Protein AF-A0A965VFT9-F1 (afdb_monomer)

Sequence (650 aa):
ATAGTAAALVRQEAERAGLKPLEIDRPSPGRLRIVLFVDQEKGRLAAVLAPEGAAPRTAEVTVPPPARAASGRFRLSLSSGDLCLESLRVTPWKSAEPKLDEAGGTAIVGRDGRRIGAEIESFDKAAGQLVLRPGVGGPERLPIDSVDEITFATAAVQGDEEGPGPSVRVLRGSGGTLSGDLDHVDDEAVWLRRGGLDAPLAVPRSDILAITSLRSTATQRRLPGRNGEFRAAGVALRGCLVDGTPWNAGVAWQPQGSATASPLAAGPAGAATVEYVPRSSKAEPAGGMQIEVGGIGGIVNQDGAGFFVVTMLADDGAAARDGNLQPGDRLLAVRPREQGVYVDTKGLDADTVMNLLRGRVGTKVALRVTDNGGGNPREIILERGAIYVGGREVLERALQTHARLSAARVALPDGGRQFPSLAILRSGDVVPCAVEVMDGRGIRVRTPVADAGGETAVTVAAALLRAVELDPAAASRGIDRVRQERLLTVPRSQRDAPPTHLLRLRDGDYLRGRLESLDAETATIDVRGERKRLPRADVVRVIWLHPDDALPEAKGVDRHEEAGLLVQGVAASGRVTLVAERMEDNLIRGQSPAFGAGRIDVDGIERLLIGTAIAADGEELLYSQWRLRPAPEPKAASGGDGQPGTSGGK

Structure (mmCIF, N/CA/C/O backbone):
data_AF-A0A965VFT9-F1
#
_entry.id   AF-A0A965VFT9-F1
#
loop_
_atom_site.group_PDB
_atom_site.id
_atom_site.type_symbol
_atom_site.label_atom_id
_atom_site.label_alt_id
_atom_site.label_comp_id
_atom_site.label_asym_id
_atom_site.label_entity_id
_atom_site.label_seq_id
_atom_site.pdbx_PDB_ins_code
_atom_site.Cartn_x
_atom_site.Cartn_y
_atom_site.Cartn_z
_atom_site.occupancy
_atom_site.B_iso_or_equiv
_atom_site.auth_seq_id
_atom_site.auth_comp_id
_atom_site.auth_asym_id
_atom_site.auth_atom_id
_atom_site.pdbx_PDB_model_num
ATOM 1 N N . ALA A 1 1 ? 26.567 30.444 -28.468 1.00 32.72 1 ALA A N 1
ATOM 2 C CA . ALA A 1 1 ? 27.682 29.482 -28.385 1.00 32.72 1 ALA A CA 1
ATOM 3 C C . ALA A 1 1 ? 27.213 28.282 -27.572 1.00 32.72 1 ALA A C 1
ATOM 5 O O . ALA A 1 1 ? 27.045 28.388 -26.365 1.00 32.72 1 ALA A O 1
ATOM 6 N N . THR A 1 2 ? 26.851 27.193 -28.244 1.00 32.62 2 THR A N 1
ATOM 7 C CA . THR A 1 2 ? 26.386 25.946 -27.626 1.00 32.62 2 THR A CA 1
ATOM 8 C C . THR A 1 2 ? 27.576 25.221 -27.007 1.00 32.62 2 THR A C 1
ATOM 10 O O . THR A 1 2 ? 28.451 24.764 -27.733 1.00 32.62 2 THR A O 1
ATOM 13 N N . ALA A 1 3 ? 27.633 25.145 -25.677 1.00 36.22 3 ALA A N 1
ATOM 14 C CA . ALA A 1 3 ? 28.647 24.361 -24.979 1.00 36.22 3 ALA A CA 1
ATOM 15 C C . ALA A 1 3 ? 28.452 22.871 -25.319 1.00 36.22 3 ALA A C 1
ATOM 17 O O . ALA A 1 3 ? 27.426 22.283 -24.961 1.00 36.22 3 ALA A O 1
ATOM 18 N N . GLY A 1 4 ? 29.398 22.291 -26.062 1.00 46.31 4 GLY A N 1
ATOM 19 C CA . GLY A 1 4 ? 29.475 20.850 -26.293 1.00 46.31 4 GLY A CA 1
ATOM 20 C C . GLY A 1 4 ? 29.688 20.104 -24.976 1.00 46.31 4 GLY A C 1
ATOM 21 O O . GLY A 1 4 ? 30.252 20.647 -24.023 1.00 46.31 4 GLY A O 1
ATOM 22 N N . THR A 1 5 ? 29.209 18.867 -24.894 1.00 54.59 5 THR A N 1
ATOM 23 C CA . THR A 1 5 ? 29.454 18.019 -23.727 1.00 54.59 5 THR A CA 1
ATOM 24 C C . THR A 1 5 ? 30.903 17.535 -23.801 1.00 54.59 5 THR A C 1
ATOM 26 O O . THR A 1 5 ? 31.270 16.795 -24.711 1.00 54.59 5 THR A O 1
ATOM 29 N N . ALA A 1 6 ? 31.756 17.985 -22.879 1.00 64.06 6 ALA A N 1
ATOM 30 C CA . ALA A 1 6 ? 33.161 17.590 -22.852 1.00 64.06 6 ALA A CA 1
ATOM 31 C C . ALA A 1 6 ? 33.293 16.146 -22.341 1.00 64.06 6 ALA A C 1
ATOM 33 O O . ALA A 1 6 ? 32.962 15.867 -21.189 1.00 64.06 6 ALA A O 1
ATOM 34 N N . ALA A 1 7 ? 33.776 15.232 -23.184 1.00 76.44 7 ALA A N 1
ATOM 35 C CA . ALA A 1 7 ? 34.209 13.902 -22.765 1.00 76.44 7 ALA A CA 1
ATOM 36 C C . ALA A 1 7 ? 35.740 13.829 -22.727 1.00 76.44 7 ALA A C 1
ATOM 38 O O . ALA A 1 7 ? 36.442 14.711 -23.226 1.00 76.44 7 ALA A O 1
ATOM 39 N N . ALA A 1 8 ? 36.278 12.772 -22.122 1.00 86.19 8 ALA A N 1
ATOM 40 C CA . ALA A 1 8 ? 37.711 12.527 -22.092 1.00 86.19 8 ALA A CA 1
ATOM 41 C C . ALA A 1 8 ? 38.013 11.036 -22.249 1.00 86.19 8 ALA A C 1
ATOM 43 O O . ALA A 1 8 ? 37.352 10.185 -21.656 1.00 86.19 8 ALA A O 1
ATOM 44 N N . LEU A 1 9 ? 39.041 10.736 -23.036 1.00 90.25 9 LEU A N 1
ATOM 45 C CA . LEU A 1 9 ? 39.667 9.428 -23.101 1.00 90.25 9 LEU A CA 1
ATOM 46 C C . LEU A 1 9 ? 40.712 9.340 -21.990 1.00 90.25 9 LEU A C 1
ATOM 48 O O . LEU A 1 9 ? 41.649 10.138 -21.961 1.00 90.25 9 LEU A O 1
ATOM 52 N N . VAL A 1 10 ? 40.558 8.370 -21.092 1.00 90.56 10 VAL A N 1
ATOM 53 C CA . VAL A 1 10 ? 41.480 8.150 -19.974 1.00 90.56 10 VAL A CA 1
ATOM 54 C C . VAL A 1 10 ? 42.065 6.751 -20.073 1.00 90.56 10 VAL A C 1
ATOM 56 O O . VAL A 1 10 ? 41.329 5.775 -20.212 1.00 90.56 10 VAL A O 1
ATOM 59 N N . ARG A 1 11 ? 43.392 6.650 -19.971 1.00 91.50 11 ARG A N 1
ATOM 60 C CA . ARG A 1 11 ? 44.094 5.383 -19.745 1.00 91.50 11 ARG A CA 1
ATOM 61 C C . ARG A 1 11 ? 44.809 5.460 -18.409 1.00 91.50 11 ARG A C 1
ATOM 63 O O . ARG A 1 11 ? 45.561 6.403 -18.186 1.00 91.50 11 ARG A O 1
ATOM 70 N N . GLN A 1 12 ? 44.603 4.465 -17.555 1.00 88.25 12 GLN A N 1
ATOM 71 C CA . GLN A 1 12 ? 45.256 4.361 -16.255 1.00 88.25 12 GLN A CA 1
ATOM 72 C C . GLN A 1 12 ? 45.966 3.010 -16.134 1.00 88.25 12 GLN A C 1
ATOM 74 O O . GLN A 1 12 ? 45.378 1.973 -16.423 1.00 88.25 12 GLN A O 1
ATOM 79 N N . GLU A 1 13 ? 47.222 3.041 -15.699 1.00 86.25 13 GLU A N 1
ATOM 80 C CA . GLU A 1 13 ? 48.086 1.888 -15.448 1.00 86.25 13 GLU A CA 1
ATOM 81 C C . GLU A 1 13 ? 48.750 2.078 -14.077 1.00 86.25 13 GLU A C 1
ATOM 83 O O . GLU A 1 13 ? 49.694 2.859 -13.939 1.00 86.25 13 GLU A O 1
ATOM 88 N N . ALA A 1 14 ? 48.244 1.386 -13.051 1.00 80.69 14 ALA A N 1
ATOM 89 C CA . ALA A 1 14 ? 48.653 1.576 -11.654 1.00 80.69 14 ALA A CA 1
ATOM 90 C C . ALA A 1 14 ? 48.641 3.071 -11.243 1.00 80.69 14 ALA A C 1
ATOM 92 O O . ALA A 1 14 ? 47.586 3.706 -11.273 1.00 80.69 14 ALA A O 1
ATOM 93 N N . GLU A 1 15 ? 49.809 3.628 -10.907 1.00 83.31 15 GLU A N 1
ATOM 94 C CA . GLU A 1 15 ? 50.012 5.023 -10.476 1.00 83.31 15 GLU A CA 1
ATOM 95 C C . GLU A 1 15 ? 50.137 6.024 -11.641 1.00 83.31 15 GLU A C 1
ATOM 97 O O . GLU A 1 15 ? 50.397 7.208 -11.432 1.00 83.31 15 GLU A O 1
ATOM 102 N N . ARG A 1 16 ? 50.017 5.572 -12.895 1.00 87.00 16 ARG A N 1
ATOM 103 C CA . ARG A 1 16 ? 50.144 6.429 -14.082 1.00 87.00 16 ARG A CA 1
ATOM 104 C C . ARG A 1 16 ? 48.802 6.577 -14.766 1.00 87.00 16 ARG A C 1
ATOM 106 O O . ARG A 1 16 ? 48.101 5.594 -14.984 1.00 87.00 16 ARG A O 1
ATOM 113 N N . ALA A 1 17 ? 48.481 7.793 -15.185 1.00 90.19 17 ALA A N 1
ATOM 114 C CA . ALA A 1 17 ? 47.314 8.057 -16.007 1.00 90.19 17 ALA A CA 1
ATOM 115 C C . ALA A 1 17 ? 47.650 9.047 -17.120 1.00 90.19 17 ALA A C 1
ATOM 117 O O . ALA A 1 17 ? 48.457 9.959 -16.947 1.00 90.19 17 ALA A O 1
ATOM 118 N N . GLY A 1 18 ? 47.010 8.857 -18.265 1.00 90.25 18 GLY A N 1
ATOM 119 C CA . GLY A 1 18 ? 46.980 9.813 -19.355 1.00 90.25 18 GLY A CA 1
ATOM 120 C C . GLY A 1 18 ? 45.535 10.173 -19.659 1.00 90.25 18 GLY A C 1
ATOM 121 O O . GLY A 1 18 ? 44.645 9.324 -19.575 1.00 90.25 18 GLY A O 1
ATOM 122 N N . LEU A 1 19 ? 45.313 11.426 -20.045 1.00 92.06 19 LEU A N 1
ATOM 123 C CA . LEU A 1 19 ? 43.998 11.945 -20.388 1.00 92.06 19 LEU A CA 1
ATOM 124 C C . LEU A 1 19 ? 44.079 12.739 -21.688 1.00 92.06 19 LEU A C 1
ATOM 126 O O . LEU A 1 19 ? 44.976 13.566 -21.866 1.00 92.06 19 LEU A O 1
ATOM 130 N N . LYS A 1 20 ? 43.110 12.521 -22.576 1.00 91.25 20 LYS A N 1
ATOM 131 C CA . LYS A 1 20 ? 42.916 13.336 -23.772 1.00 91.25 20 LYS A CA 1
ATOM 132 C C . LYS A 1 20 ? 41.455 13.784 -23.873 1.00 91.25 20 LYS A C 1
ATOM 134 O O . LYS A 1 20 ? 40.576 12.925 -23.837 1.00 91.25 20 LYS A O 1
ATOM 139 N N . PRO A 1 21 ? 41.170 15.091 -24.007 1.00 85.19 21 PRO A N 1
ATOM 140 C CA . PRO A 1 21 ? 39.814 15.559 -24.277 1.00 85.19 21 PRO A CA 1
ATOM 141 C C . PRO A 1 21 ? 39.267 14.963 -25.578 1.00 85.19 21 PRO A C 1
ATOM 143 O O . PRO A 1 21 ? 40.006 14.803 -26.551 1.00 85.19 21 PRO A O 1
ATOM 146 N N . LEU A 1 22 ? 37.975 14.654 -25.580 1.00 82.56 22 LEU A N 1
ATOM 147 C CA . LEU A 1 22 ? 37.224 14.155 -26.722 1.00 82.56 22 LEU A CA 1
ATOM 148 C C . LEU A 1 22 ? 35.927 14.961 -26.827 1.00 82.56 22 LEU A C 1
ATOM 150 O O . LEU A 1 22 ? 35.066 14.901 -25.949 1.00 82.56 22 LEU A O 1
ATOM 154 N N . GLU A 1 23 ? 35.795 15.742 -27.893 1.00 77.25 23 GLU A N 1
ATOM 155 C CA . GLU A 1 23 ? 34.603 16.558 -28.110 1.00 77.25 23 GLU A CA 1
ATOM 156 C C . GLU A 1 23 ? 33.462 15.703 -28.654 1.00 77.25 23 GLU A C 1
ATOM 158 O O . GLU A 1 23 ? 33.549 15.169 -29.763 1.00 77.25 23 GLU A O 1
ATOM 163 N N . ILE A 1 24 ? 32.388 15.602 -27.871 1.00 72.19 24 ILE A N 1
ATOM 164 C CA . ILE A 1 24 ? 31.152 14.937 -28.266 1.00 72.19 24 ILE A CA 1
ATOM 165 C C . ILE A 1 24 ? 30.106 16.023 -28.504 1.00 72.19 24 ILE A C 1
ATOM 167 O O . ILE A 1 24 ? 29.682 16.723 -27.578 1.00 72.19 24 ILE A O 1
ATOM 171 N N . ASP A 1 25 ? 29.689 16.173 -29.759 1.00 64.81 25 ASP A N 1
ATOM 172 C CA . ASP A 1 25 ? 28.535 17.007 -30.085 1.00 64.81 25 ASP A CA 1
ATOM 173 C C . ASP A 1 25 ? 27.294 16.397 -29.423 1.00 64.81 25 ASP A C 1
ATOM 175 O O . ASP A 1 25 ? 27.211 15.176 -29.272 1.00 64.81 25 ASP A O 1
ATOM 179 N N . ARG A 1 26 ? 26.318 17.221 -29.011 1.00 57.19 26 ARG A N 1
ATOM 180 C CA . ARG A 1 26 ? 25.059 16.691 -28.463 1.00 57.19 26 ARG A CA 1
ATOM 181 C C . ARG A 1 26 ? 24.478 15.694 -29.474 1.00 57.19 26 ARG A C 1
ATOM 183 O O . ARG A 1 26 ? 24.137 16.119 -30.576 1.00 57.19 26 ARG A O 1
ATOM 190 N N . PRO A 1 27 ? 24.361 14.401 -29.133 1.00 54.31 27 PRO A N 1
ATOM 191 C CA . PRO A 1 27 ? 23.975 13.405 -30.114 1.00 54.31 27 PRO A CA 1
ATOM 192 C C . PRO A 1 27 ? 22.509 13.618 -30.496 1.00 54.31 27 PRO A C 1
ATOM 194 O O . PRO A 1 27 ? 21.619 13.419 -29.673 1.00 54.31 27 PRO A O 1
ATOM 197 N N . SER A 1 28 ? 22.225 13.991 -31.740 1.00 42.75 28 SER A N 1
ATOM 198 C CA . SER A 1 28 ? 20.911 13.767 -32.354 1.00 42.75 28 SER A CA 1
ATOM 199 C C . SER A 1 28 ? 21.008 12.449 -33.128 1.00 42.75 28 SER A C 1
ATOM 201 O O . SER A 1 28 ? 21.786 12.429 -34.080 1.00 42.75 28 SER A O 1
ATOM 203 N N . PRO A 1 29 ? 20.345 11.332 -32.739 1.00 52.03 29 PRO A N 1
ATOM 204 C CA . PRO A 1 29 ? 19.166 11.154 -31.876 1.00 52.03 29 PRO A CA 1
ATOM 205 C C . PRO A 1 29 ? 19.457 10.404 -30.545 1.00 52.03 29 PRO A C 1
ATOM 207 O O . PRO A 1 29 ? 18.843 9.381 -30.254 1.00 52.03 29 PRO A O 1
ATOM 210 N N . GLY A 1 30 ? 20.403 10.862 -29.719 1.00 62.16 30 GLY A N 1
ATOM 211 C CA . GLY A 1 30 ? 20.726 10.203 -28.440 1.00 62.16 30 GLY A CA 1
ATOM 212 C C . GLY A 1 30 ? 21.566 8.921 -28.556 1.00 62.16 30 GLY A C 1
ATOM 213 O O . GLY A 1 30 ? 21.643 8.154 -27.602 1.00 62.16 30 GLY A O 1
ATOM 214 N N . ARG A 1 31 ? 22.217 8.684 -29.705 1.00 63.41 31 ARG A N 1
ATOM 215 C CA . ARG A 1 31 ? 23.165 7.576 -29.911 1.00 63.41 31 ARG A CA 1
ATOM 216 C C . ARG A 1 31 ? 24.593 8.066 -30.060 1.00 63.41 31 ARG A C 1
ATOM 218 O O . ARG A 1 31 ? 24.839 9.111 -30.651 1.00 63.41 31 ARG A O 1
ATOM 225 N N . LEU A 1 32 ? 25.532 7.255 -29.584 1.00 72.31 32 LEU A N 1
ATOM 226 C CA . LEU A 1 32 ? 26.960 7.523 -29.654 1.00 72.31 32 LEU A CA 1
ATOM 227 C C . LEU A 1 32 ? 27.686 6.279 -30.172 1.00 72.31 32 LEU A C 1
ATOM 229 O O . LEU A 1 32 ? 27.641 5.224 -29.542 1.00 72.31 32 LEU A O 1
ATOM 233 N N . ARG A 1 33 ? 28.366 6.403 -31.317 1.00 76.38 33 ARG A N 1
ATOM 234 C CA . ARG A 1 33 ? 29.273 5.371 -31.834 1.00 76.38 33 ARG A CA 1
ATOM 235 C C . ARG A 1 33 ? 30.710 5.788 -31.551 1.00 76.38 33 ARG A C 1
ATOM 237 O O . ARG A 1 33 ? 31.167 6.804 -32.065 1.00 76.38 33 ARG A O 1
ATOM 244 N N . ILE A 1 34 ? 31.420 4.975 -30.775 1.00 82.38 34 ILE A N 1
ATOM 245 C CA . ILE A 1 34 ? 32.855 5.129 -30.517 1.00 82.38 34 ILE A CA 1
ATOM 246 C C . ILE A 1 34 ? 33.558 3.859 -30.982 1.00 82.38 34 ILE A C 1
ATOM 248 O O . ILE A 1 34 ? 33.126 2.756 -30.649 1.00 82.38 34 ILE A O 1
ATOM 252 N N . VAL A 1 35 ? 34.654 4.010 -31.723 1.00 86.81 35 VAL A N 1
ATOM 253 C CA . VAL A 1 35 ? 35.582 2.912 -32.011 1.00 86.81 35 VAL A CA 1
ATOM 254 C C . VAL A 1 35 ? 36.830 3.104 -31.165 1.00 86.81 35 VAL A C 1
ATOM 256 O O . VAL A 1 35 ? 37.490 4.138 -31.254 1.00 86.81 35 VAL A O 1
ATOM 259 N N . LEU A 1 36 ? 37.133 2.115 -30.324 1.00 90.06 36 LEU A N 1
ATOM 260 C CA . LEU A 1 36 ? 38.314 2.114 -29.467 1.00 90.06 36 LEU A CA 1
ATOM 261 C C . LEU A 1 36 ? 39.388 1.199 -30.056 1.00 90.06 36 LEU A C 1
ATOM 263 O O . LEU A 1 36 ? 39.143 0.020 -30.303 1.00 90.06 36 LEU A O 1
ATOM 267 N N . PHE A 1 37 ? 40.588 1.739 -30.226 1.00 90.75 37 PHE A N 1
ATOM 268 C CA . PHE A 1 37 ? 41.786 1.006 -30.613 1.00 90.75 37 PHE A CA 1
ATOM 269 C C . PHE A 1 37 ? 42.652 0.806 -29.374 1.00 90.75 37 PHE A C 1
ATOM 271 O O . PHE A 1 37 ? 43.091 1.778 -28.756 1.00 90.75 37 PHE A O 1
ATOM 278 N N . VAL A 1 38 ? 42.876 -0.451 -28.994 1.00 90.50 38 VAL A N 1
ATOM 279 C CA . VAL A 1 38 ? 43.607 -0.815 -27.776 1.00 90.50 38 VAL A CA 1
ATOM 280 C C . VAL A 1 38 ? 44.846 -1.614 -28.156 1.00 90.50 38 VAL A C 1
ATOM 282 O O . VAL A 1 38 ? 44.738 -2.755 -28.594 1.00 90.50 38 VAL A O 1
ATOM 285 N N . ASP A 1 39 ? 46.022 -1.030 -27.948 1.00 90.56 39 ASP A N 1
ATOM 286 C CA . ASP A 1 39 ? 47.310 -1.715 -28.052 1.00 90.56 39 ASP A CA 1
ATOM 287 C C . ASP A 1 39 ? 47.896 -1.842 -26.638 1.00 90.56 39 ASP A C 1
ATOM 289 O O . ASP A 1 39 ? 48.260 -0.863 -25.972 1.00 90.56 39 ASP A O 1
ATOM 293 N N . GLN A 1 40 ? 47.882 -3.075 -26.131 1.00 88.00 40 GLN A N 1
ATOM 294 C CA . GLN A 1 40 ? 48.333 -3.394 -24.777 1.00 88.00 40 GLN A CA 1
ATOM 295 C C . GLN A 1 40 ? 49.858 -3.455 -24.682 1.00 88.00 40 GLN A C 1
ATOM 297 O O . GLN A 1 40 ? 50.401 -3.124 -23.634 1.00 88.00 40 GLN A O 1
ATOM 302 N N . GLU A 1 41 ? 50.541 -3.816 -25.768 1.00 86.81 41 GLU A N 1
ATOM 303 C CA . GLU A 1 41 ? 51.997 -3.976 -25.803 1.00 86.81 41 GLU A CA 1
ATOM 304 C C . GLU A 1 41 ? 52.711 -2.627 -25.829 1.00 86.81 41 GLU A C 1
ATOM 306 O O . GLU A 1 41 ? 53.748 -2.456 -25.192 1.00 86.81 41 GLU A O 1
ATOM 311 N N . LYS A 1 42 ? 52.136 -1.647 -26.533 1.00 88.94 42 LYS A N 1
ATOM 312 C CA . LYS A 1 42 ? 52.679 -0.283 -26.615 1.00 88.94 42 LYS A CA 1
ATOM 313 C C . LYS A 1 42 ? 52.040 0.684 -25.624 1.00 88.94 42 LYS A C 1
ATOM 315 O O . LYS A 1 42 ? 52.434 1.846 -25.570 1.00 88.94 42 LYS A O 1
ATOM 320 N N . GLY A 1 43 ? 51.046 0.238 -24.853 1.00 90.12 43 GLY A N 1
ATOM 321 C CA . GLY A 1 43 ? 50.351 1.100 -23.898 1.00 90.12 43 GLY A CA 1
ATOM 322 C C . GLY A 1 43 ? 49.488 2.186 -24.553 1.00 90.12 43 GLY A C 1
ATOM 323 O O . GLY A 1 43 ? 49.194 3.214 -23.943 1.00 90.12 43 GLY A O 1
ATOM 324 N N . ARG A 1 44 ? 49.076 1.977 -25.806 1.00 92.44 44 ARG A N 1
ATOM 325 C CA . ARG A 1 44 ? 48.378 2.964 -26.637 1.00 92.44 44 ARG A CA 1
ATOM 326 C C . ARG A 1 44 ? 46.870 2.716 -26.626 1.00 92.44 44 ARG A C 1
ATOM 328 O O . ARG A 1 44 ? 46.409 1.579 -26.727 1.00 92.44 44 ARG A O 1
ATOM 335 N N . LEU A 1 45 ? 46.097 3.782 -26.459 1.00 93.25 45 LEU A N 1
ATOM 336 C CA . LEU A 1 45 ? 44.639 3.782 -26.508 1.00 93.25 45 LEU A CA 1
ATOM 337 C C . LEU A 1 45 ? 44.185 4.946 -27.388 1.00 93.25 45 LEU A C 1
ATOM 339 O O . LEU A 1 45 ? 44.518 6.095 -27.104 1.00 93.25 45 LEU A O 1
ATOM 343 N N . ALA A 1 46 ? 43.407 4.665 -28.428 1.00 92.69 46 ALA A N 1
ATOM 344 C CA . ALA A 1 46 ? 42.792 5.697 -29.255 1.00 92.69 46 ALA A CA 1
ATOM 345 C C . ALA A 1 46 ? 41.277 5.513 -29.326 1.00 92.69 46 ALA A C 1
ATOM 347 O O . ALA A 1 46 ? 40.776 4.391 -29.329 1.00 92.69 46 ALA A O 1
ATOM 348 N N . ALA A 1 47 ? 40.554 6.622 -29.398 1.00 90.88 47 ALA A N 1
ATOM 349 C CA . ALA A 1 47 ? 39.122 6.677 -29.624 1.00 90.88 47 ALA A CA 1
ATOM 350 C C . ALA A 1 47 ? 38.856 7.462 -30.903 1.00 90.88 47 ALA A C 1
ATOM 352 O O . ALA A 1 47 ? 39.340 8.585 -31.047 1.00 90.88 47 ALA A O 1
ATOM 353 N N . VAL A 1 48 ? 38.070 6.879 -31.804 1.00 86.88 48 VAL A N 1
ATOM 354 C CA . VAL A 1 48 ? 37.601 7.547 -33.016 1.00 86.88 48 VAL A CA 1
ATOM 355 C C . VAL A 1 48 ? 36.085 7.667 -32.969 1.00 86.88 48 VAL A C 1
ATOM 357 O O . VAL A 1 48 ? 35.368 6.676 -32.798 1.00 86.88 48 VAL A O 1
ATOM 360 N N . LEU A 1 49 ? 35.610 8.898 -33.118 1.00 81.06 49 LEU A N 1
ATOM 361 C CA . LEU A 1 49 ? 34.209 9.256 -33.300 1.00 81.06 49 LEU A CA 1
ATOM 362 C C . LEU A 1 49 ? 33.966 9.512 -34.784 1.00 81.06 49 LEU A C 1
ATOM 364 O O . LEU A 1 49 ? 34.701 10.285 -35.388 1.00 81.06 49 LEU A O 1
ATOM 368 N N . ALA A 1 50 ? 32.915 8.926 -35.352 1.00 71.62 50 ALA A N 1
ATOM 369 C CA . ALA A 1 50 ? 32.423 9.275 -36.685 1.00 71.62 50 ALA A CA 1
ATOM 370 C C . ALA A 1 50 ? 31.014 9.859 -36.556 1.00 71.62 50 ALA A C 1
ATOM 372 O O . ALA A 1 50 ? 30.050 9.089 -36.504 1.00 71.62 50 ALA A O 1
ATOM 373 N N . PRO A 1 51 ? 30.880 11.190 -36.438 1.00 63.72 51 PRO A N 1
ATOM 374 C CA . PRO A 1 51 ? 29.578 11.830 -36.513 1.00 63.72 51 PRO A CA 1
ATOM 375 C C . PRO A 1 51 ? 29.027 11.681 -37.934 1.00 63.72 51 PRO A C 1
ATOM 377 O O . PRO A 1 51 ? 29.768 11.756 -38.914 1.00 63.72 51 PRO A O 1
ATOM 380 N N . GLU A 1 52 ? 27.722 11.469 -38.050 1.00 57.06 52 GLU A N 1
ATOM 381 C CA . GLU A 1 52 ? 27.048 11.386 -39.344 1.00 57.06 52 GLU A CA 1
ATOM 382 C C . GLU A 1 52 ? 27.204 12.719 -40.099 1.00 57.06 52 GLU A C 1
ATOM 384 O O . GLU A 1 52 ? 26.901 13.783 -39.561 1.00 57.06 52 GLU A O 1
ATOM 389 N N . GLY A 1 53 ? 27.752 12.676 -41.320 1.00 57.22 53 GLY A N 1
ATOM 390 C CA . GLY A 1 53 ? 27.979 13.869 -42.146 1.00 57.22 53 GLY A CA 1
ATOM 391 C C . GLY A 1 53 ? 29.175 14.754 -41.755 1.00 57.22 53 GLY A C 1
ATOM 392 O O . GLY A 1 53 ? 29.313 15.841 -42.313 1.00 57.22 53 GLY A O 1
ATOM 393 N N . ALA A 1 54 ? 30.052 14.324 -40.836 1.00 64.19 54 ALA A N 1
ATOM 394 C CA . ALA A 1 54 ? 31.247 15.077 -40.442 1.00 64.19 54 ALA A CA 1
ATOM 395 C C . ALA A 1 54 ? 32.527 14.227 -40.472 1.00 64.19 54 ALA A C 1
ATOM 397 O O . ALA A 1 54 ? 32.489 13.000 -40.397 1.00 64.19 54 ALA A O 1
ATOM 398 N N . ALA A 1 55 ? 33.683 14.895 -40.553 1.00 67.50 55 ALA A N 1
ATOM 399 C CA . ALA A 1 55 ? 34.978 14.225 -40.503 1.00 67.50 55 ALA A CA 1
ATOM 400 C C . ALA A 1 55 ? 35.176 13.497 -39.155 1.00 67.50 55 ALA A C 1
ATOM 402 O O . ALA A 1 55 ? 34.808 14.043 -38.105 1.00 67.50 55 ALA A O 1
ATOM 403 N N . PRO A 1 56 ? 35.775 12.291 -39.158 1.00 74.38 56 PRO A N 1
ATOM 404 C CA . PRO A 1 56 ? 36.015 11.549 -37.933 1.00 74.38 56 PRO A CA 1
ATOM 405 C C . PRO A 1 56 ? 36.974 12.306 -37.007 1.00 74.38 56 PRO A C 1
ATOM 407 O O . PRO A 1 56 ? 37.989 12.853 -37.439 1.00 74.38 56 PRO A O 1
ATOM 410 N N . ARG A 1 57 ? 36.650 12.333 -35.712 1.00 82.62 57 ARG A N 1
ATOM 411 C CA . ARG A 1 57 ? 37.469 12.961 -34.667 1.00 82.62 57 ARG A CA 1
ATOM 412 C C . ARG A 1 57 ? 38.218 11.881 -33.899 1.00 82.62 57 ARG A C 1
ATOM 414 O O . ARG A 1 57 ? 37.598 10.932 -33.421 1.00 82.62 57 ARG A O 1
ATOM 421 N N . THR A 1 58 ? 39.526 12.056 -33.732 1.00 86.25 58 THR A N 1
ATOM 422 C CA . THR A 1 58 ? 40.393 11.082 -33.053 1.00 86.25 58 THR A CA 1
ATOM 423 C C . THR A 1 58 ? 41.024 11.689 -31.806 1.00 86.25 58 THR A C 1
ATOM 425 O O . THR A 1 58 ? 41.627 12.760 -31.865 1.00 86.25 58 THR A O 1
ATOM 428 N N . ALA A 1 59 ? 40.935 10.977 -30.684 1.00 89.69 59 ALA A N 1
ATOM 429 C CA . ALA A 1 59 ? 41.710 11.247 -29.478 1.00 89.69 59 ALA A CA 1
ATOM 430 C C . ALA A 1 59 ? 42.597 10.044 -29.169 1.00 89.69 59 ALA A C 1
ATOM 432 O O . ALA A 1 59 ? 42.142 8.906 -29.216 1.00 89.69 59 ALA A O 1
ATOM 433 N N . GLU A 1 60 ? 43.857 10.290 -28.828 1.00 93.00 60 GLU A N 1
ATOM 434 C CA . GLU A 1 60 ? 44.822 9.238 -28.529 1.00 93.00 60 GLU A CA 1
ATOM 435 C C . GLU A 1 60 ? 45.589 9.563 -27.250 1.00 93.00 60 GLU A C 1
ATOM 437 O O . GLU A 1 60 ? 45.945 10.717 -26.991 1.00 93.00 60 GLU A O 1
ATOM 442 N N . VAL A 1 61 ? 45.832 8.525 -26.453 1.00 93.94 61 VAL A N 1
ATOM 443 C CA . VAL A 1 61 ? 46.622 8.574 -25.233 1.00 93.94 61 VAL A CA 1
ATOM 444 C C . VAL A 1 61 ? 47.528 7.348 -25.145 1.00 93.94 61 VAL A C 1
ATOM 446 O O . VAL A 1 61 ? 47.101 6.216 -25.375 1.00 93.94 61 VAL A O 1
ATOM 449 N N . THR A 1 62 ? 48.783 7.575 -24.767 1.00 93.94 62 THR A N 1
ATOM 450 C CA . THR A 1 62 ? 49.771 6.512 -24.565 1.00 93.94 62 THR A CA 1
ATOM 451 C C . THR A 1 62 ? 50.292 6.589 -23.142 1.00 93.94 62 THR A C 1
ATOM 453 O O . THR A 1 62 ? 50.792 7.627 -22.712 1.00 93.94 62 THR A O 1
ATOM 456 N N . VAL A 1 63 ? 50.165 5.487 -22.407 1.00 92.25 63 VAL A N 1
ATOM 457 C CA . VAL A 1 63 ? 50.687 5.331 -21.047 1.00 92.25 63 VAL A CA 1
ATOM 458 C C . VAL A 1 63 ? 51.544 4.072 -21.039 1.00 92.25 63 VAL A C 1
ATOM 460 O O . VAL A 1 63 ? 51.036 3.029 -21.443 1.00 92.25 63 VAL A O 1
ATOM 463 N N . PRO A 1 64 ? 52.818 4.130 -20.603 1.00 89.75 64 PRO A N 1
ATOM 464 C CA . PRO A 1 64 ? 53.692 2.963 -20.615 1.00 89.75 64 PRO A CA 1
ATOM 465 C C . PRO A 1 64 ? 53.038 1.767 -19.907 1.00 89.75 64 PRO A C 1
ATOM 467 O O . PRO A 1 64 ? 52.608 1.927 -18.759 1.00 89.75 64 PRO A O 1
ATOM 470 N N . PRO A 1 65 ? 52.952 0.596 -20.562 1.00 84.19 65 PRO A N 1
ATOM 471 C CA . PRO A 1 65 ? 52.232 -0.537 -20.010 1.00 84.19 65 PRO A CA 1
ATOM 472 C C . PRO A 1 65 ? 53.020 -1.183 -18.858 1.00 84.19 65 PRO A C 1
ATOM 474 O O . PRO A 1 65 ? 54.253 -1.093 -18.812 1.00 84.19 65 PRO A O 1
ATOM 477 N N . PRO A 1 66 ? 52.336 -1.849 -17.915 1.00 78.25 66 PRO A N 1
ATOM 478 C CA . PRO A 1 66 ? 52.993 -2.644 -16.887 1.00 78.25 66 PRO A CA 1
ATOM 479 C C . PRO A 1 66 ? 53.678 -3.870 -17.508 1.00 78.25 66 PRO A C 1
ATOM 481 O O . PRO A 1 66 ? 53.260 -4.367 -18.552 1.00 78.25 66 PRO A O 1
ATOM 484 N N . ALA A 1 67 ? 54.700 -4.410 -16.835 1.00 77.69 67 ALA A N 1
ATOM 485 C CA . ALA A 1 67 ? 55.368 -5.655 -17.229 1.00 77.69 67 ALA A CA 1
ATOM 486 C C . ALA A 1 67 ? 54.460 -6.876 -16.967 1.00 77.69 67 ALA A C 1
ATOM 488 O O . ALA A 1 67 ? 54.684 -7.664 -16.049 1.00 77.69 67 ALA A O 1
ATOM 489 N N . ARG A 1 68 ? 53.381 -7.002 -17.743 1.00 74.12 68 ARG A N 1
ATOM 490 C CA . ARG A 1 68 ? 52.388 -8.074 -17.656 1.00 74.12 68 ARG A CA 1
ATOM 491 C C . ARG A 1 68 ? 51.981 -8.512 -19.061 1.00 74.12 68 ARG A C 1
ATOM 493 O O . ARG A 1 68 ? 51.917 -7.698 -19.974 1.00 74.12 68 ARG A O 1
ATOM 500 N N . ALA A 1 69 ? 51.678 -9.799 -19.217 1.00 73.81 69 ALA A N 1
ATOM 501 C CA . ALA A 1 69 ? 51.132 -10.329 -20.462 1.00 73.81 69 ALA A CA 1
ATOM 502 C C . ALA A 1 69 ? 49.798 -9.650 -20.825 1.00 73.81 69 ALA A C 1
ATOM 504 O O . ALA A 1 69 ? 48.963 -9.408 -19.944 1.00 73.81 69 ALA A O 1
ATOM 505 N N . ALA A 1 70 ? 49.597 -9.387 -22.119 1.00 75.62 70 ALA A N 1
ATOM 506 C CA . ALA A 1 70 ? 48.355 -8.831 -22.639 1.00 75.62 70 ALA A CA 1
ATOM 507 C C . ALA A 1 70 ? 47.158 -9.734 -22.289 1.00 75.62 70 ALA A C 1
ATOM 509 O O . ALA A 1 70 ? 47.211 -10.960 -22.393 1.00 75.62 70 ALA A O 1
ATOM 510 N N . SER A 1 71 ? 46.061 -9.116 -21.859 1.00 75.00 71 SER A N 1
ATOM 511 C CA . SER A 1 71 ? 44.803 -9.790 -21.557 1.00 75.00 71 SER A CA 1
ATOM 512 C C . SER A 1 71 ? 43.946 -9.886 -22.816 1.00 75.00 71 SER A C 1
ATOM 514 O O . SER A 1 71 ? 43.633 -8.874 -23.435 1.00 75.00 71 SER A O 1
ATOM 516 N N . GLY A 1 72 ? 43.458 -11.082 -23.149 1.00 75.81 72 GLY A N 1
ATOM 517 C CA . GLY A 1 72 ? 42.416 -11.263 -24.172 1.00 75.81 72 GLY A CA 1
ATOM 518 C C . GLY A 1 72 ? 41.003 -10.883 -23.703 1.00 75.81 72 GLY A C 1
ATOM 519 O O . GLY A 1 72 ? 40.030 -11.162 -24.393 1.00 75.81 72 GLY A O 1
ATOM 520 N N . ARG A 1 73 ? 40.862 -10.313 -22.499 1.00 77.31 73 ARG A N 1
ATOM 521 C CA . ARG A 1 73 ? 39.574 -10.008 -21.859 1.00 77.31 73 ARG A CA 1
ATOM 522 C C . ARG A 1 73 ? 39.397 -8.507 -21.682 1.00 77.31 73 ARG A C 1
ATOM 524 O O . ARG A 1 73 ? 40.328 -7.829 -21.251 1.00 77.31 73 ARG A O 1
ATOM 531 N N . PHE A 1 74 ? 38.177 -8.032 -21.911 1.00 78.94 74 PHE A N 1
ATOM 532 C CA . PHE A 1 74 ? 37.733 -6.664 -21.645 1.00 78.94 74 PHE A CA 1
ATOM 533 C C . PHE A 1 74 ? 36.503 -6.673 -20.726 1.00 78.94 74 PHE A C 1
ATOM 535 O O . PHE A 1 74 ? 35.755 -7.649 -20.671 1.00 78.94 74 PHE A O 1
ATOM 542 N N . ARG A 1 75 ? 36.297 -5.576 -19.992 1.00 80.88 75 ARG A N 1
ATOM 543 C CA . ARG A 1 75 ? 35.103 -5.323 -19.178 1.00 80.88 75 ARG A CA 1
ATOM 544 C C . ARG A 1 75 ? 34.596 -3.925 -19.501 1.00 80.88 75 ARG A C 1
ATOM 546 O O . ARG A 1 75 ? 35.385 -2.987 -19.533 1.00 80.88 75 ARG A O 1
ATOM 553 N N . LEU A 1 76 ? 33.289 -3.801 -19.695 1.00 81.44 76 LEU A N 1
ATOM 554 C CA . LEU A 1 76 ? 32.592 -2.523 -19.793 1.00 81.44 76 LEU A CA 1
ATOM 555 C C . LEU A 1 76 ? 31.752 -2.342 -18.529 1.00 81.44 76 LEU A C 1
ATOM 557 O O . LEU A 1 76 ? 31.090 -3.281 -18.091 1.00 81.44 76 LEU A O 1
ATOM 561 N N . SER A 1 77 ? 31.800 -1.156 -17.931 1.00 76.44 77 SER A N 1
ATOM 562 C CA . SER A 1 77 ? 31.045 -0.822 -16.723 1.00 76.44 77 SER A CA 1
ATOM 563 C C . SER A 1 77 ? 30.493 0.590 -16.829 1.00 76.44 77 SER A C 1
ATOM 565 O O . SER A 1 77 ? 31.234 1.514 -17.160 1.00 76.44 77 SER A O 1
ATOM 567 N N . LEU A 1 78 ? 29.211 0.750 -16.509 1.00 75.75 78 LEU A N 1
ATOM 568 C CA . LEU A 1 78 ? 28.568 2.048 -16.358 1.00 75.75 78 LEU A CA 1
ATOM 569 C C . LEU A 1 78 ? 28.504 2.383 -14.867 1.00 75.75 78 LEU A C 1
ATOM 571 O O . LEU A 1 78 ? 27.785 1.725 -14.121 1.00 75.75 78 LEU A O 1
ATOM 575 N N . SER A 1 79 ? 29.283 3.369 -14.428 1.00 70.62 79 SER A N 1
ATOM 576 C CA . SER A 1 79 ? 29.333 3.757 -13.011 1.00 70.62 79 SER A CA 1
ATOM 577 C C . SER A 1 79 ? 28.140 4.623 -12.592 1.00 70.62 79 SER A C 1
ATOM 579 O O . SER A 1 79 ? 27.721 4.571 -11.440 1.00 70.62 79 SER A O 1
ATOM 581 N N . SER A 1 80 ? 27.603 5.428 -13.513 1.00 59.97 80 SER A N 1
ATOM 582 C CA . SER A 1 80 ? 26.427 6.283 -13.311 1.00 59.97 80 SER A CA 1
ATOM 583 C C . SER A 1 80 ? 25.831 6.722 -14.658 1.00 59.97 80 SER A C 1
ATOM 585 O O . SER A 1 80 ? 26.527 6.728 -15.674 1.00 59.97 80 SER A O 1
ATOM 587 N N . GLY A 1 81 ? 24.551 7.108 -14.664 1.00 65.69 81 GLY A N 1
ATOM 588 C CA . GLY A 1 81 ? 23.829 7.605 -15.845 1.00 65.69 81 GLY A CA 1
ATOM 589 C C . GLY A 1 81 ? 22.978 6.553 -16.568 1.00 65.69 81 GLY A C 1
ATOM 590 O O . GLY A 1 81 ? 22.944 5.392 -16.171 1.00 65.69 81 GLY A O 1
ATOM 591 N N . ASP A 1 82 ? 22.312 6.980 -17.647 1.00 64.62 82 ASP A N 1
ATOM 592 C CA . ASP A 1 82 ? 21.302 6.202 -18.385 1.00 64.62 82 ASP A CA 1
ATOM 593 C C . ASP A 1 82 ? 21.796 5.803 -19.794 1.00 64.62 82 ASP A C 1
ATOM 595 O O . ASP A 1 82 ? 21.203 6.166 -20.811 1.00 64.62 82 ASP A O 1
ATOM 599 N N . LEU A 1 83 ? 22.924 5.086 -19.882 1.00 68.25 83 LEU A N 1
ATOM 600 C CA . LEU A 1 83 ? 23.457 4.574 -21.155 1.00 68.25 83 LEU A CA 1
ATOM 601 C C . LEU A 1 83 ? 23.102 3.097 -21.359 1.00 68.25 83 LEU A C 1
ATOM 603 O O . LEU A 1 83 ? 23.313 2.266 -20.480 1.00 68.25 83 LEU A O 1
ATOM 607 N N . CYS A 1 84 ? 22.633 2.756 -22.560 1.00 68.31 84 CYS A N 1
ATOM 608 C CA . CYS A 1 84 ? 22.392 1.378 -22.983 1.00 68.31 84 CYS A CA 1
ATOM 609 C C . CYS A 1 84 ? 23.436 0.962 -24.032 1.00 68.31 84 CYS A C 1
ATOM 611 O O . CYS A 1 84 ? 23.628 1.657 -25.032 1.00 68.31 84 CYS A O 1
ATOM 613 N N . LEU A 1 85 ? 24.119 -0.169 -23.817 1.00 71.12 85 LEU A N 1
ATOM 614 C CA . LEU A 1 85 ? 25.024 -0.741 -24.815 1.00 71.12 85 LEU A CA 1
ATOM 615 C C . LEU A 1 85 ? 24.198 -1.414 -25.919 1.00 71.12 85 LEU A C 1
ATOM 617 O O . LEU A 1 85 ? 23.697 -2.517 -25.732 1.00 71.12 85 LEU A O 1
ATOM 621 N N . GLU A 1 86 ? 24.080 -0.762 -27.077 1.00 62.34 86 GLU A N 1
ATOM 622 C CA . GLU A 1 86 ? 23.321 -1.322 -28.205 1.00 62.34 86 GLU A CA 1
ATOM 623 C C . GLU A 1 86 ? 24.109 -2.366 -29.017 1.00 62.34 86 GLU A C 1
ATOM 625 O O . GLU A 1 86 ? 23.516 -3.275 -29.591 1.00 62.34 86 GLU A O 1
ATOM 630 N N . SER A 1 87 ? 25.436 -2.228 -29.118 1.00 65.94 87 SER A N 1
ATOM 631 C CA . SER A 1 87 ? 26.288 -3.128 -29.905 1.00 65.94 87 SER A CA 1
ATOM 632 C C . SER A 1 87 ? 27.741 -3.054 -29.445 1.00 65.94 87 SER A C 1
ATOM 634 O O . SER A 1 87 ? 28.270 -1.966 -29.220 1.00 65.94 87 SER A O 1
ATOM 636 N N . LEU A 1 88 ? 28.410 -4.207 -29.396 1.00 76.75 88 LEU A N 1
ATOM 637 C CA . LEU A 1 88 ? 29.848 -4.314 -29.175 1.00 76.75 88 LEU A CA 1
ATOM 638 C C . LEU A 1 88 ? 30.456 -5.280 -30.188 1.00 76.75 88 LEU A C 1
ATOM 640 O O . LEU A 1 88 ? 30.043 -6.431 -30.286 1.00 76.75 88 LEU A O 1
ATOM 644 N N . ARG A 1 89 ? 31.472 -4.807 -30.906 1.00 71.44 89 ARG A N 1
ATOM 645 C CA . ARG A 1 89 ? 32.306 -5.620 -31.790 1.00 71.44 89 ARG A CA 1
ATOM 646 C C . ARG A 1 89 ? 33.753 -5.468 -31.348 1.00 71.44 89 ARG A C 1
ATOM 648 O O . ARG A 1 89 ? 34.198 -4.350 -31.101 1.00 71.44 89 ARG A O 1
ATOM 655 N N . VAL A 1 90 ? 34.472 -6.584 -31.265 1.00 79.38 90 VAL A N 1
ATOM 656 C CA . VAL A 1 90 ? 35.898 -6.604 -30.931 1.00 79.38 90 VAL A CA 1
ATOM 657 C C . VAL A 1 90 ? 36.633 -7.393 -32.000 1.00 79.38 90 VAL A C 1
ATOM 659 O O . VAL A 1 90 ? 36.359 -8.570 -32.205 1.00 79.38 90 VAL A O 1
ATOM 662 N N . THR A 1 91 ? 37.558 -6.729 -32.683 1.00 73.00 91 THR A N 1
ATOM 663 C CA . THR A 1 91 ? 38.363 -7.298 -33.768 1.00 73.00 91 THR A CA 1
ATOM 664 C C . THR A 1 91 ? 39.844 -7.021 -33.519 1.00 73.00 91 THR A C 1
ATOM 666 O O . THR A 1 91 ? 40.172 -5.997 -32.913 1.00 73.00 91 THR A O 1
ATOM 669 N N . PRO A 1 92 ? 40.763 -7.875 -34.003 1.00 78.38 92 PRO A N 1
ATOM 670 C CA . PRO A 1 92 ? 42.191 -7.587 -33.941 1.00 78.38 92 PRO A CA 1
ATOM 671 C C . PRO A 1 92 ? 42.532 -6.284 -34.673 1.00 78.38 92 PRO A C 1
ATOM 673 O O . PRO A 1 92 ? 42.167 -6.103 -35.836 1.00 78.38 92 PRO A O 1
ATOM 676 N N . TRP A 1 93 ? 43.265 -5.389 -34.013 1.00 80.62 93 TRP A N 1
ATOM 677 C CA . TRP A 1 93 ? 43.776 -4.173 -34.638 1.00 80.62 93 TRP A CA 1
ATOM 678 C C . TRP A 1 93 ? 45.058 -4.492 -35.418 1.00 80.62 93 TRP A C 1
ATOM 680 O O . TRP A 1 93 ? 46.091 -4.788 -34.825 1.00 80.62 93 TRP A O 1
ATOM 690 N N . LYS A 1 94 ? 44.975 -4.484 -36.755 1.00 74.75 94 LYS A N 1
ATOM 691 C CA . LYS A 1 94 ? 46.081 -4.875 -37.653 1.00 74.75 94 LYS A CA 1
ATOM 692 C C . LYS A 1 94 ? 46.777 -3.698 -38.354 1.00 74.75 94 LYS A C 1
ATOM 694 O O . LYS A 1 94 ? 47.813 -3.899 -38.981 1.00 74.75 94 LYS A O 1
ATOM 699 N N . SER A 1 95 ? 46.217 -2.489 -38.294 1.00 73.31 95 SER A N 1
ATOM 700 C CA . SER A 1 95 ? 46.779 -1.292 -38.933 1.00 73.31 95 SER A CA 1
ATOM 701 C C . SER A 1 95 ? 47.742 -0.548 -38.002 1.00 73.31 95 SER A C 1
ATOM 703 O O . SER A 1 95 ? 47.637 -0.623 -36.782 1.00 73.31 95 SER A O 1
ATOM 705 N N . ALA A 1 96 ? 48.675 0.221 -38.573 1.00 74.31 96 ALA A N 1
ATOM 706 C CA . ALA A 1 96 ? 49.590 1.059 -37.789 1.00 74.31 96 ALA A CA 1
ATOM 707 C C . ALA A 1 96 ? 48.895 2.289 -37.167 1.00 74.31 96 ALA A C 1
ATOM 709 O O . ALA A 1 96 ? 49.311 2.793 -36.120 1.00 74.31 96 ALA A O 1
ATOM 710 N N . GLU A 1 97 ? 47.822 2.768 -37.799 1.00 82.00 97 GLU A N 1
ATOM 711 C CA . GLU A 1 97 ? 47.084 3.962 -37.390 1.00 82.00 97 GLU A CA 1
ATOM 712 C C . GLU A 1 97 ? 45.633 3.627 -37.004 1.00 82.00 97 GLU A C 1
ATOM 714 O O . GLU A 1 97 ? 45.018 2.760 -37.637 1.00 82.00 97 GLU A O 1
ATOM 719 N N . PRO A 1 98 ? 45.069 4.309 -35.988 1.00 82.06 98 PRO A N 1
ATOM 720 C CA . PRO A 1 98 ? 43.692 4.139 -35.538 1.00 82.06 98 PRO A CA 1
ATOM 721 C C . PRO A 1 98 ? 42.754 4.894 -36.484 1.00 82.06 98 PRO A C 1
ATOM 723 O O . PRO A 1 98 ? 42.233 5.960 -36.163 1.00 82.06 98 PRO A O 1
ATOM 726 N N . LYS A 1 99 ? 42.604 4.370 -37.698 1.00 77.38 99 LYS A N 1
ATOM 727 C CA . LYS A 1 99 ? 41.711 4.903 -38.727 1.00 77.38 99 LYS A CA 1
ATOM 728 C C . LYS A 1 99 ? 40.481 4.018 -38.838 1.00 77.38 99 LYS A C 1
ATOM 730 O O . LYS A 1 99 ? 40.579 2.796 -38.741 1.00 77.38 99 LYS A O 1
ATOM 735 N N . LEU A 1 100 ? 39.327 4.647 -39.030 1.00 68.44 100 LEU A N 1
ATOM 736 C CA . LEU A 1 100 ? 38.130 3.924 -39.436 1.00 68.44 100 LEU A CA 1
ATOM 737 C C . LEU A 1 100 ? 38.333 3.440 -40.870 1.00 68.44 100 LEU A C 1
ATOM 739 O O . LEU A 1 100 ? 38.812 4.197 -41.711 1.00 68.44 100 LEU A O 1
ATOM 743 N N . ASP A 1 101 ? 37.967 2.190 -41.139 1.00 60.19 101 ASP A N 1
ATOM 744 C CA . ASP A 1 101 ? 37.859 1.698 -42.508 1.00 60.19 101 ASP A CA 1
ATOM 745 C C . ASP A 1 101 ? 36.718 2.458 -43.196 1.00 60.19 101 ASP A C 1
ATOM 747 O O . ASP A 1 101 ? 35.539 2.159 -42.989 1.00 60.19 101 ASP A O 1
ATOM 751 N N . GLU A 1 102 ? 37.057 3.454 -44.010 1.00 55.22 102 GLU A N 1
ATOM 752 C CA . GLU A 1 102 ? 36.120 4.067 -44.946 1.00 55.22 102 GLU A CA 1
ATOM 753 C C . GLU A 1 102 ? 35.869 3.066 -46.080 1.00 55.22 102 GLU A C 1
ATOM 755 O O . GLU A 1 102 ? 36.545 3.052 -47.108 1.00 55.22 102 GLU A O 1
ATOM 760 N N . ALA A 1 103 ? 34.936 2.137 -45.868 1.00 51.91 103 ALA A N 1
ATOM 761 C CA . ALA A 1 103 ? 34.501 1.229 -46.918 1.00 51.91 103 ALA A CA 1
ATOM 762 C C . ALA A 1 103 ? 33.727 2.033 -47.976 1.00 51.91 103 ALA A C 1
ATOM 764 O O . ALA A 1 103 ? 32.519 2.213 -47.870 1.00 51.91 103 ALA A O 1
ATOM 765 N N . GLY A 1 104 ? 34.425 2.513 -49.008 1.00 55.03 104 GLY A N 1
ATOM 766 C CA . GLY A 1 104 ? 33.809 3.161 -50.173 1.00 55.03 104 GLY A CA 1
ATOM 767 C C . GLY A 1 104 ? 32.964 2.217 -51.048 1.00 55.03 104 GLY A C 1
ATOM 768 O O . GLY A 1 104 ? 32.389 2.666 -52.032 1.00 55.03 104 GLY A O 1
ATOM 769 N N . GLY A 1 105 ? 32.892 0.921 -50.709 1.00 66.62 105 GLY A N 1
ATOM 770 C CA . GLY A 1 105 ? 32.185 -0.131 -51.444 1.00 66.62 105 GLY A CA 1
ATOM 771 C C . GLY A 1 105 ? 31.858 -1.344 -50.559 1.00 66.62 105 GLY A C 1
ATOM 772 O O . GLY A 1 105 ? 32.353 -1.444 -49.433 1.00 66.62 105 GLY A O 1
ATOM 773 N N . THR A 1 106 ? 31.038 -2.275 -51.064 1.00 76.50 106 THR A N 1
ATOM 774 C CA . THR A 1 106 ? 30.694 -3.515 -50.347 1.00 76.50 106 THR A CA 1
ATOM 775 C C . THR A 1 106 ? 31.951 -4.352 -50.101 1.00 76.50 106 THR A C 1
ATOM 777 O O . THR A 1 106 ? 32.725 -4.625 -51.019 1.00 76.50 106 THR A O 1
ATOM 780 N N . ALA A 1 107 ? 32.168 -4.743 -48.849 1.00 79.44 107 ALA A N 1
ATOM 781 C CA . ALA A 1 107 ? 33.316 -5.511 -48.401 1.00 79.44 107 ALA A CA 1
ATOM 782 C C . ALA A 1 107 ? 32.866 -6.794 -47.703 1.00 79.44 107 ALA A C 1
ATOM 784 O O . ALA A 1 107 ? 32.007 -6.769 -46.829 1.00 79.44 107 ALA A O 1
ATOM 785 N N . ILE A 1 108 ? 33.491 -7.907 -48.059 1.00 81.06 108 ILE A N 1
ATOM 786 C CA . ILE A 1 108 ? 33.247 -9.227 -47.487 1.00 81.06 108 ILE A CA 1
ATOM 787 C C . ILE A 1 108 ? 34.535 -9.662 -46.801 1.00 81.06 108 ILE A C 1
ATOM 789 O O . ILE A 1 108 ? 35.598 -9.663 -47.417 1.00 81.06 108 ILE A O 1
ATOM 793 N N . VAL A 1 109 ? 34.461 -10.004 -45.524 1.00 79.19 109 VAL A N 1
ATOM 794 C CA . VAL A 1 109 ? 35.580 -10.518 -44.738 1.00 79.19 109 VAL A CA 1
ATOM 795 C C . VAL A 1 109 ? 35.351 -12.008 -44.542 1.00 79.19 109 VAL A C 1
ATOM 797 O O . VAL A 1 109 ? 34.332 -12.411 -43.987 1.00 79.19 109 VAL A O 1
ATOM 800 N N . GLY A 1 110 ? 36.276 -12.828 -45.029 1.00 79.81 110 GLY A N 1
ATOM 801 C CA . GLY A 1 110 ? 36.300 -14.263 -44.781 1.00 79.81 110 GLY A CA 1
ATOM 802 C C . GLY A 1 110 ? 36.796 -14.581 -43.371 1.00 79.81 110 GLY A C 1
ATOM 803 O O . GLY A 1 110 ? 37.521 -13.796 -42.757 1.00 79.81 110 GLY A O 1
ATOM 804 N N . ARG A 1 111 ? 36.457 -15.767 -42.858 1.00 77.50 111 ARG A N 1
ATOM 805 C CA . ARG A 1 111 ? 36.946 -16.274 -41.558 1.00 77.50 111 ARG A CA 1
ATOM 806 C C . ARG A 1 111 ? 38.459 -16.502 -41.526 1.00 77.50 111 ARG A C 1
ATOM 808 O O . ARG A 1 111 ? 39.056 -16.556 -40.457 1.00 77.50 111 ARG A O 1
ATOM 815 N N . ASP A 1 112 ? 39.082 -16.608 -42.696 1.00 77.44 112 ASP A N 1
ATOM 816 C CA . ASP A 1 112 ? 40.536 -16.602 -42.890 1.00 77.44 112 ASP A CA 1
ATOM 817 C C . ASP A 1 112 ? 41.154 -15.192 -42.759 1.00 77.44 112 ASP A C 1
ATOM 819 O O . ASP A 1 112 ? 42.374 -15.026 -42.797 1.00 77.44 112 ASP A O 1
ATOM 823 N N . GLY A 1 113 ? 40.321 -14.163 -42.582 1.00 66.94 113 GLY A N 1
ATOM 824 C CA . GLY A 1 113 ? 40.708 -12.761 -42.515 1.00 66.94 113 GLY A CA 1
ATOM 825 C C . GLY A 1 113 ? 40.921 -12.104 -43.879 1.00 66.94 113 GLY A C 1
ATOM 826 O O . GLY A 1 113 ? 41.335 -10.941 -43.910 1.00 66.94 113 GLY A O 1
ATOM 827 N N . ARG A 1 114 ? 40.662 -12.802 -44.996 1.00 76.75 114 ARG A N 1
ATOM 828 C CA . ARG A 1 114 ? 40.739 -12.228 -46.344 1.00 76.75 114 ARG A CA 1
ATOM 829 C C . ARG A 1 114 ? 39.591 -11.244 -46.544 1.00 76.75 114 ARG A C 1
ATOM 831 O O . ARG A 1 114 ? 38.435 -11.576 -46.315 1.00 76.75 114 ARG A O 1
ATOM 838 N N . ARG A 1 115 ? 39.901 -10.039 -47.025 1.00 74.38 115 ARG A N 1
ATOM 839 C CA . ARG A 1 115 ? 38.899 -9.033 -47.400 1.00 74.38 115 ARG A CA 1
ATOM 840 C C . ARG A 1 115 ? 38.714 -9.008 -48.915 1.00 74.38 115 ARG A C 1
ATOM 842 O O . ARG A 1 115 ? 39.689 -8.885 -49.651 1.00 74.38 115 ARG A O 1
ATOM 849 N N . ILE A 1 116 ? 37.471 -9.103 -49.364 1.00 80.62 116 ILE A N 1
ATOM 850 C CA . ILE A 1 116 ? 37.052 -9.079 -50.765 1.00 80.62 116 ILE A CA 1
ATOM 851 C C . ILE A 1 116 ? 36.179 -7.837 -50.961 1.00 80.62 116 ILE A C 1
ATOM 853 O O . ILE A 1 116 ? 35.145 -7.700 -50.314 1.00 80.62 116 ILE A O 1
ATOM 857 N N . GLY A 1 117 ? 36.605 -6.912 -51.820 1.00 78.69 117 GLY A N 1
ATOM 858 C CA . GLY A 1 117 ? 35.767 -5.796 -52.265 1.00 78.69 117 GLY A CA 1
ATOM 859 C C . GLY A 1 117 ? 35.014 -6.198 -53.529 1.00 78.69 117 GLY A C 1
ATOM 860 O O . GLY A 1 117 ? 35.629 -6.271 -54.590 1.00 78.69 117 GLY A O 1
ATOM 861 N N . ALA A 1 118 ? 33.722 -6.497 -53.417 1.00 78.75 118 ALA A N 1
ATOM 862 C CA . ALA A 1 118 ? 32.886 -6.921 -54.541 1.00 78.75 118 ALA A CA 1
ATOM 863 C C . ALA A 1 118 ? 31.407 -6.615 -54.270 1.00 78.75 118 ALA A C 1
ATOM 865 O O . ALA A 1 118 ? 30.970 -6.603 -53.117 1.00 78.75 118 ALA A O 1
ATOM 866 N N . GLU A 1 119 ? 30.626 -6.404 -55.330 1.00 83.12 119 GLU A N 1
ATOM 867 C CA . GLU A 1 119 ? 29.167 -6.365 -55.214 1.00 83.12 119 GLU A CA 1
ATOM 868 C C . GLU A 1 119 ? 28.620 -7.785 -55.059 1.00 83.12 119 GLU A C 1
ATOM 870 O O . GLU A 1 119 ? 29.089 -8.718 -55.712 1.00 83.12 119 GLU A O 1
ATOM 875 N N . ILE A 1 120 ? 27.610 -7.956 -54.209 1.00 85.94 120 ILE A N 1
ATOM 876 C CA . ILE A 1 120 ? 26.889 -9.225 -54.090 1.00 85.94 120 ILE A CA 1
ATOM 877 C C . ILE A 1 120 ? 25.744 -9.190 -55.095 1.00 85.94 120 ILE A C 1
ATOM 879 O O . ILE A 1 120 ? 24.830 -8.382 -54.963 1.00 85.94 120 ILE A O 1
ATOM 883 N N . GLU A 1 121 ? 25.803 -10.057 -56.100 1.00 86.62 121 GLU A N 1
ATOM 884 C CA . GLU A 1 121 ? 24.796 -10.142 -57.158 1.00 86.62 121 GLU A CA 1
ATOM 885 C C . GLU A 1 121 ? 23.585 -10.967 -56.719 1.00 86.62 121 GLU A C 1
ATOM 887 O O . GLU A 1 121 ? 22.444 -10.590 -56.974 1.00 86.62 121 GLU A O 1
ATOM 892 N N . SER A 1 122 ? 23.818 -12.104 -56.060 1.00 86.62 122 SER A N 1
ATOM 893 C CA . SER A 1 122 ? 22.747 -12.969 -55.559 1.00 86.62 122 SER A CA 1
ATOM 894 C C . SER A 1 122 ? 23.238 -13.925 -54.471 1.00 86.62 122 SER A C 1
ATOM 896 O O . SER A 1 122 ? 24.441 -14.089 -54.252 1.00 86.62 122 SER A O 1
ATOM 898 N N . PHE A 1 123 ? 22.292 -14.571 -53.786 1.00 88.12 123 PHE A N 1
ATOM 899 C CA . PHE A 1 123 ? 22.553 -15.673 -52.865 1.00 88.12 123 PHE A CA 1
ATOM 900 C C . PHE A 1 123 ? 21.839 -16.937 -53.350 1.00 88.12 123 PHE A C 1
ATOM 902 O O . PHE A 1 123 ? 20.611 -16.983 -53.433 1.00 88.12 123 PHE A O 1
ATOM 909 N N . ASP A 1 124 ? 22.615 -17.972 -53.652 1.00 88.75 124 ASP A N 1
ATOM 910 C CA . ASP A 1 124 ? 22.112 -19.295 -53.997 1.00 88.75 124 ASP A CA 1
ATOM 911 C C . ASP A 1 124 ? 21.826 -20.069 -52.706 1.00 88.75 124 ASP A C 1
ATOM 913 O O . ASP A 1 124 ? 22.720 -20.665 -52.101 1.00 88.75 124 ASP A O 1
ATOM 917 N N . LYS A 1 125 ? 20.564 -20.038 -52.263 1.00 86.56 125 LYS A N 1
ATOM 918 C CA . LYS A 1 125 ? 20.127 -20.699 -51.025 1.00 86.56 125 LYS A CA 1
ATOM 919 C C . LYS A 1 125 ? 20.318 -22.217 -51.062 1.00 86.56 125 LYS A C 1
ATOM 921 O O . LYS A 1 125 ? 20.581 -22.804 -50.018 1.00 86.56 125 LYS A O 1
ATOM 926 N N . ALA A 1 126 ? 20.169 -22.850 -52.228 1.00 89.50 126 ALA A N 1
ATOM 927 C CA . ALA A 1 126 ? 20.303 -24.300 -52.354 1.00 89.50 126 ALA A CA 1
ATOM 928 C C . ALA A 1 126 ? 21.769 -24.734 -52.227 1.00 89.50 126 ALA A C 1
ATOM 930 O O . ALA A 1 126 ? 22.055 -25.748 -51.595 1.00 89.50 126 ALA A O 1
ATOM 931 N N . ALA A 1 127 ? 22.690 -23.945 -52.788 1.00 88.81 127 ALA A N 1
ATOM 932 C CA . ALA A 1 127 ? 24.124 -24.208 -52.712 1.00 88.81 127 ALA A CA 1
ATOM 933 C C . ALA A 1 127 ? 24.813 -23.597 -51.476 1.00 88.81 127 ALA A C 1
ATOM 935 O O . ALA A 1 127 ? 25.956 -23.946 -51.187 1.00 88.81 127 ALA A O 1
ATOM 936 N N . GLY A 1 128 ? 24.165 -22.666 -50.768 1.00 91.19 128 GLY A N 1
ATOM 937 C CA . GLY A 1 128 ? 24.768 -21.921 -49.659 1.00 91.19 128 GLY A CA 1
ATOM 938 C C . GLY A 1 128 ? 25.899 -20.991 -50.112 1.00 91.19 128 GLY A C 1
ATOM 939 O O . GLY A 1 128 ? 26.900 -20.847 -49.410 1.00 91.19 128 GLY A O 1
ATOM 940 N N . GLN A 1 129 ? 25.782 -20.390 -51.301 1.00 93.31 129 GLN A N 1
ATOM 941 C CA . GLN A 1 129 ? 26.853 -19.595 -51.914 1.00 93.31 129 GLN A CA 1
ATOM 942 C C . GLN A 1 129 ? 26.413 -18.169 -52.248 1.00 93.31 129 GLN A C 1
ATOM 944 O O . GLN A 1 129 ? 25.351 -17.947 -52.825 1.00 93.31 129 GLN A O 1
ATOM 949 N N . LEU A 1 130 ? 27.270 -17.200 -51.932 1.00 90.25 130 LEU A N 1
ATOM 950 C CA . LEU A 1 130 ? 27.195 -15.839 -52.455 1.00 90.25 130 LEU A CA 1
ATOM 951 C C . LEU A 1 130 ? 27.769 -15.811 -53.869 1.00 90.25 130 LEU A C 1
ATOM 953 O O . LEU A 1 130 ? 28.858 -16.336 -54.102 1.00 90.25 130 LEU A O 1
ATOM 957 N N . VAL A 1 131 ? 27.059 -15.170 -54.791 1.00 90.12 131 VAL A N 1
ATOM 958 C CA . VAL A 1 131 ? 27.554 -14.863 -56.135 1.00 90.12 131 VAL A CA 1
ATOM 959 C C . VAL A 1 131 ? 28.009 -13.412 -56.135 1.00 90.12 131 VAL A C 1
ATOM 961 O O . VAL A 1 131 ? 27.214 -12.502 -55.897 1.00 90.12 131 VAL A O 1
ATOM 964 N N . LEU A 1 132 ? 29.302 -13.206 -56.351 1.00 87.88 132 LEU A N 1
ATOM 965 C CA . LEU A 1 132 ? 29.957 -11.909 -56.317 1.00 87.88 132 LEU A CA 1
ATOM 966 C C . LEU A 1 132 ? 30.218 -11.425 -57.741 1.00 87.88 132 LEU A C 1
ATOM 968 O O . LEU A 1 132 ? 30.697 -12.185 -58.587 1.00 87.88 132 LEU A O 1
ATOM 972 N N . ARG A 1 133 ? 29.968 -10.138 -57.977 1.00 81.44 133 ARG A N 1
ATOM 973 C CA . ARG A 1 133 ? 30.379 -9.428 -59.185 1.00 81.44 133 ARG A CA 1
ATOM 974 C C . ARG A 1 133 ? 31.694 -8.693 -58.890 1.00 81.44 133 ARG A C 1
ATOM 976 O O . ARG A 1 133 ? 31.669 -7.660 -58.213 1.00 81.44 133 ARG A O 1
ATOM 983 N N . PRO A 1 134 ? 32.854 -9.208 -59.338 1.00 66.06 134 PRO A N 1
ATOM 984 C CA . PRO A 1 134 ? 34.112 -8.491 -59.182 1.00 66.06 134 PRO A CA 1
ATOM 985 C C . PRO A 1 134 ? 34.178 -7.294 -60.141 1.00 66.06 134 PRO A C 1
ATOM 987 O O . PRO A 1 134 ? 33.638 -7.336 -61.244 1.00 66.06 134 PRO A O 1
ATOM 990 N N . GLY A 1 135 ? 34.889 -6.233 -59.743 1.00 59.06 135 GLY A N 1
ATOM 991 C CA . GLY A 1 135 ? 35.113 -5.057 -60.597 1.00 59.06 135 GLY A CA 1
ATOM 992 C C . GLY A 1 135 ? 35.949 -5.343 -61.857 1.00 59.06 135 GLY A C 1
ATOM 993 O O . GLY A 1 135 ? 35.856 -4.597 -62.827 1.00 59.06 135 GLY A O 1
ATOM 994 N N . VAL A 1 136 ? 36.742 -6.427 -61.862 1.00 55.47 136 VAL A N 1
ATOM 995 C CA . VAL A 1 136 ? 37.495 -6.954 -63.017 1.00 55.47 136 VAL A CA 1
ATOM 996 C C . VAL A 1 136 ? 37.566 -8.488 -62.901 1.00 55.47 136 VAL A C 1
ATOM 998 O O . VAL A 1 136 ? 38.182 -8.993 -61.966 1.00 55.47 136 VAL A O 1
ATOM 1001 N N . GLY A 1 137 ? 36.949 -9.234 -63.829 1.00 61.59 137 GLY A N 1
ATOM 1002 C CA . GLY A 1 137 ? 36.942 -10.711 -63.859 1.00 61.59 137 GLY A CA 1
ATOM 1003 C C . GLY A 1 137 ? 35.546 -11.340 -64.018 1.00 61.59 137 GLY A C 1
ATOM 1004 O O . GLY A 1 137 ? 34.549 -10.629 -64.096 1.00 61.59 137 GLY A O 1
ATOM 1005 N N . GLY A 1 138 ? 35.480 -12.677 -64.107 1.00 64.69 138 GLY A N 1
ATOM 1006 C CA . GLY A 1 138 ? 34.221 -13.443 -64.127 1.00 64.69 138 GLY A CA 1
ATOM 1007 C C . GLY A 1 138 ? 33.614 -13.632 -62.725 1.00 64.69 138 GLY A C 1
ATOM 1008 O O . GLY A 1 138 ? 34.308 -13.385 -61.742 1.00 64.69 138 GLY A O 1
ATOM 1009 N N . PRO A 1 139 ? 32.345 -14.067 -62.609 1.00 74.50 139 PRO A N 1
ATOM 1010 C CA . PRO A 1 139 ? 31.637 -14.166 -61.330 1.00 74.50 139 PRO A CA 1
ATOM 1011 C C . PRO A 1 139 ? 32.359 -15.094 -60.342 1.00 74.50 139 PRO A C 1
ATOM 1013 O O . PRO A 1 139 ? 32.678 -16.239 -60.669 1.00 74.50 139 PRO A O 1
ATOM 1016 N N . GLU A 1 140 ? 32.596 -14.603 -59.126 1.00 86.12 140 GLU A N 1
ATOM 1017 C CA . GLU A 1 140 ? 33.223 -15.362 -58.038 1.00 86.12 140 GLU A CA 1
ATOM 1018 C C . GLU A 1 140 ? 32.127 -15.921 -57.123 1.00 86.12 140 GLU A C 1
ATOM 1020 O O . GLU A 1 140 ? 31.170 -15.224 -56.788 1.00 86.12 140 GLU A O 1
ATOM 1025 N N . ARG A 1 141 ? 32.233 -17.193 -56.727 1.00 89.06 141 ARG A N 1
ATOM 1026 C CA . ARG A 1 141 ? 31.289 -17.833 -55.800 1.00 89.06 141 ARG A CA 1
ATOM 1027 C C . ARG A 1 141 ? 31.971 -18.092 -54.468 1.00 89.06 141 ARG A C 1
ATOM 1029 O O . ARG A 1 141 ? 33.028 -18.717 -54.436 1.00 89.06 141 ARG A O 1
ATOM 1036 N N . LEU A 1 142 ? 31.344 -17.657 -53.380 1.00 89.12 142 LEU A N 1
ATOM 1037 C CA . LEU A 1 142 ? 31.881 -17.784 -52.028 1.00 89.12 142 LEU A CA 1
ATOM 1038 C C . LEU A 1 142 ? 30.897 -18.552 -51.128 1.00 89.12 142 LEU A C 1
ATOM 1040 O O . LEU A 1 142 ? 29.746 -18.130 -51.016 1.00 89.12 142 LEU A O 1
ATOM 1044 N N . PRO A 1 143 ? 31.301 -19.653 -50.466 1.00 92.00 143 PRO A N 1
ATOM 1045 C CA . PRO A 1 143 ? 30.452 -20.325 -49.483 1.00 92.00 143 PRO A CA 1
ATOM 1046 C C . PRO A 1 143 ? 30.109 -19.381 -48.330 1.00 92.00 143 PRO A C 1
ATOM 1048 O O . PRO A 1 143 ? 31.015 -18.783 -47.746 1.00 92.00 143 PRO A O 1
ATOM 1051 N N . ILE A 1 144 ? 28.833 -19.273 -47.960 1.00 90.75 144 ILE A N 1
ATOM 1052 C CA . ILE A 1 144 ? 28.401 -18.347 -46.901 1.00 90.75 144 ILE A CA 1
ATOM 1053 C C . ILE A 1 144 ? 29.045 -18.674 -45.546 1.00 90.75 144 ILE A C 1
ATOM 1055 O O . ILE A 1 144 ? 29.398 -17.771 -44.797 1.00 90.75 144 ILE A O 1
ATOM 1059 N N . ASP A 1 145 ? 29.315 -19.951 -45.274 1.00 89.25 145 ASP A N 1
ATOM 1060 C CA . ASP A 1 145 ? 29.962 -20.399 -44.033 1.00 89.25 145 ASP A CA 1
ATOM 1061 C C . ASP A 1 145 ? 31.440 -19.990 -43.929 1.00 89.25 145 ASP A C 1
ATOM 1063 O O . ASP A 1 145 ? 32.019 -20.008 -42.840 1.00 89.25 145 ASP A O 1
ATOM 1067 N N . SER A 1 146 ? 32.061 -19.616 -45.053 1.00 87.75 146 SER A N 1
ATOM 1068 C CA . SER A 1 146 ? 33.423 -19.069 -45.085 1.00 87.75 146 SER A CA 1
ATOM 1069 C C . SER A 1 146 ? 33.468 -17.574 -44.761 1.00 87.75 146 SER A C 1
ATOM 1071 O O . SER A 1 146 ? 34.547 -17.037 -44.517 1.00 87.75 146 SER A O 1
ATOM 1073 N N . VAL A 1 147 ? 32.311 -16.909 -44.725 1.00 84.56 147 VAL A N 1
ATOM 1074 C CA . VAL A 1 147 ? 32.181 -15.478 -44.458 1.00 84.56 147 VAL A CA 1
ATOM 1075 C C . VAL A 1 147 ? 32.103 -15.234 -42.953 1.00 84.56 147 VAL A C 1
ATOM 1077 O O . VAL A 1 147 ? 31.417 -15.944 -42.216 1.00 84.56 147 VAL A O 1
ATOM 1080 N N . ASP A 1 148 ? 32.836 -14.225 -42.500 1.00 75.75 148 ASP A N 1
ATOM 1081 C CA . ASP A 1 148 ? 32.791 -13.694 -41.138 1.00 75.75 148 ASP A CA 1
ATOM 1082 C C . ASP A 1 148 ? 31.932 -12.422 -41.074 1.00 75.75 148 ASP A C 1
ATOM 1084 O O . ASP A 1 148 ? 31.055 -12.285 -40.223 1.00 75.75 148 ASP A O 1
ATOM 1088 N N . GLU A 1 149 ? 32.120 -11.503 -42.024 1.00 76.31 149 GLU A N 1
ATOM 1089 C CA . GLU A 1 149 ? 31.394 -10.233 -42.073 1.00 76.31 149 GLU A CA 1
ATOM 1090 C C . GLU A 1 149 ? 31.102 -9.807 -43.514 1.00 76.31 149 GLU A C 1
ATOM 1092 O O . GLU A 1 149 ? 31.928 -9.976 -44.407 1.00 76.31 149 GLU A O 1
ATOM 1097 N N . ILE A 1 150 ? 29.934 -9.200 -43.730 1.00 80.31 150 ILE A N 1
ATOM 1098 C CA . ILE A 1 150 ? 29.610 -8.468 -44.955 1.00 80.31 150 ILE A CA 1
ATOM 1099 C C . ILE A 1 150 ? 29.231 -7.049 -44.552 1.00 80.31 150 ILE A C 1
ATOM 1101 O O . ILE A 1 150 ? 28.281 -6.838 -43.798 1.00 80.31 150 ILE A O 1
ATOM 1105 N N . THR A 1 151 ? 29.955 -6.080 -45.091 1.00 73.25 151 THR A N 1
ATOM 1106 C CA . THR A 1 151 ? 29.698 -4.654 -44.928 1.00 73.25 151 THR A CA 1
ATOM 1107 C C . THR A 1 151 ? 29.245 -4.112 -46.267 1.00 73.25 151 THR A C 1
ATOM 1109 O O . THR A 1 151 ? 30.039 -4.024 -47.197 1.00 73.25 151 THR A O 1
ATOM 1112 N N . PHE A 1 152 ? 27.971 -3.758 -46.384 1.00 75.38 152 PHE A N 1
ATOM 1113 C CA . PHE A 1 152 ? 27.444 -3.137 -47.595 1.00 75.38 152 PHE A CA 1
ATOM 1114 C C . PHE A 1 152 ? 27.857 -1.669 -47.672 1.00 75.38 152 PHE A C 1
ATOM 1116 O O . PHE A 1 152 ? 27.927 -0.987 -46.647 1.00 75.38 152 PHE A O 1
ATOM 1123 N N . ALA A 1 153 ? 28.110 -1.185 -48.888 1.00 67.62 153 ALA A N 1
ATOM 1124 C CA . ALA A 1 153 ? 28.291 0.242 -49.116 1.00 67.62 153 ALA A CA 1
ATOM 1125 C C . ALA A 1 153 ? 27.025 0.995 -48.694 1.00 67.62 153 ALA A C 1
ATOM 1127 O O . ALA A 1 153 ? 25.916 0.636 -49.098 1.00 67.62 153 ALA A O 1
ATOM 1128 N N . THR A 1 154 ? 27.179 2.055 -47.906 1.00 56.62 154 THR A N 1
ATOM 1129 C CA . THR A 1 154 ? 26.083 2.989 -47.657 1.00 56.62 154 THR A CA 1
ATOM 1130 C C . THR A 1 154 ? 25.852 3.758 -48.956 1.00 56.62 154 THR A C 1
ATOM 1132 O O . THR A 1 154 ? 26.666 4.603 -49.322 1.00 56.62 154 THR A O 1
ATOM 1135 N N . ALA A 1 155 ? 24.792 3.440 -49.700 1.00 52.94 155 ALA A N 1
ATOM 1136 C CA . ALA A 1 155 ? 24.426 4.245 -50.859 1.00 52.94 155 ALA A CA 1
ATOM 1137 C C . ALA A 1 155 ? 24.123 5.673 -50.380 1.00 52.94 155 ALA A C 1
ATOM 1139 O O . ALA A 1 155 ? 23.343 5.857 -49.445 1.00 52.94 155 ALA A O 1
ATOM 1140 N N . ALA A 1 156 ? 24.746 6.680 -50.998 1.00 45.06 156 ALA A N 1
ATOM 1141 C CA . ALA A 1 156 ? 24.295 8.055 -50.840 1.00 45.06 156 ALA A CA 1
ATOM 1142 C C . ALA A 1 156 ? 22.859 8.108 -51.369 1.00 45.06 156 ALA A C 1
ATOM 1144 O O . ALA A 1 156 ? 22.637 7.904 -52.562 1.00 45.06 156 ALA A O 1
ATOM 1145 N N . VAL A 1 157 ? 21.888 8.304 -50.478 1.00 45.19 157 VAL A N 1
ATOM 1146 C CA . VAL A 1 157 ? 20.482 8.441 -50.858 1.00 45.19 157 VAL A CA 1
ATOM 1147 C C . VAL A 1 157 ? 20.373 9.709 -51.708 1.00 45.19 157 VAL A C 1
ATOM 1149 O O . VAL A 1 157 ? 20.422 10.824 -51.196 1.00 45.19 157 VAL A O 1
ATOM 1152 N N . GLN A 1 158 ? 20.319 9.548 -53.029 1.00 38.12 158 GLN A N 1
ATOM 1153 C CA . GLN A 1 158 ? 19.963 10.618 -53.953 1.00 38.12 158 GLN A CA 1
ATOM 1154 C C . GLN A 1 158 ? 18.453 10.547 -54.182 1.00 38.12 158 GLN A C 1
ATOM 1156 O O . GLN A 1 158 ? 17.989 9.720 -54.961 1.00 38.12 158 GLN A O 1
ATOM 1161 N N . GLY A 1 159 ? 17.701 11.417 -53.507 1.00 41.22 159 GLY A N 1
ATOM 1162 C CA . GLY A 1 159 ? 16.280 11.645 -53.777 1.00 41.22 159 GLY A CA 1
ATOM 1163 C C . GLY A 1 159 ? 15.383 11.587 -52.541 1.00 41.22 159 GLY A C 1
ATOM 1164 O O . GLY A 1 159 ? 15.627 10.817 -51.618 1.00 41.22 159 GLY A O 1
ATOM 1165 N N . ASP A 1 160 ? 14.317 12.390 -52.576 1.00 42.03 160 ASP A N 1
ATOM 1166 C CA . ASP A 1 160 ? 13.279 12.579 -51.548 1.00 42.03 160 ASP A CA 1
ATOM 1167 C C . ASP A 1 160 ? 12.408 11.327 -51.249 1.00 42.03 160 ASP A C 1
ATOM 1169 O O . ASP A 1 160 ? 11.349 11.439 -50.633 1.00 42.03 160 ASP A O 1
ATOM 1173 N N . GLU A 1 161 ? 12.822 10.117 -51.647 1.00 46.41 161 GLU A N 1
ATOM 1174 C CA . GLU A 1 161 ? 12.130 8.851 -51.333 1.00 46.41 161 GLU A CA 1
ATOM 1175 C C . GLU A 1 161 ? 12.640 8.211 -50.028 1.00 46.41 161 GLU A C 1
ATOM 1177 O O . GLU A 1 161 ? 12.814 6.996 -49.912 1.00 46.41 161 GLU A O 1
ATOM 1182 N N . GLU A 1 162 ? 12.878 9.020 -48.998 1.00 48.97 162 GLU A N 1
ATOM 1183 C CA . GLU A 1 162 ? 13.187 8.513 -47.662 1.00 48.97 162 GLU A CA 1
ATOM 1184 C C . GLU A 1 162 ? 11.882 8.101 -46.961 1.00 48.97 162 GLU A C 1
ATOM 1186 O O . GLU A 1 162 ? 11.283 8.833 -46.170 1.00 48.97 162 GLU A O 1
ATOM 1191 N N . GLY A 1 163 ? 11.402 6.891 -47.269 1.00 57.78 163 GLY A N 1
ATOM 1192 C CA . GLY A 1 163 ? 10.427 6.221 -46.410 1.00 57.78 163 GLY A CA 1
ATOM 1193 C C . GLY A 1 163 ? 10.953 6.207 -44.966 1.00 57.78 163 GLY A C 1
ATOM 1194 O O . GLY A 1 163 ? 12.163 6.085 -44.754 1.00 57.78 163 GLY A O 1
ATOM 1195 N N . PRO A 1 164 ? 10.093 6.348 -43.944 1.00 65.38 164 PRO A N 1
ATOM 1196 C CA . PRO A 1 164 ? 10.574 6.549 -42.587 1.00 65.38 164 PRO A CA 1
ATOM 1197 C C . PRO A 1 164 ? 11.446 5.362 -42.152 1.00 65.38 164 PRO A C 1
ATOM 1199 O O . PRO A 1 164 ? 11.067 4.198 -42.309 1.00 65.38 164 PRO A O 1
ATOM 1202 N N . GLY A 1 165 ? 12.625 5.660 -41.594 1.00 71.94 165 GLY A N 1
ATOM 1203 C CA . GLY A 1 165 ? 13.553 4.658 -41.065 1.00 71.94 165 GLY A CA 1
ATOM 1204 C C . GLY A 1 165 ? 12.871 3.670 -40.103 1.00 71.94 165 GLY A C 1
ATOM 1205 O O . GLY A 1 165 ? 11.780 3.952 -39.598 1.00 71.94 165 GLY A O 1
ATOM 1206 N N . PRO A 1 166 ? 13.480 2.499 -39.837 1.00 83.31 166 PRO A N 1
ATOM 1207 C CA . PRO A 1 166 ? 12.829 1.428 -39.075 1.00 83.31 166 PRO A CA 1
ATOM 1208 C C . PRO A 1 166 ? 12.313 1.945 -37.727 1.00 83.31 166 PRO A C 1
ATOM 1210 O O . PRO A 1 166 ? 12.976 2.768 -37.100 1.00 83.31 166 PRO A O 1
ATOM 1213 N N . SER A 1 167 ? 11.136 1.504 -37.280 1.00 84.94 167 SER A N 1
ATOM 1214 C CA . SER A 1 167 ? 10.577 1.960 -35.998 1.00 84.94 167 SER A CA 1
ATOM 1215 C C . SER A 1 167 ? 11.146 1.246 -34.775 1.00 84.94 167 SER A C 1
ATOM 1217 O O . SER A 1 167 ? 11.182 1.852 -33.704 1.00 84.94 167 SER A O 1
ATOM 1219 N N . VAL A 1 168 ? 11.660 0.023 -34.916 1.00 86.62 168 VAL A N 1
ATOM 1220 C CA . VAL A 1 168 ? 12.248 -0.763 -33.820 1.00 86.62 168 VAL A CA 1
ATOM 1221 C C . VAL A 1 168 ? 13.550 -1.455 -34.220 1.00 86.62 168 VAL A C 1
ATOM 1223 O O . VAL A 1 168 ? 13.776 -1.803 -35.379 1.00 86.62 168 VAL A O 1
ATOM 1226 N N . ARG A 1 169 ? 14.408 -1.676 -33.221 1.00 87.31 169 ARG A N 1
ATOM 1227 C CA . ARG A 1 169 ? 15.592 -2.540 -33.275 1.00 87.31 169 ARG A CA 1
ATOM 1228 C C . ARG A 1 169 ? 15.452 -3.644 -32.247 1.00 87.31 169 ARG A C 1
ATOM 1230 O O . ARG A 1 169 ? 15.157 -3.361 -31.093 1.00 87.31 169 ARG A O 1
ATOM 1237 N N . VAL A 1 170 ? 15.729 -4.871 -32.654 1.00 87.56 170 VAL A N 1
ATOM 1238 C CA . VAL A 1 170 ? 15.775 -6.046 -31.793 1.00 87.56 170 VAL A CA 1
ATOM 1239 C C . VAL A 1 170 ? 17.227 -6.490 -31.651 1.00 87.56 170 VAL A C 1
ATOM 1241 O O . VAL A 1 170 ? 17.889 -6.790 -32.647 1.00 87.56 170 VAL A O 1
ATOM 1244 N N . LEU A 1 171 ? 17.729 -6.502 -30.419 1.00 83.12 171 LEU A N 1
ATOM 1245 C CA . LEU A 1 171 ? 19.015 -7.089 -30.052 1.00 83.12 171 LEU A CA 1
ATOM 1246 C C . LEU A 1 171 ? 18.811 -8.574 -29.761 1.00 83.12 171 LEU A C 1
ATOM 1248 O O . LEU A 1 171 ? 17.928 -8.928 -28.975 1.00 83.12 171 LEU A O 1
ATOM 1252 N N . ARG A 1 172 ? 19.636 -9.425 -30.373 1.00 88.00 172 ARG A N 1
ATOM 1253 C CA . ARG A 1 172 ? 19.486 -10.879 -30.281 1.00 88.00 172 ARG A CA 1
ATOM 1254 C C . ARG A 1 172 ? 20.484 -11.533 -29.327 1.00 88.00 172 ARG A C 1
ATOM 1256 O O . ARG A 1 172 ? 21.628 -11.092 -29.235 1.00 88.00 172 ARG A O 1
ATOM 1263 N N . GLY A 1 173 ? 20.064 -12.607 -28.662 1.00 73.62 173 GLY A N 1
ATOM 1264 C CA . GLY A 1 173 ? 20.866 -13.433 -27.754 1.00 73.62 173 GLY A CA 1
ATOM 1265 C C . GLY A 1 173 ? 21.979 -14.183 -28.475 1.00 73.62 173 GLY A C 1
ATOM 1266 O O . GLY A 1 173 ? 23.097 -14.272 -27.974 1.00 73.62 173 GLY A O 1
ATOM 1267 N N . SER A 1 174 ? 21.708 -14.613 -29.705 1.00 77.50 174 SER A N 1
ATOM 1268 C CA . SER A 1 174 ? 22.679 -15.173 -30.642 1.00 77.50 174 SER A CA 1
ATOM 1269 C C . SER A 1 174 ? 23.697 -14.149 -31.160 1.00 77.50 174 SER A C 1
ATOM 1271 O O . SER A 1 174 ? 24.584 -14.507 -31.932 1.00 77.50 174 SER A O 1
ATOM 1273 N N . GLY A 1 175 ? 23.550 -12.872 -30.793 1.00 69.19 175 GLY A N 1
ATOM 1274 C CA . GLY A 1 175 ? 24.329 -11.752 -31.306 1.00 69.19 175 GLY A CA 1
ATOM 1275 C C . GLY A 1 175 ? 23.695 -11.065 -32.520 1.00 69.19 175 GLY A C 1
ATOM 1276 O O . GLY A 1 175 ? 22.833 -11.612 -33.210 1.00 69.19 175 GLY A O 1
ATOM 1277 N N . GLY A 1 176 ? 24.148 -9.836 -32.780 1.00 75.69 176 GLY A N 1
ATOM 1278 C CA . GLY A 1 176 ? 23.654 -8.987 -33.865 1.00 75.69 176 GLY A CA 1
ATOM 1279 C C . GLY A 1 176 ? 22.378 -8.212 -33.521 1.00 75.69 176 GLY A C 1
ATOM 1280 O O . GLY A 1 176 ? 21.775 -8.377 -32.460 1.00 75.69 176 GLY A O 1
ATOM 1281 N N . THR A 1 177 ? 21.974 -7.331 -34.438 1.00 81.25 177 THR A N 1
ATOM 1282 C CA . THR A 1 177 ? 20.732 -6.555 -34.318 1.00 81.25 177 THR A CA 1
ATOM 1283 C C . THR A 1 177 ? 19.919 -6.670 -35.597 1.00 81.25 177 THR A C 1
ATOM 1285 O O . THR A 1 177 ? 20.475 -6.670 -36.694 1.00 81.25 177 THR A O 1
ATOM 1288 N N . LEU A 1 178 ? 18.601 -6.753 -35.458 1.00 86.62 178 LEU A N 1
ATOM 1289 C CA . LEU A 1 178 ? 17.653 -6.634 -36.562 1.00 86.62 178 LEU A CA 1
ATOM 1290 C C . LEU A 1 178 ? 16.889 -5.329 -36.389 1.00 86.62 178 LEU A C 1
ATOM 1292 O O . LEU A 1 178 ? 16.582 -4.942 -35.268 1.00 86.62 178 LEU A O 1
ATOM 1296 N N . SER A 1 179 ? 16.618 -4.605 -37.468 1.00 87.12 179 SER A N 1
ATOM 1297 C CA . SER A 1 179 ? 15.822 -3.375 -37.409 1.00 87.12 179 SER A CA 1
ATOM 1298 C C . SER A 1 179 ? 14.731 -3.422 -38.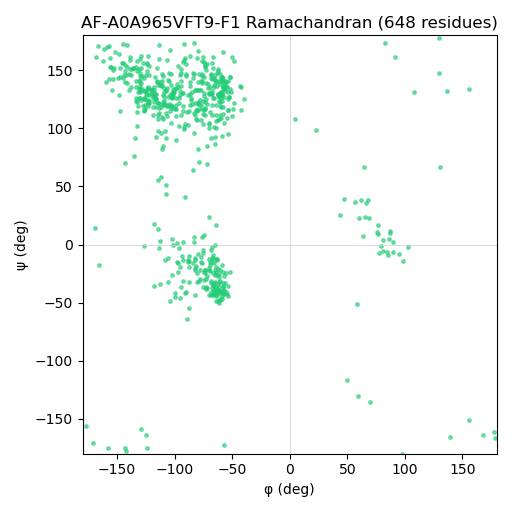468 1.00 87.12 179 SER A C 1
ATOM 1300 O O . SER A 1 179 ? 14.983 -3.825 -39.600 1.00 87.12 179 SER A O 1
ATOM 1302 N N . GLY A 1 180 ? 13.529 -3.000 -38.100 1.00 89.81 180 GLY A N 1
ATOM 1303 C CA . GLY A 1 180 ? 12.351 -3.038 -38.957 1.00 89.81 180 GLY A CA 1
ATOM 1304 C C . GLY A 1 180 ? 11.191 -2.283 -38.329 1.00 89.81 180 GLY A C 1
ATOM 1305 O O . GLY A 1 180 ? 11.363 -1.582 -37.333 1.00 89.81 180 GLY A O 1
ATOM 1306 N N . ASP A 1 181 ? 10.020 -2.416 -38.927 1.00 90.81 181 ASP A N 1
ATOM 1307 C CA . ASP A 1 181 ? 8.763 -1.960 -38.360 1.00 90.81 181 ASP A CA 1
ATOM 1308 C C . ASP A 1 181 ? 8.068 -3.102 -37.634 1.00 90.81 181 ASP A C 1
ATOM 1310 O O . ASP A 1 181 ? 7.984 -4.207 -38.166 1.00 90.81 181 ASP A O 1
ATOM 1314 N N . LEU A 1 182 ? 7.603 -2.843 -36.408 1.00 90.31 182 LEU A N 1
ATOM 1315 C CA . LEU A 1 182 ? 6.893 -3.852 -35.628 1.00 90.31 182 LEU A CA 1
ATOM 1316 C C . LEU A 1 182 ? 5.587 -4.210 -36.341 1.00 90.31 182 LEU A C 1
ATOM 1318 O O . LEU A 1 182 ? 4.739 -3.344 -36.544 1.00 90.31 182 LEU A O 1
ATOM 1322 N N . ASP A 1 183 ? 5.442 -5.478 -36.708 1.00 91.94 183 ASP A N 1
ATOM 1323 C CA . ASP A 1 183 ? 4.238 -6.006 -37.340 1.00 91.94 183 ASP A CA 1
ATOM 1324 C C . ASP A 1 183 ? 3.248 -6.506 -36.284 1.00 91.94 183 ASP A C 1
ATOM 1326 O O . ASP A 1 183 ? 2.171 -5.941 -36.107 1.00 91.94 183 ASP A O 1
ATOM 1330 N N . HIS A 1 184 ? 3.655 -7.533 -35.536 1.00 91.12 184 HIS A N 1
ATOM 1331 C CA . HIS A 1 184 ? 2.927 -8.085 -34.401 1.00 91.12 184 HIS A CA 1
ATOM 1332 C C . HIS A 1 184 ? 3.878 -8.834 -33.456 1.00 91.12 184 HIS A C 1
ATOM 1334 O O . HIS A 1 184 ? 5.060 -9.041 -33.752 1.00 91.12 184 HIS A O 1
ATOM 1340 N N . VAL A 1 185 ? 3.351 -9.215 -32.294 1.00 91.19 185 VAL A N 1
ATOM 1341 C CA . VAL A 1 185 ? 4.026 -10.048 -31.295 1.00 91.19 185 VAL A CA 1
ATOM 1342 C C . VAL A 1 185 ? 3.056 -11.143 -30.883 1.00 91.19 185 VAL A C 1
ATOM 1344 O O . VAL A 1 185 ? 1.907 -10.842 -30.561 1.00 91.19 185 VAL A O 1
ATOM 1347 N N . ASP A 1 186 ? 3.519 -12.385 -30.883 1.00 89.00 186 ASP A N 1
ATOM 1348 C CA . ASP A 1 186 ? 2.765 -13.546 -30.416 1.00 89.00 186 ASP A CA 1
ATOM 1349 C C . ASP A 1 186 ? 3.555 -14.297 -29.330 1.00 89.00 186 ASP A C 1
ATOM 1351 O O . ASP A 1 186 ? 4.476 -13.744 -28.717 1.00 89.00 186 ASP A O 1
ATOM 1355 N N . ASP A 1 187 ? 3.167 -15.538 -29.033 1.00 85.44 187 ASP A N 1
ATOM 1356 C CA . ASP A 1 187 ? 3.829 -16.340 -28.009 1.00 85.44 187 ASP A CA 1
ATOM 1357 C C . ASP A 1 187 ? 5.208 -16.867 -28.424 1.00 85.44 187 ASP A C 1
ATOM 1359 O O . ASP A 1 187 ? 6.045 -17.110 -27.553 1.00 85.44 187 ASP A O 1
ATOM 1363 N N . GLU A 1 188 ? 5.491 -16.960 -29.722 1.00 93.00 188 GLU A N 1
ATOM 1364 C CA . GLU A 1 188 ? 6.713 -17.542 -30.273 1.00 93.00 188 GLU A CA 1
ATOM 1365 C C . GLU A 1 188 ? 7.744 -16.478 -30.669 1.00 93.00 188 GLU A C 1
ATOM 1367 O O . GLU A 1 188 ? 8.941 -16.640 -30.399 1.00 93.00 188 GLU A O 1
ATOM 1372 N N . ALA A 1 189 ? 7.309 -15.375 -31.285 1.00 95.75 189 ALA A N 1
ATOM 1373 C CA . ALA A 1 189 ? 8.194 -14.418 -31.939 1.00 95.75 189 ALA A CA 1
ATOM 1374 C C . ALA A 1 189 ? 7.703 -12.957 -31.913 1.00 95.75 189 ALA A C 1
ATOM 1376 O O . ALA A 1 189 ? 6.545 -12.625 -31.663 1.00 95.75 189 ALA A O 1
ATOM 1377 N N . VAL A 1 190 ? 8.645 -12.058 -32.200 1.00 95.31 190 VAL A N 1
ATOM 1378 C CA . VAL A 1 190 ? 8.388 -10.674 -32.610 1.00 95.31 190 VAL A CA 1
ATOM 1379 C C . VAL A 1 190 ? 8.610 -10.581 -34.110 1.00 95.31 190 VAL A C 1
ATOM 1381 O O . VAL A 1 190 ? 9.679 -10.946 -34.598 1.00 95.31 190 VAL A O 1
ATOM 1384 N N . TRP A 1 191 ? 7.627 -10.064 -34.837 1.00 95.88 191 TRP A N 1
ATOM 1385 C CA . TRP A 1 191 ? 7.656 -10.014 -36.294 1.00 95.88 191 TRP A CA 1
ATOM 1386 C C . TRP A 1 191 ? 7.970 -8.603 -36.786 1.00 95.88 191 TRP A C 1
ATOM 1388 O O . TRP A 1 191 ? 7.342 -7.629 -36.364 1.00 95.88 191 TRP A O 1
ATOM 1398 N N . LEU A 1 192 ? 8.959 -8.484 -37.676 1.00 94.62 192 LEU A N 1
ATOM 1399 C CA . LEU A 1 192 ? 9.442 -7.207 -38.201 1.00 94.62 192 LEU A CA 1
ATOM 1400 C C . LEU A 1 192 ? 9.226 -7.108 -39.714 1.00 94.62 192 LEU A C 1
ATOM 1402 O O . LEU A 1 192 ? 9.726 -7.940 -40.468 1.00 94.62 192 LEU A O 1
ATOM 1406 N N . ARG A 1 193 ? 8.565 -6.049 -40.186 1.00 93.12 193 ARG A N 1
ATOM 1407 C CA . ARG A 1 193 ? 8.557 -5.679 -41.611 1.00 93.12 193 ARG A CA 1
ATOM 1408 C C . ARG A 1 193 ? 9.785 -4.846 -41.956 1.00 93.12 193 ARG A C 1
ATOM 1410 O O . ARG A 1 193 ? 10.210 -3.989 -41.182 1.00 93.12 193 ARG A O 1
ATOM 1417 N N . ARG A 1 194 ? 10.343 -5.035 -43.149 1.00 85.62 194 ARG A N 1
ATOM 1418 C CA . ARG A 1 194 ? 11.386 -4.156 -43.688 1.00 85.62 194 ARG A CA 1
ATOM 1419 C C . ARG A 1 194 ? 11.265 -4.082 -45.203 1.00 85.62 194 ARG A C 1
ATOM 1421 O O . ARG A 1 194 ? 10.935 -5.078 -45.836 1.00 85.62 194 ARG A O 1
ATOM 1428 N N . GLY A 1 195 ? 11.546 -2.910 -45.772 1.00 79.19 195 GLY A N 1
ATOM 1429 C CA . GLY A 1 195 ? 11.648 -2.761 -47.224 1.00 79.19 195 GLY A CA 1
ATOM 1430 C C . GLY A 1 195 ? 12.665 -3.749 -47.804 1.00 79.19 195 GLY A C 1
ATOM 1431 O O . GLY A 1 195 ? 13.729 -3.946 -47.217 1.00 79.19 195 GLY A O 1
ATOM 1432 N N . GLY A 1 196 ? 12.312 -4.380 -48.925 1.00 77.44 196 GLY A N 1
ATOM 1433 C CA . GLY A 1 196 ? 13.115 -5.427 -49.566 1.00 77.44 196 GLY A CA 1
ATOM 1434 C C . GLY A 1 196 ? 12.826 -6.858 -49.092 1.00 77.44 196 GLY A C 1
ATOM 1435 O O . GLY A 1 196 ? 13.486 -7.777 -49.568 1.00 77.44 196 GLY A O 1
ATOM 1436 N N . LEU A 1 197 ? 11.862 -7.064 -48.187 1.00 82.75 197 LEU A N 1
ATOM 1437 C CA . LEU A 1 197 ? 11.373 -8.390 -47.792 1.00 82.75 197 LEU A CA 1
ATOM 1438 C C . LEU A 1 197 ? 9.884 -8.538 -48.133 1.00 82.75 197 LEU A C 1
ATOM 1440 O O . LEU A 1 197 ? 9.084 -7.674 -47.776 1.00 82.75 197 LEU A O 1
ATOM 1444 N N . ASP A 1 198 ? 9.514 -9.658 -48.760 1.00 83.62 198 ASP A N 1
ATOM 1445 C CA . ASP A 1 198 ? 8.122 -9.954 -49.143 1.00 83.62 198 ASP A CA 1
ATOM 1446 C C . ASP A 1 198 ? 7.237 -10.355 -47.950 1.00 83.62 198 ASP A C 1
ATOM 1448 O O . ASP A 1 198 ? 6.016 -10.213 -47.995 1.00 83.62 198 ASP A O 1
ATOM 1452 N N . ALA A 1 199 ? 7.845 -10.856 -46.870 1.00 90.56 199 ALA A N 1
ATOM 1453 C CA . ALA A 1 199 ? 7.160 -11.298 -45.659 1.00 90.56 199 ALA A CA 1
ATOM 1454 C C . ALA A 1 199 ? 7.848 -10.749 -44.395 1.00 90.56 199 ALA A C 1
ATOM 1456 O O . ALA A 1 199 ? 9.062 -10.511 -44.416 1.00 90.56 199 ALA A O 1
ATOM 1457 N N . PRO A 1 200 ? 7.109 -10.566 -43.281 1.00 93.75 200 PRO A N 1
ATOM 1458 C CA . PRO A 1 200 ? 7.704 -10.182 -42.008 1.00 93.75 200 PRO A CA 1
ATOM 1459 C C . PRO A 1 200 ? 8.742 -11.205 -41.533 1.00 93.75 200 PRO A C 1
ATOM 1461 O O . PRO A 1 200 ? 8.561 -12.416 -41.651 1.00 93.75 200 PRO A O 1
ATOM 1464 N N . LEU A 1 201 ? 9.829 -10.703 -40.959 1.00 93.94 201 LEU A N 1
ATOM 1465 C CA . LEU A 1 201 ? 10.894 -11.509 -40.385 1.00 93.94 201 LEU A CA 1
ATOM 1466 C C . LEU A 1 201 ? 10.562 -11.855 -38.930 1.00 93.94 201 LEU A C 1
ATOM 1468 O O . LEU A 1 201 ? 10.436 -10.953 -38.101 1.00 93.94 201 LEU A O 1
ATOM 1472 N N . ALA A 1 202 ? 10.470 -13.147 -38.619 1.00 95.00 202 ALA A N 1
ATOM 1473 C CA . ALA A 1 202 ? 10.302 -13.633 -37.253 1.00 95.00 202 ALA A CA 1
ATOM 1474 C C . ALA A 1 202 ? 11.609 -13.524 -36.456 1.00 95.00 202 ALA A C 1
ATOM 1476 O O . ALA A 1 202 ? 12.658 -14.010 -36.888 1.00 95.00 202 ALA A O 1
ATOM 1477 N N . VAL A 1 203 ? 11.530 -12.950 -35.257 1.00 94.69 203 VAL A N 1
ATOM 1478 C CA . VAL A 1 203 ? 12.592 -12.994 -34.249 1.00 94.69 203 VAL A CA 1
ATOM 1479 C C . VAL A 1 203 ? 12.081 -13.789 -33.044 1.00 94.69 203 VAL A C 1
ATOM 1481 O O . VAL A 1 203 ? 11.218 -13.280 -32.327 1.00 94.69 203 VAL A O 1
ATOM 1484 N N . PRO A 1 204 ? 12.567 -15.022 -32.804 1.00 95.38 204 PRO A N 1
ATOM 1485 C CA . PRO A 1 204 ? 12.087 -15.858 -31.703 1.00 95.38 204 PRO A CA 1
ATOM 1486 C C . PRO A 1 204 ? 12.247 -15.164 -30.351 1.00 95.38 204 PRO A C 1
ATOM 1488 O O . PRO A 1 204 ? 13.327 -14.655 -30.056 1.00 95.38 204 PRO A O 1
ATOM 1491 N N . ARG A 1 205 ? 11.220 -15.183 -29.493 1.00 92.00 205 ARG A N 1
ATOM 1492 C CA . ARG A 1 205 ? 11.244 -14.491 -28.186 1.00 92.00 205 ARG A CA 1
ATOM 1493 C C . ARG A 1 205 ? 12.386 -14.952 -27.291 1.00 92.00 205 ARG A C 1
ATOM 1495 O O . ARG A 1 205 ? 12.980 -14.133 -26.598 1.00 92.00 205 ARG A O 1
ATOM 1502 N N . SER A 1 206 ? 12.721 -16.240 -27.339 1.00 91.00 206 SER A N 1
ATOM 1503 C CA . SER A 1 206 ? 13.845 -16.823 -26.597 1.00 91.00 206 SER A CA 1
ATOM 1504 C C . SER A 1 206 ? 15.206 -16.252 -27.001 1.00 91.00 206 SER A C 1
ATOM 1506 O O . SER A 1 206 ? 16.168 -16.373 -26.251 1.00 91.00 206 SER A O 1
ATOM 1508 N N . ASP A 1 207 ? 15.293 -15.660 -28.192 1.00 90.62 207 ASP A N 1
ATOM 1509 C CA . ASP A 1 207 ? 16.498 -15.046 -28.734 1.00 90.62 207 ASP A CA 1
ATOM 1510 C C . ASP A 1 207 ? 16.460 -13.513 -28.628 1.00 90.62 207 ASP A C 1
ATOM 1512 O O . ASP A 1 207 ? 17.361 -12.848 -29.119 1.00 90.62 207 ASP A O 1
ATOM 1516 N N . ILE A 1 208 ? 15.443 -12.907 -28.006 1.00 88.94 208 ILE A N 1
ATOM 1517 C CA . ILE A 1 208 ? 15.361 -11.449 -27.849 1.00 88.94 208 ILE A CA 1
ATOM 1518 C C . ILE A 1 208 ? 15.984 -11.039 -26.518 1.00 88.94 208 ILE A C 1
ATOM 1520 O O . ILE A 1 208 ? 15.489 -11.394 -25.452 1.00 88.94 208 ILE A O 1
ATOM 1524 N N . LEU A 1 209 ? 17.036 -10.222 -26.577 1.00 79.19 209 LEU A N 1
ATOM 1525 C CA . LEU A 1 209 ? 17.607 -9.573 -25.394 1.00 79.19 209 LEU A CA 1
ATOM 1526 C C . LEU A 1 209 ? 16.972 -8.210 -25.123 1.00 79.19 209 LEU A C 1
ATOM 1528 O O . LEU A 1 209 ? 16.735 -7.859 -23.971 1.00 79.19 209 LEU A O 1
ATOM 1532 N N . ALA A 1 210 ? 16.723 -7.424 -26.173 1.00 78.69 210 ALA A N 1
ATOM 1533 C CA . ALA A 1 210 ? 16.130 -6.098 -26.045 1.00 78.69 210 ALA A CA 1
ATOM 1534 C C . ALA A 1 210 ? 15.379 -5.690 -27.315 1.00 78.69 210 ALA A C 1
ATOM 1536 O O . ALA A 1 210 ? 15.766 -6.064 -28.422 1.00 78.69 210 ALA A O 1
ATOM 1537 N N . ILE A 1 211 ? 14.340 -4.872 -27.146 1.00 83.69 211 ILE A N 1
ATOM 1538 C CA . ILE A 1 211 ? 13.632 -4.194 -28.235 1.00 83.69 211 ILE A CA 1
ATOM 1539 C C . ILE A 1 211 ? 13.677 -2.697 -27.947 1.00 83.69 211 ILE A C 1
ATOM 1541 O O . ILE A 1 211 ? 13.222 -2.248 -26.897 1.00 83.69 211 ILE A O 1
ATOM 1545 N N . THR A 1 212 ? 14.213 -1.927 -28.884 1.00 78.81 212 THR A N 1
ATOM 1546 C CA . THR A 1 212 ? 14.420 -0.486 -28.743 1.00 78.81 212 THR A CA 1
ATOM 1547 C C . THR A 1 212 ? 13.618 0.246 -29.805 1.00 78.81 212 THR A C 1
ATOM 1549 O O . THR A 1 212 ? 13.784 -0.027 -30.994 1.00 78.81 212 THR A O 1
ATOM 1552 N N . SER A 1 213 ? 12.785 1.208 -29.401 1.00 78.81 213 SER A N 1
ATOM 1553 C CA . SER A 1 213 ? 12.165 2.136 -30.353 1.00 78.81 213 SER A CA 1
ATOM 1554 C C . SER A 1 213 ? 13.236 3.038 -30.965 1.00 78.81 213 SER A C 1
ATOM 1556 O O . SER A 1 213 ? 14.036 3.637 -30.250 1.00 78.81 213 SER A O 1
ATOM 1558 N N . LEU A 1 214 ? 13.263 3.139 -32.291 1.00 74.25 214 LEU A N 1
ATOM 1559 C CA . LEU A 1 214 ? 14.186 4.017 -33.024 1.00 74.25 214 LEU A CA 1
ATOM 1560 C C . LEU A 1 214 ? 13.525 5.331 -33.424 1.00 74.25 214 LEU A C 1
ATOM 1562 O O . LEU A 1 214 ? 14.215 6.280 -33.787 1.00 74.25 214 LEU A O 1
ATOM 1566 N N . ARG A 1 215 ? 12.194 5.390 -33.350 1.00 72.38 215 ARG A N 1
ATOM 1567 C CA . ARG A 1 215 ? 11.437 6.617 -33.555 1.00 72.38 215 ARG A CA 1
ATOM 1568 C C . ARG A 1 215 ? 11.158 7.244 -32.198 1.00 72.38 215 ARG A C 1
ATOM 1570 O O . ARG A 1 215 ? 10.642 6.593 -31.288 1.00 72.38 215 ARG A O 1
ATOM 1577 N N . SER A 1 216 ? 11.491 8.523 -32.081 1.00 57.09 216 SER A N 1
ATOM 1578 C CA . SER A 1 216 ? 11.017 9.344 -30.974 1.00 57.09 216 SER A CA 1
ATOM 1579 C C . SER A 1 216 ? 9.520 9.561 -31.178 1.00 57.09 216 SER A C 1
ATOM 1581 O O . SER A 1 216 ? 9.109 10.344 -32.033 1.00 57.09 216 SER A O 1
ATOM 1583 N N . THR A 1 217 ? 8.684 8.805 -30.471 1.00 53.94 217 THR A N 1
ATOM 1584 C CA . THR A 1 217 ? 7.244 9.065 -30.459 1.00 53.94 217 THR A CA 1
ATOM 1585 C C . THR A 1 217 ? 6.955 10.348 -29.685 1.00 53.94 217 THR A C 1
ATOM 1587 O O . THR A 1 217 ? 7.491 10.564 -28.597 1.00 53.94 217 THR A O 1
ATOM 1590 N N . ALA A 1 218 ? 6.093 11.180 -30.275 1.00 53.66 218 ALA A N 1
ATOM 1591 C CA . ALA A 1 218 ? 5.566 12.430 -29.738 1.00 53.66 218 ALA A CA 1
ATOM 1592 C C . ALA A 1 218 ? 5.035 12.310 -28.296 1.00 53.66 218 ALA A C 1
ATOM 1594 O O . ALA A 1 218 ? 4.690 11.221 -27.845 1.00 53.66 218 ALA A O 1
ATOM 1595 N N . THR A 1 219 ? 4.973 13.467 -27.617 1.00 54.84 219 THR A N 1
ATOM 1596 C CA . THR A 1 219 ? 4.402 13.744 -26.279 1.00 54.84 219 THR A CA 1
ATOM 1597 C C . THR A 1 219 ? 3.900 12.519 -25.522 1.00 54.84 219 THR A C 1
ATOM 1599 O O . THR A 1 219 ? 2.835 11.992 -25.843 1.00 54.84 219 THR A O 1
ATOM 1602 N N . GLN A 1 220 ? 4.641 12.121 -24.478 1.00 57.78 220 GLN A N 1
ATOM 1603 C CA . GLN A 1 220 ? 4.231 11.073 -23.541 1.00 57.78 220 GLN A CA 1
ATOM 1604 C C . GLN A 1 220 ? 2.749 11.229 -23.194 1.00 57.78 220 GLN A C 1
ATOM 1606 O O . GLN A 1 220 ? 2.337 12.232 -22.602 1.00 57.78 220 GLN A O 1
ATOM 1611 N N . ARG A 1 221 ? 1.945 10.235 -23.585 1.00 64.81 221 ARG A N 1
ATOM 1612 C CA . ARG A 1 221 ? 0.527 10.205 -23.249 1.00 64.81 221 ARG A CA 1
ATOM 1613 C C . ARG A 1 221 ? 0.420 10.188 -21.728 1.00 64.81 221 ARG A C 1
ATOM 1615 O O . ARG A 1 221 ? 1.009 9.325 -21.077 1.00 64.81 221 ARG A O 1
ATOM 1622 N N . ARG A 1 222 ? -0.289 11.169 -21.166 1.00 75.88 222 ARG A N 1
ATOM 1623 C CA . ARG A 1 222 ? -0.558 11.185 -19.728 1.00 75.88 222 ARG A CA 1
ATOM 1624 C C . ARG A 1 222 ? -1.376 9.948 -19.387 1.00 75.88 222 ARG A C 1
ATOM 1626 O O . ARG A 1 222 ? -2.363 9.655 -20.063 1.00 75.88 222 ARG A O 1
ATOM 1633 N N . LEU A 1 223 ? -0.919 9.223 -18.374 1.00 84.75 223 LEU A N 1
ATOM 1634 C CA . LEU A 1 223 ? -1.671 8.119 -17.804 1.00 84.75 223 LEU A CA 1
ATOM 1635 C C . LEU A 1 223 ? -2.945 8.673 -17.144 1.00 84.75 223 LEU A C 1
ATOM 1637 O O . LEU A 1 223 ? -2.903 9.782 -16.604 1.00 84.75 223 LEU A O 1
ATOM 1641 N N . PRO A 1 224 ? -4.073 7.951 -17.232 1.00 87.00 224 PRO A N 1
ATOM 1642 C CA . PRO A 1 224 ? -5.356 8.425 -16.717 1.00 87.00 224 PRO A CA 1
ATOM 1643 C C . PRO A 1 224 ? -5.456 8.389 -15.187 1.00 87.00 224 PRO A C 1
ATOM 1645 O O . PRO A 1 224 ? -6.279 9.107 -14.635 1.00 87.00 224 PRO A O 1
ATOM 1648 N N . GLY A 1 225 ? -4.638 7.576 -14.514 1.00 86.69 225 GLY A N 1
ATOM 1649 C CA . GLY A 1 225 ? -4.663 7.408 -13.061 1.00 86.69 225 GLY A CA 1
ATOM 1650 C C . GLY A 1 225 ? -3.320 7.698 -12.400 1.00 86.69 225 GLY A C 1
ATOM 1651 O O . GLY A 1 225 ? -2.343 8.093 -13.046 1.00 86.69 225 GLY A O 1
ATOM 1652 N N . ARG A 1 226 ? -3.253 7.461 -11.087 1.00 88.50 226 ARG A N 1
ATOM 1653 C CA . ARG A 1 226 ? -2.022 7.639 -10.309 1.00 88.50 226 ARG A CA 1
ATOM 1654 C C . ARG A 1 226 ? -0.904 6.721 -10.811 1.00 88.50 226 ARG A C 1
ATOM 1656 O O . ARG A 1 226 ? -1.058 5.499 -10.862 1.00 88.50 226 ARG A O 1
ATOM 1663 N N . ASN A 1 227 ? 0.251 7.313 -11.109 1.00 88.75 227 ASN A N 1
ATOM 1664 C CA . ASN A 1 227 ? 1.434 6.563 -11.516 1.00 88.75 227 ASN A CA 1
ATOM 1665 C C . ASN A 1 227 ? 1.985 5.735 -10.349 1.00 88.75 227 ASN A C 1
ATOM 1667 O O . ASN A 1 227 ? 2.256 6.273 -9.275 1.00 88.75 227 ASN A O 1
ATOM 1671 N N . GLY A 1 228 ? 2.220 4.454 -10.596 1.00 87.81 228 GLY A N 1
ATOM 1672 C CA . GLY A 1 228 ? 2.898 3.536 -9.691 1.00 87.81 228 GLY A CA 1
ATOM 1673 C C . GLY A 1 228 ? 3.802 2.571 -10.452 1.00 87.81 228 GLY A C 1
ATOM 1674 O O . GLY A 1 228 ? 3.934 2.631 -11.679 1.00 87.81 228 GLY A O 1
ATOM 1675 N N . GLU A 1 229 ? 4.424 1.665 -9.713 1.00 89.38 229 GLU A N 1
ATOM 1676 C CA . GLU A 1 229 ? 5.214 0.568 -10.256 1.00 89.38 229 GLU A CA 1
ATOM 1677 C C . GLU A 1 229 ? 4.546 -0.766 -9.918 1.00 89.38 229 GLU A C 1
ATOM 1679 O O . GLU A 1 229 ? 4.486 -1.171 -8.758 1.00 89.38 229 GLU A O 1
ATOM 1684 N N . PHE A 1 230 ? 4.034 -1.444 -10.940 1.00 91.88 230 PHE A N 1
ATOM 1685 C CA . PHE A 1 230 ? 3.501 -2.794 -10.834 1.00 91.88 230 PHE A CA 1
ATOM 1686 C C . PHE A 1 230 ? 4.642 -3.805 -10.829 1.00 91.88 230 PHE A C 1
ATOM 1688 O O . PHE A 1 230 ? 5.535 -3.747 -11.677 1.00 91.88 230 PHE A O 1
ATOM 1695 N N . ARG A 1 231 ? 4.596 -4.748 -9.890 1.00 88.69 231 ARG A N 1
ATOM 1696 C CA . ARG A 1 231 ? 5.575 -5.820 -9.724 1.00 88.69 231 ARG A CA 1
ATOM 1697 C C . ARG A 1 231 ? 4.864 -7.162 -9.646 1.00 88.69 231 ARG A C 1
ATOM 1699 O O . ARG A 1 231 ? 4.019 -7.353 -8.776 1.00 88.69 231 ARG A O 1
ATOM 1706 N N . ALA A 1 232 ? 5.238 -8.091 -10.519 1.00 86.50 232 ALA A N 1
ATOM 1707 C CA . ALA A 1 232 ? 4.763 -9.475 -10.505 1.00 86.50 232 ALA A CA 1
ATOM 1708 C C . ALA A 1 232 ? 5.764 -10.378 -11.236 1.00 86.50 232 ALA A C 1
ATOM 1710 O O . ALA A 1 232 ? 6.340 -9.956 -12.234 1.00 86.50 232 ALA A O 1
ATOM 1711 N N . ALA A 1 233 ? 5.979 -11.607 -10.754 1.00 79.75 233 ALA A N 1
ATOM 1712 C CA . ALA A 1 233 ? 6.797 -12.628 -11.431 1.00 79.75 233 ALA A CA 1
ATOM 1713 C C . ALA A 1 233 ? 8.178 -12.138 -11.947 1.00 79.75 233 ALA A C 1
ATOM 1715 O O . ALA A 1 233 ? 8.611 -12.499 -13.037 1.00 79.75 233 ALA A O 1
ATOM 1716 N N . GLY A 1 234 ? 8.867 -11.283 -11.179 1.00 73.06 234 GLY A N 1
ATOM 1717 C CA . GLY A 1 234 ? 10.180 -10.727 -11.553 1.00 73.06 234 GLY A CA 1
ATOM 1718 C C . GLY A 1 234 ? 10.140 -9.560 -12.550 1.00 73.06 234 GLY A C 1
ATOM 1719 O O . GLY A 1 234 ? 11.182 -8.993 -12.865 1.00 73.06 234 GLY A O 1
ATOM 1720 N N . VAL A 1 235 ? 8.954 -9.161 -13.006 1.00 77.12 235 VAL A N 1
ATOM 1721 C CA . VAL A 1 235 ? 8.730 -8.015 -13.890 1.00 77.12 235 VAL A CA 1
ATOM 1722 C C . VAL A 1 235 ? 8.391 -6.776 -13.059 1.00 77.12 235 VAL A C 1
ATOM 1724 O O . VAL A 1 235 ? 7.649 -6.866 -12.079 1.00 77.12 235 VAL A O 1
ATOM 1727 N N . ALA A 1 236 ? 8.919 -5.617 -13.463 1.00 83.25 236 ALA A N 1
ATOM 1728 C CA . ALA A 1 236 ? 8.554 -4.306 -12.932 1.00 83.25 236 ALA A CA 1
ATOM 1729 C C . ALA A 1 236 ? 8.141 -3.378 -14.083 1.00 83.25 236 ALA A C 1
ATOM 1731 O O . ALA A 1 236 ? 8.892 -3.203 -15.041 1.00 83.25 236 ALA A O 1
ATOM 1732 N N . LEU A 1 237 ? 6.947 -2.792 -13.996 1.00 86.25 237 LEU A N 1
ATOM 1733 C CA . LEU A 1 237 ? 6.394 -1.901 -15.017 1.00 86.25 237 LEU A CA 1
ATOM 1734 C C . LEU A 1 237 ? 5.890 -0.622 -14.365 1.00 86.25 237 LEU A C 1
ATOM 1736 O O . LEU A 1 237 ? 5.114 -0.675 -13.415 1.00 86.25 237 LEU A O 1
ATOM 1740 N N . ARG A 1 238 ? 6.266 0.536 -14.911 1.00 87.00 238 ARG A N 1
ATOM 1741 C CA . ARG A 1 238 ? 5.607 1.803 -14.568 1.00 87.00 238 ARG A CA 1
ATOM 1742 C C . ARG A 1 238 ? 4.286 1.920 -15.309 1.00 87.00 238 ARG A C 1
ATOM 1744 O O . ARG A 1 238 ? 4.171 1.436 -16.431 1.00 87.00 238 ARG A O 1
ATOM 1751 N N . GLY A 1 239 ? 3.301 2.557 -14.695 1.00 91.31 239 GLY A N 1
ATOM 1752 C CA . GLY A 1 239 ? 1.942 2.621 -15.225 1.00 91.31 239 GLY A CA 1
ATOM 1753 C C . GLY A 1 239 ? 0.955 3.143 -14.192 1.00 91.31 239 GLY A C 1
ATOM 1754 O O . GLY A 1 239 ? 1.365 3.709 -13.181 1.00 91.31 239 GLY A O 1
ATOM 1755 N N . CYS A 1 240 ? -0.334 2.944 -14.435 1.00 93.62 240 CYS A N 1
ATOM 1756 C CA . CYS A 1 240 ? -1.390 3.224 -13.466 1.00 93.62 240 CYS A CA 1
ATOM 1757 C C . CYS A 1 240 ? -2.449 2.116 -13.474 1.00 93.62 240 CYS A C 1
ATOM 1759 O O . CYS A 1 240 ? -2.561 1.351 -14.434 1.00 93.62 240 CYS A O 1
ATOM 1761 N N . LEU A 1 241 ? -3.245 2.049 -12.407 1.00 95.38 241 LEU A N 1
ATOM 1762 C CA . LEU A 1 241 ? -4.472 1.253 -12.409 1.00 95.38 241 LEU A CA 1
ATOM 1763 C C . LEU A 1 241 ? -5.562 1.986 -13.194 1.00 95.38 241 LEU A C 1
ATOM 1765 O O . LEU A 1 241 ? -5.604 3.217 -13.195 1.00 95.38 241 LEU A O 1
ATOM 1769 N N . VAL A 1 242 ? -6.419 1.218 -13.859 1.00 95.06 242 VAL A N 1
ATOM 1770 C CA . VAL A 1 242 ? -7.603 1.688 -14.585 1.00 95.06 242 VAL A CA 1
ATOM 1771 C C . VAL A 1 242 ? -8.761 0.708 -14.399 1.00 95.06 242 VAL A C 1
ATOM 1773 O O . VAL A 1 242 ? -8.580 -0.390 -13.861 1.00 95.06 242 VAL A O 1
ATOM 1776 N N . ASP A 1 243 ? -9.948 1.094 -14.867 1.00 95.12 243 ASP A N 1
ATOM 1777 C CA . ASP A 1 243 ? -11.125 0.232 -14.822 1.00 95.12 243 ASP A CA 1
ATOM 1778 C C . ASP A 1 243 ? -10.936 -1.050 -15.642 1.00 95.12 243 ASP A C 1
ATOM 1780 O O . ASP A 1 243 ? -10.524 -1.013 -16.803 1.00 95.12 243 ASP A O 1
ATOM 1784 N N . GLY A 1 244 ? -11.219 -2.191 -15.013 1.00 92.50 244 GLY A N 1
ATOM 1785 C CA . GLY A 1 244 ? -11.065 -3.514 -15.613 1.00 92.50 244 GLY A CA 1
ATOM 1786 C C . GLY A 1 244 ? -12.337 -4.048 -16.272 1.00 92.50 244 GLY A C 1
ATOM 1787 O O . GLY A 1 244 ? -12.268 -5.062 -16.973 1.00 92.50 244 GLY A O 1
ATOM 1788 N N . THR A 1 245 ? -13.487 -3.392 -16.068 1.00 92.12 245 THR A N 1
ATOM 1789 C CA . THR A 1 245 ? -14.791 -3.907 -16.513 1.00 92.12 245 THR A CA 1
ATOM 1790 C C . THR A 1 245 ? -14.883 -4.220 -18.012 1.00 92.12 245 THR A C 1
ATOM 1792 O O . THR A 1 245 ? -15.518 -5.229 -18.334 1.00 92.12 245 THR A O 1
ATOM 1795 N N . PRO A 1 246 ? -14.201 -3.504 -18.941 1.00 91.94 246 PRO A N 1
ATOM 1796 C CA . PRO A 1 246 ? -14.203 -3.866 -20.364 1.00 91.94 246 PRO A CA 1
ATOM 1797 C C . PRO A 1 246 ? -13.666 -5.274 -20.660 1.00 91.94 246 PRO A C 1
ATOM 1799 O O . PRO A 1 246 ? -13.917 -5.816 -21.734 1.00 91.94 246 PRO A O 1
ATOM 1802 N N . TRP A 1 247 ? -12.938 -5.870 -19.713 1.00 89.38 247 TRP A N 1
ATOM 1803 C CA . TRP A 1 247 ? -12.342 -7.200 -19.813 1.00 89.38 247 TRP A CA 1
ATOM 1804 C C . TRP A 1 247 ? -12.888 -8.186 -18.771 1.00 89.38 247 TRP A C 1
ATOM 1806 O O . TRP A 1 247 ? -12.247 -9.202 -18.506 1.00 89.38 247 TRP A O 1
ATOM 1816 N N . ASN A 1 248 ? -14.045 -7.901 -18.159 1.00 88.31 248 ASN A N 1
ATOM 1817 C CA . ASN A 1 248 ? -14.622 -8.715 -17.081 1.00 88.31 248 ASN A CA 1
ATOM 1818 C C . ASN A 1 248 ? -13.667 -8.900 -15.878 1.00 88.31 248 ASN A C 1
ATOM 1820 O O . ASN A 1 248 ? -13.596 -9.969 -15.272 1.00 88.31 248 ASN A O 1
ATOM 1824 N N . ALA A 1 249 ? -12.904 -7.854 -15.552 1.00 89.69 249 ALA A N 1
ATOM 1825 C CA . ALA A 1 249 ? -12.014 -7.798 -14.397 1.00 89.69 249 ALA A CA 1
ATOM 1826 C C . ALA A 1 249 ? -12.364 -6.594 -13.514 1.00 89.69 249 ALA A C 1
ATOM 1828 O O . ALA A 1 249 ? -12.905 -5.605 -13.996 1.00 89.69 249 ALA A O 1
ATOM 1829 N N . GLY A 1 250 ? -12.023 -6.643 -12.223 1.00 90.25 250 GLY A N 1
ATOM 1830 C CA . GLY A 1 250 ? -12.276 -5.507 -11.331 1.00 90.25 250 GLY A CA 1
ATOM 1831 C C . GLY A 1 250 ? -11.354 -4.315 -11.596 1.00 90.25 250 GLY A C 1
ATOM 1832 O O . GLY A 1 250 ? -11.765 -3.163 -11.536 1.00 90.25 250 GLY A O 1
ATOM 1833 N N . VAL A 1 251 ? -10.094 -4.587 -11.927 1.00 93.81 251 VAL A N 1
ATOM 1834 C CA . VAL A 1 251 ? -9.090 -3.568 -12.251 1.00 93.81 251 VAL A CA 1
ATOM 1835 C C . VAL A 1 251 ? -8.175 -4.064 -13.363 1.00 93.81 251 VAL A C 1
ATOM 1837 O O . VAL A 1 251 ? -7.969 -5.268 -13.534 1.00 93.81 251 VAL A O 1
ATOM 1840 N N . ALA A 1 252 ? -7.596 -3.127 -14.103 1.00 94.00 252 ALA A N 1
ATOM 1841 C CA . ALA A 1 252 ? -6.577 -3.384 -15.108 1.00 94.00 252 ALA A CA 1
ATOM 1842 C C . ALA A 1 252 ? -5.350 -2.497 -14.866 1.00 94.00 252 ALA A C 1
ATOM 1844 O O . ALA A 1 252 ? -5.432 -1.441 -14.240 1.00 94.00 252 ALA A O 1
ATOM 1845 N N . TRP A 1 253 ? -4.195 -2.931 -15.361 1.00 94.31 253 TRP A N 1
ATOM 1846 C CA . TRP A 1 253 ? -2.962 -2.152 -15.337 1.00 94.31 253 TRP A CA 1
ATOM 1847 C C . TRP A 1 253 ? -2.702 -1.540 -16.709 1.00 94.31 253 TRP A C 1
ATOM 1849 O O . TRP A 1 253 ? -2.635 -2.268 -17.697 1.00 94.31 253 TRP A O 1
ATOM 1859 N N . GLN A 1 254 ? -2.515 -0.222 -16.784 1.00 93.44 254 GLN A N 1
ATOM 1860 C CA . GLN A 1 254 ? -2.074 0.470 -17.993 1.00 93.44 254 GLN A CA 1
ATOM 1861 C C . GLN A 1 254 ? -0.588 0.836 -17.874 1.00 93.44 254 GLN A C 1
ATOM 1863 O O . GLN A 1 254 ? -0.251 1.796 -17.173 1.00 93.44 254 GLN A O 1
ATOM 1868 N N . PRO A 1 255 ? 0.321 0.112 -18.559 1.00 91.31 255 PRO A N 1
ATOM 1869 C CA . PRO A 1 255 ? 1.732 0.467 -18.583 1.00 91.31 255 PRO A CA 1
ATOM 1870 C C . PRO A 1 255 ? 1.962 1.859 -19.176 1.00 91.31 255 PRO A C 1
ATOM 1872 O O . PRO A 1 255 ? 1.283 2.289 -20.111 1.00 91.31 255 PRO A O 1
ATOM 1875 N N . GLN A 1 256 ? 2.976 2.551 -18.670 1.00 83.88 256 GLN A N 1
ATOM 1876 C CA . GLN A 1 256 ? 3.415 3.832 -19.201 1.00 83.88 256 GLN A CA 1
ATOM 1877 C C . GLN A 1 256 ? 3.827 3.675 -20.669 1.00 83.88 256 GLN A C 1
ATOM 1879 O O . GLN A 1 256 ? 4.658 2.837 -21.007 1.00 83.88 256 GLN A O 1
ATOM 1884 N N . GLY A 1 257 ? 3.238 4.495 -21.540 1.00 77.69 257 GLY A N 1
ATOM 1885 C CA . GLY A 1 257 ? 3.458 4.428 -22.987 1.00 77.69 257 GLY A CA 1
ATOM 1886 C C . GLY A 1 257 ? 2.564 3.427 -23.727 1.00 77.69 257 GLY A C 1
ATOM 1887 O O . GLY A 1 257 ? 2.522 3.474 -24.953 1.00 77.69 257 GLY A O 1
ATOM 1888 N N . SER A 1 258 ? 1.803 2.580 -23.024 1.00 83.31 258 SER A N 1
ATOM 1889 C CA . SER A 1 258 ? 0.826 1.684 -23.650 1.00 83.31 258 SER A CA 1
ATOM 1890 C C . SER A 1 258 ? -0.477 2.413 -23.997 1.00 83.31 258 SER A C 1
ATOM 1892 O O . SER A 1 258 ? -0.999 3.213 -23.214 1.00 83.31 258 SER A O 1
ATOM 1894 N N . ALA A 1 259 ? -1.038 2.100 -25.168 1.00 82.69 259 ALA A N 1
ATOM 1895 C CA . ALA A 1 259 ? -2.358 2.578 -25.583 1.00 82.69 259 ALA A CA 1
ATOM 1896 C C . ALA A 1 259 ? -3.511 1.805 -24.919 1.00 82.69 259 ALA A C 1
ATOM 1898 O O . ALA A 1 259 ? -4.619 2.330 -24.834 1.00 82.69 259 ALA A O 1
ATOM 1899 N N . THR A 1 260 ? -3.246 0.583 -24.455 1.00 87.19 260 THR A N 1
ATOM 1900 C CA . THR A 1 260 ? -4.222 -0.332 -23.853 1.00 87.19 260 THR A CA 1
ATOM 1901 C C . THR A 1 260 ? -3.793 -0.747 -22.447 1.00 87.19 260 THR A C 1
ATOM 1903 O O . THR A 1 260 ? -2.628 -0.595 -22.061 1.00 87.19 260 THR A O 1
ATOM 1906 N N . ALA A 1 261 ? -4.748 -1.266 -21.678 1.00 92.00 261 ALA A N 1
ATOM 1907 C CA . ALA A 1 261 ? -4.514 -1.842 -20.362 1.00 92.00 261 ALA A CA 1
ATOM 1908 C C . ALA A 1 261 ? -4.628 -3.371 -20.405 1.00 92.00 261 ALA A C 1
ATOM 1910 O O . ALA A 1 261 ? -5.264 -3.929 -21.300 1.00 92.00 261 ALA A O 1
ATOM 1911 N N . SER A 1 262 ? -4.023 -4.026 -19.418 1.00 91.31 262 SER A N 1
ATOM 1912 C CA . SER A 1 262 ? -4.092 -5.471 -19.216 1.00 91.31 262 SER A CA 1
ATOM 1913 C C . SER A 1 262 ? -4.928 -5.779 -17.971 1.00 91.31 262 SER A C 1
ATOM 1915 O O . SER A 1 262 ? -4.575 -5.294 -16.890 1.00 91.31 262 SER A O 1
ATOM 1917 N N . PRO A 1 263 ? -6.015 -6.565 -18.077 1.00 91.56 263 PRO A N 1
ATOM 1918 C CA . PRO A 1 263 ? -6.841 -6.915 -16.926 1.00 91.56 263 PRO A CA 1
ATOM 1919 C C . PRO A 1 263 ? -6.065 -7.737 -15.901 1.00 91.56 263 PRO A C 1
ATOM 1921 O O . PRO A 1 263 ? -5.283 -8.622 -16.253 1.00 91.56 263 PRO A O 1
ATOM 1924 N N . LEU A 1 264 ? -6.307 -7.460 -14.622 1.00 88.94 264 LEU A N 1
ATOM 1925 C CA . LEU A 1 264 ? -5.759 -8.246 -13.524 1.00 88.94 264 LEU A CA 1
ATOM 1926 C C . LEU A 1 264 ? -6.771 -9.335 -13.152 1.00 88.94 264 LEU A C 1
ATOM 1928 O O . LEU A 1 264 ? -7.878 -9.042 -12.704 1.00 88.94 264 LEU A O 1
ATOM 1932 N N . ALA A 1 265 ? -6.398 -10.596 -13.366 1.00 77.75 265 ALA A N 1
ATOM 1933 C CA . ALA A 1 265 ? -7.271 -11.744 -13.134 1.00 77.75 265 ALA A CA 1
ATOM 1934 C C . ALA A 1 265 ? -7.049 -12.374 -11.750 1.00 77.75 265 ALA A C 1
ATOM 1936 O O . ALA A 1 265 ? -5.924 -12.436 -11.249 1.00 77.75 265 ALA A O 1
ATOM 1937 N N . ALA A 1 266 ? -8.127 -12.889 -11.152 1.00 65.81 266 ALA A N 1
ATOM 1938 C CA . ALA A 1 266 ? -8.046 -13.758 -9.984 1.00 65.81 266 ALA A CA 1
ATOM 1939 C C . ALA A 1 266 ? -7.531 -15.136 -10.433 1.00 65.81 266 ALA A C 1
ATOM 1941 O O . ALA A 1 266 ? -8.159 -15.795 -11.258 1.00 65.81 266 ALA A O 1
ATOM 1942 N N . GLY A 1 267 ? -6.371 -15.568 -9.938 1.00 57.22 267 GLY A N 1
ATOM 1943 C CA . GLY A 1 267 ? -5.801 -16.862 -10.311 1.00 57.22 267 GLY A CA 1
ATOM 1944 C C . GLY A 1 267 ? -4.622 -17.288 -9.430 1.00 57.22 267 GLY A C 1
ATOM 1945 O O . GLY A 1 267 ? -4.012 -16.444 -8.767 1.00 57.22 267 GLY A O 1
ATOM 1946 N N . PRO A 1 268 ? -4.272 -18.589 -9.429 1.00 48.34 268 PRO A N 1
ATOM 1947 C CA . PRO A 1 268 ? -3.286 -19.181 -8.515 1.00 48.34 268 PRO A CA 1
ATOM 1948 C C . PRO A 1 268 ? -1.850 -18.647 -8.683 1.00 48.34 268 PRO A C 1
ATOM 1950 O O . PRO A 1 268 ? -1.012 -18.871 -7.815 1.00 48.34 268 PRO A O 1
ATOM 1953 N N . ALA A 1 269 ? -1.559 -17.915 -9.764 1.00 52.31 269 ALA A N 1
ATOM 1954 C CA . ALA A 1 269 ? -0.215 -17.442 -10.105 1.00 52.31 269 ALA A CA 1
ATOM 1955 C C . ALA A 1 269 ? 0.082 -15.959 -9.775 1.00 52.31 269 ALA A C 1
ATOM 1957 O O . ALA A 1 269 ? 1.183 -15.487 -10.042 1.00 52.31 269 ALA A O 1
ATOM 1958 N N . GLY A 1 270 ? -0.851 -15.183 -9.222 1.00 62.59 270 GLY A N 1
ATOM 1959 C CA . GLY A 1 270 ? -0.781 -13.722 -9.357 1.00 62.59 270 GLY A CA 1
ATOM 1960 C C . GLY A 1 270 ? -0.402 -12.901 -8.127 1.00 62.59 270 GLY A C 1
ATOM 1961 O O . GLY A 1 270 ? -1.060 -11.889 -7.908 1.00 62.59 270 GLY A O 1
ATOM 1962 N N . ALA A 1 271 ? 0.592 -13.275 -7.311 1.00 82.62 271 ALA A N 1
ATOM 1963 C CA . ALA A 1 271 ? 1.090 -12.341 -6.292 1.00 82.62 271 ALA A CA 1
ATOM 1964 C C . ALA A 1 271 ? 1.656 -11.096 -6.992 1.00 82.62 271 ALA A C 1
ATOM 1966 O O . ALA A 1 271 ? 2.720 -11.157 -7.615 1.00 82.62 271 ALA A O 1
ATOM 1967 N N . ALA A 1 272 ? 0.941 -9.979 -6.895 1.00 89.44 272 ALA A N 1
ATOM 1968 C CA . ALA A 1 272 ? 1.358 -8.722 -7.488 1.00 89.44 272 ALA A CA 1
ATOM 1969 C C . ALA A 1 272 ? 1.262 -7.583 -6.479 1.00 89.44 272 ALA A C 1
ATOM 1971 O O . ALA A 1 272 ? 0.429 -7.589 -5.569 1.00 89.44 272 ALA A O 1
ATOM 1972 N N . THR A 1 273 ? 2.125 -6.590 -6.652 1.00 91.69 273 THR A N 1
ATOM 1973 C CA . THR A 1 273 ? 2.094 -5.365 -5.861 1.00 91.69 273 THR A CA 1
ATOM 1974 C C . THR A 1 273 ? 2.158 -4.158 -6.774 1.00 91.69 273 THR A C 1
ATOM 1976 O O . THR A 1 273 ? 2.906 -4.150 -7.749 1.00 91.69 273 THR A O 1
ATOM 1979 N N . VAL A 1 274 ? 1.405 -3.117 -6.441 1.00 92.75 274 VAL A N 1
ATOM 1980 C CA . VAL A 1 274 ? 1.600 -1.783 -7.008 1.00 92.75 274 VAL A CA 1
ATOM 1981 C C . VAL A 1 274 ? 2.220 -0.911 -5.931 1.00 92.75 274 VAL A C 1
ATOM 1983 O O . VAL A 1 274 ? 1.636 -0.726 -4.865 1.00 92.75 274 VAL A O 1
ATOM 1986 N N . GLU A 1 275 ? 3.413 -0.400 -6.201 1.00 88.44 275 GLU A N 1
ATOM 1987 C CA . GLU A 1 275 ? 4.147 0.501 -5.317 1.00 88.44 275 GLU A CA 1
ATOM 1988 C C . GLU A 1 275 ? 3.936 1.945 -5.795 1.00 88.44 275 GLU A C 1
ATOM 1990 O O . GLU A 1 275 ? 4.338 2.305 -6.903 1.00 88.44 275 GLU A O 1
ATOM 1995 N N . TYR A 1 276 ? 3.306 2.781 -4.966 1.00 80.81 276 TYR A N 1
ATOM 1996 C CA . TYR A 1 276 ? 3.153 4.219 -5.235 1.00 80.81 276 TYR A CA 1
ATOM 1997 C C . TYR A 1 276 ? 4.211 5.056 -4.518 1.00 80.81 276 TYR A C 1
ATOM 1999 O O . TYR A 1 276 ? 4.527 6.168 -4.938 1.00 80.81 276 TYR A O 1
ATOM 2007 N N . VAL A 1 277 ? 4.768 4.517 -3.433 1.00 71.31 277 VAL A N 1
ATOM 2008 C CA . VAL A 1 277 ? 5.869 5.112 -2.680 1.00 71.31 277 VAL A CA 1
ATOM 2009 C C . VAL A 1 277 ? 6.986 4.073 -2.587 1.00 71.31 277 VAL A C 1
ATOM 2011 O O . VAL A 1 277 ? 6.774 3.039 -1.954 1.00 71.31 277 VAL A O 1
ATOM 2014 N N . PRO A 1 278 ? 8.177 4.321 -3.169 1.00 53.97 278 PRO A N 1
ATOM 2015 C CA . PRO A 1 278 ? 9.260 3.346 -3.173 1.00 53.97 278 PRO A CA 1
ATOM 2016 C C . PRO A 1 278 ? 9.589 2.841 -1.763 1.00 53.97 278 PRO A C 1
ATOM 2018 O O . PRO A 1 278 ? 9.861 3.618 -0.840 1.00 53.97 278 PRO A O 1
ATOM 2021 N N . ARG A 1 279 ? 9.600 1.519 -1.584 1.00 49.75 279 ARG A N 1
ATOM 2022 C CA . ARG A 1 279 ? 10.377 0.890 -0.512 1.00 49.75 279 ARG A CA 1
ATOM 2023 C C . ARG A 1 279 ? 11.844 0.894 -0.933 1.00 49.75 279 ARG A C 1
ATOM 2025 O O . ARG A 1 279 ? 12.154 0.573 -2.078 1.00 49.75 279 ARG A O 1
ATOM 2032 N N . SER A 1 280 ? 12.754 1.185 -0.006 1.00 42.81 280 SER A N 1
ATOM 2033 C CA . SER A 1 280 ? 14.097 0.615 -0.110 1.00 42.81 280 SER A CA 1
ATOM 2034 C C . SER A 1 280 ? 13.904 -0.902 -0.236 1.00 42.81 280 SER A C 1
ATOM 2036 O O . SER A 1 280 ? 13.242 -1.525 0.594 1.00 42.81 280 SER A O 1
ATOM 2038 N N . SER A 1 281 ? 14.297 -1.458 -1.380 1.00 37.47 281 SER A N 1
ATOM 2039 C CA . SER A 1 281 ? 13.859 -2.778 -1.833 1.00 37.47 281 SER A CA 1
ATOM 2040 C C . SER A 1 281 ? 14.204 -3.891 -0.843 1.00 37.47 281 SER A C 1
ATOM 2042 O O . SER A 1 281 ? 15.291 -3.914 -0.281 1.00 37.47 281 SER A O 1
ATOM 2044 N N . LYS A 1 282 ? 13.301 -4.874 -0.740 1.00 37.72 282 LYS A N 1
ATOM 2045 C CA . LYS A 1 282 ? 13.430 -6.157 -0.019 1.00 37.72 282 LYS A CA 1
ATOM 2046 C C . LYS A 1 282 ? 14.511 -7.093 -0.597 1.00 37.72 282 LYS A C 1
ATOM 2048 O O . LYS A 1 282 ? 14.671 -8.203 -0.103 1.00 37.72 282 LYS A O 1
ATOM 2053 N N . ALA A 1 283 ? 15.210 -6.682 -1.656 1.00 34.41 283 ALA A N 1
ATOM 2054 C CA . ALA A 1 283 ? 16.421 -7.362 -2.077 1.00 34.41 283 ALA A CA 1
ATOM 2055 C C . ALA A 1 283 ? 17.472 -7.060 -1.012 1.00 34.41 283 ALA A C 1
ATOM 2057 O O . ALA A 1 283 ? 17.994 -5.948 -0.975 1.00 34.41 283 ALA A O 1
ATOM 2058 N N . GLU A 1 284 ? 17.759 -8.027 -0.139 1.00 34.53 284 GLU A N 1
ATOM 2059 C CA . GLU A 1 284 ? 19.083 -8.061 0.467 1.00 34.53 284 GLU A CA 1
ATOM 2060 C C . GLU A 1 284 ? 20.074 -7.932 -0.697 1.00 34.53 284 GLU A C 1
ATOM 2062 O O . GLU A 1 284 ? 20.082 -8.800 -1.581 1.00 34.53 284 GLU A O 1
ATOM 2067 N N . PRO A 1 285 ? 20.885 -6.862 -0.774 1.00 33.88 285 PRO A N 1
ATOM 2068 C CA . PRO A 1 285 ? 22.103 -6.997 -1.538 1.00 33.88 285 PRO A CA 1
ATOM 2069 C C . PRO A 1 285 ? 22.820 -8.192 -0.915 1.00 33.88 285 PRO A C 1
ATOM 2071 O O . PRO A 1 285 ? 22.895 -8.298 0.311 1.00 33.88 285 PRO A O 1
ATOM 2074 N N . ALA A 1 286 ? 23.283 -9.126 -1.743 1.00 35.53 286 ALA A N 1
ATOM 2075 C CA . ALA A 1 286 ? 24.189 -10.171 -1.297 1.00 35.53 286 ALA A CA 1
ATOM 2076 C C . ALA A 1 286 ? 25.387 -9.475 -0.619 1.00 35.53 286 ALA A C 1
ATOM 2078 O O . ALA A 1 286 ? 26.277 -8.965 -1.295 1.00 35.53 286 ALA A O 1
ATOM 2079 N N . GLY A 1 287 ? 25.321 -9.344 0.710 1.00 36.88 287 GLY A N 1
ATOM 2080 C CA . GLY A 1 287 ? 26.132 -8.400 1.478 1.00 36.88 287 GLY A CA 1
ATOM 2081 C C . GLY A 1 287 ? 25.333 -7.541 2.469 1.00 36.88 287 GLY A C 1
ATOM 2082 O O . GLY A 1 287 ? 25.257 -6.333 2.298 1.00 36.88 287 GLY A O 1
ATOM 2083 N N . GLY A 1 288 ? 24.766 -8.162 3.509 1.00 34.19 288 GLY A N 1
ATOM 2084 C CA . GLY A 1 288 ? 24.703 -7.653 4.893 1.00 34.19 288 GLY A CA 1
ATOM 2085 C C . GLY A 1 288 ? 24.358 -6.185 5.200 1.00 34.19 288 GLY A C 1
ATOM 2086 O O . GLY A 1 288 ? 24.772 -5.712 6.257 1.00 34.19 288 GLY A O 1
ATOM 2087 N N . MET A 1 289 ? 23.634 -5.445 4.357 1.00 42.19 289 MET A N 1
ATOM 2088 C CA . MET A 1 289 ? 23.226 -4.078 4.699 1.00 42.19 289 MET A CA 1
ATOM 2089 C C . MET A 1 289 ? 22.054 -4.140 5.692 1.00 42.19 289 MET A C 1
ATOM 2091 O O . MET A 1 289 ? 20.937 -4.514 5.332 1.00 42.19 289 MET A O 1
ATOM 2095 N N . GLN A 1 290 ? 22.311 -3.813 6.962 1.00 51.41 290 GLN A N 1
ATOM 2096 C CA . GLN A 1 290 ? 21.269 -3.667 7.983 1.00 51.41 290 GLN A CA 1
ATOM 2097 C C . GLN A 1 290 ? 20.231 -2.637 7.514 1.00 51.41 290 GLN A C 1
ATOM 2099 O O . GLN A 1 290 ? 20.593 -1.566 7.037 1.00 51.41 290 GLN A O 1
ATOM 2104 N N . ILE A 1 291 ? 18.935 -2.942 7.656 1.00 55.75 291 ILE A N 1
ATOM 2105 C CA . ILE A 1 291 ? 17.866 -1.962 7.407 1.00 55.75 291 ILE A CA 1
ATOM 2106 C C . ILE A 1 291 ? 18.081 -0.778 8.358 1.00 55.75 291 ILE A C 1
ATOM 2108 O O . ILE A 1 291 ? 17.879 -0.906 9.570 1.00 55.75 291 ILE A O 1
ATOM 2112 N N . GLU A 1 292 ? 18.498 0.358 7.799 1.00 66.12 292 GLU A N 1
ATOM 2113 C CA . GLU A 1 292 ? 18.771 1.580 8.551 1.00 66.12 292 GLU A CA 1
ATOM 2114 C C . GLU A 1 292 ? 17.454 2.232 8.986 1.00 66.12 292 GLU A C 1
ATOM 2116 O O . GLU A 1 292 ? 16.626 2.653 8.171 1.00 66.12 292 GLU A O 1
ATOM 2121 N N . VAL A 1 293 ? 17.241 2.309 10.299 1.00 81.81 293 VAL A N 1
ATOM 2122 C CA . VAL A 1 293 ? 16.172 3.125 10.875 1.00 81.81 293 VAL A CA 1
ATOM 2123 C C . VAL A 1 293 ? 16.641 4.575 10.840 1.00 81.81 293 VAL A C 1
ATOM 2125 O O . VAL A 1 293 ? 17.763 4.889 11.235 1.00 81.81 293 VAL A O 1
ATOM 2128 N N . GLY A 1 294 ? 15.776 5.467 10.370 1.00 84.56 294 GLY A N 1
ATOM 2129 C CA . GLY A 1 294 ? 15.992 6.904 10.417 1.00 84.56 294 GLY A CA 1
ATOM 2130 C C . GLY A 1 294 ? 15.444 7.514 11.705 1.00 84.56 294 GLY A C 1
ATOM 2131 O O . GLY A 1 294 ? 14.405 7.090 12.214 1.00 84.56 294 GLY A O 1
ATOM 2132 N N . GLY A 1 295 ? 16.090 8.557 12.209 1.00 89.81 295 GLY A N 1
ATOM 2133 C CA . GLY A 1 295 ? 15.614 9.340 13.344 1.00 89.81 295 GLY A CA 1
ATOM 2134 C C . GLY A 1 295 ? 16.218 10.739 13.380 1.00 89.81 295 GLY A C 1
ATOM 2135 O O . GLY A 1 295 ? 16.946 11.149 12.479 1.00 89.81 295 GLY A O 1
ATOM 2136 N N . ILE A 1 296 ? 15.916 11.478 14.447 1.00 91.94 296 ILE A N 1
ATOM 2137 C CA . ILE A 1 296 ? 16.442 12.837 14.644 1.00 91.94 296 ILE A CA 1
ATOM 2138 C C . ILE A 1 296 ? 17.886 12.854 15.176 1.00 91.94 296 ILE A C 1
ATOM 2140 O O . ILE A 1 296 ? 18.494 13.914 15.239 1.00 91.94 296 ILE A O 1
ATOM 2144 N N . GLY A 1 297 ? 18.448 11.703 15.565 1.00 85.19 297 GLY A N 1
ATOM 2145 C CA . GLY A 1 297 ? 19.791 11.630 16.155 1.00 85.19 297 GLY A CA 1
ATOM 2146 C C . GLY A 1 297 ? 19.884 12.282 17.539 1.00 85.19 297 GLY A C 1
ATOM 2147 O O . GLY A 1 297 ? 20.866 12.948 17.837 1.00 85.19 297 GLY A O 1
ATOM 2148 N N . GLY A 1 298 ? 18.852 12.124 18.372 1.00 85.00 298 GLY A N 1
ATOM 2149 C CA . GLY A 1 298 ? 18.794 12.694 19.717 1.00 85.00 298 GLY A CA 1
ATOM 2150 C C . GLY A 1 298 ? 18.073 11.788 20.709 1.00 85.00 298 GLY A C 1
ATOM 2151 O O . GLY A 1 298 ? 17.257 10.947 20.323 1.00 85.00 298 GLY A O 1
ATOM 2152 N N . ILE A 1 299 ? 18.387 11.968 21.989 1.00 86.38 299 ILE A N 1
ATOM 2153 C CA . ILE A 1 299 ? 17.743 11.302 23.121 1.00 86.38 299 ILE A CA 1
ATOM 2154 C C . ILE A 1 299 ? 16.776 12.296 23.758 1.00 86.38 299 ILE A C 1
ATOM 2156 O O . ILE A 1 299 ? 17.158 13.426 24.076 1.00 86.38 299 ILE A O 1
ATOM 2160 N N . VAL A 1 300 ? 15.535 11.859 23.958 1.00 91.25 300 VAL A N 1
ATOM 2161 C CA . VAL A 1 300 ? 14.520 12.602 24.705 1.00 91.25 300 VAL A CA 1
ATOM 2162 C C . VAL A 1 300 ? 14.140 11.827 25.960 1.00 91.25 300 VAL A C 1
ATOM 2164 O O . VAL A 1 300 ? 14.005 10.607 25.916 1.00 91.25 300 VAL A O 1
ATOM 2167 N N . ASN A 1 301 ? 13.951 12.533 27.070 1.00 89.38 301 ASN A N 1
ATOM 2168 C CA . ASN A 1 301 ? 13.493 11.965 28.337 1.00 89.38 301 ASN A CA 1
ATOM 2169 C C . ASN A 1 301 ? 12.378 12.816 28.927 1.00 89.38 301 ASN A C 1
ATOM 2171 O O . ASN A 1 301 ? 12.257 13.995 28.609 1.00 89.38 301 ASN A O 1
ATOM 2175 N N . GLN A 1 302 ? 11.567 12.227 29.797 1.00 90.00 302 GLN A N 1
ATOM 2176 C CA . GLN A 1 302 ? 10.486 12.950 30.449 1.00 90.00 302 GLN A CA 1
ATOM 2177 C C . GLN A 1 302 ? 11.003 13.745 31.659 1.00 90.00 302 GLN A C 1
ATOM 2179 O O . GLN A 1 302 ? 11.748 13.210 32.480 1.00 90.00 302 GLN A O 1
ATOM 2184 N N . ASP A 1 303 ? 10.611 15.014 31.772 1.00 84.50 303 ASP A N 1
ATOM 2185 C CA . ASP A 1 303 ? 10.882 15.848 32.944 1.00 84.50 303 ASP A CA 1
ATOM 2186 C C . ASP A 1 303 ? 9.858 15.619 34.072 1.00 84.50 303 ASP A C 1
ATOM 2188 O O . ASP A 1 303 ? 8.849 14.928 33.909 1.00 84.50 303 ASP A O 1
ATOM 2192 N N . GLY A 1 304 ? 10.101 16.230 35.237 1.00 77.06 304 GLY A N 1
ATOM 2193 C CA . GLY A 1 304 ? 9.215 16.114 36.403 1.00 77.06 304 GLY A CA 1
ATOM 2194 C C . GLY A 1 304 ? 7.802 16.684 36.202 1.00 77.06 304 GLY A C 1
ATOM 2195 O O . GLY A 1 304 ? 6.917 16.396 37.002 1.00 77.06 304 GLY A O 1
ATOM 2196 N N . ALA A 1 305 ? 7.571 17.463 35.140 1.00 78.56 305 ALA A N 1
ATOM 2197 C CA . ALA A 1 305 ? 6.265 18.004 34.764 1.00 78.56 305 ALA A CA 1
ATOM 2198 C C . ALA A 1 305 ? 5.562 17.167 33.673 1.00 78.56 305 ALA A C 1
ATOM 2200 O O . ALA A 1 305 ? 4.447 17.497 33.253 1.00 78.56 305 ALA A O 1
ATOM 2201 N N . GLY A 1 306 ? 6.187 16.073 33.227 1.00 79.12 306 GLY A N 1
ATOM 2202 C CA . GLY A 1 306 ? 5.634 15.145 32.249 1.00 79.12 306 GLY A CA 1
ATOM 2203 C C . GLY A 1 306 ? 5.892 15.519 30.786 1.00 79.12 306 GLY A C 1
ATOM 2204 O O . GLY A 1 306 ? 5.304 14.879 29.910 1.00 79.12 306 GLY A O 1
ATOM 2205 N N . PHE A 1 307 ? 6.737 16.514 30.499 1.00 87.31 307 PHE A N 1
ATOM 2206 C CA . PHE A 1 307 ? 7.121 16.889 29.133 1.00 87.31 307 PHE A CA 1
ATOM 2207 C C . PHE A 1 307 ? 8.352 16.115 28.673 1.00 87.31 307 PHE A C 1
ATOM 2209 O O . PHE A 1 307 ? 9.263 15.872 29.457 1.00 87.31 307 PHE A O 1
ATOM 2216 N N . PHE A 1 308 ? 8.412 15.766 27.389 1.00 93.25 308 PHE A N 1
ATOM 2217 C CA . PHE A 1 308 ? 9.627 15.202 26.804 1.00 93.25 308 PHE A CA 1
ATOM 2218 C C . PHE A 1 308 ? 10.619 16.321 26.502 1.00 93.25 308 PHE A C 1
ATOM 2220 O O . PHE A 1 308 ? 10.301 17.245 25.763 1.00 93.25 308 PHE A O 1
ATOM 2227 N N . VAL A 1 309 ? 11.816 16.233 27.068 1.00 93.19 309 VAL A N 1
ATOM 2228 C CA . VAL A 1 309 ? 12.914 17.183 26.904 1.00 93.19 309 VAL A CA 1
ATOM 2229 C C . VAL A 1 309 ? 14.034 16.513 26.124 1.00 93.19 309 VAL A C 1
ATOM 2231 O O . VAL A 1 309 ? 14.393 15.367 26.402 1.00 93.19 309 VAL A O 1
ATOM 2234 N N . VAL A 1 310 ? 14.605 17.229 25.160 1.00 92.12 310 VAL A N 1
ATOM 2235 C CA . VAL A 1 310 ? 15.821 16.807 24.461 1.00 92.12 310 VAL A CA 1
ATOM 2236 C C . VAL A 1 310 ? 16.979 16.838 25.450 1.00 92.12 310 VAL A C 1
ATOM 2238 O O . VAL A 1 310 ? 17.387 17.903 25.896 1.00 92.12 310 VAL A O 1
ATOM 2241 N N . THR A 1 311 ? 17.521 15.681 25.821 1.00 90.50 311 THR A N 1
ATOM 2242 C CA . THR A 1 311 ? 18.633 15.612 26.783 1.00 90.50 311 THR A CA 1
ATOM 2243 C C . THR A 1 311 ? 19.992 15.615 26.105 1.00 90.50 311 THR A C 1
ATOM 2245 O O . THR A 1 311 ? 20.961 16.103 26.674 1.00 90.50 311 THR A O 1
ATOM 2248 N N . MET A 1 312 ? 20.075 15.049 24.903 1.00 88.56 312 MET A N 1
ATOM 2249 C CA . MET A 1 312 ? 21.322 14.923 24.154 1.00 88.56 312 MET A CA 1
ATOM 2250 C C . MET A 1 312 ? 21.013 14.872 22.662 1.00 88.56 312 MET A C 1
ATOM 2252 O O . MET A 1 312 ? 20.047 14.225 22.257 1.00 88.56 312 MET A O 1
ATOM 2256 N N . LEU A 1 313 ? 21.860 15.504 21.856 1.00 85.81 313 LEU A N 1
ATOM 2257 C CA . LEU A 1 313 ? 21.917 15.316 20.410 1.00 85.81 313 LEU A CA 1
ATOM 2258 C C . LEU A 1 313 ? 23.266 14.681 20.074 1.00 85.81 313 LEU A C 1
ATOM 2260 O O . LEU A 1 313 ? 24.273 15.061 20.662 1.00 85.81 313 LEU A O 1
ATOM 2264 N N . ALA A 1 314 ? 23.272 13.697 19.181 1.00 81.81 314 ALA A N 1
ATOM 2265 C CA . ALA A 1 314 ? 24.510 13.149 18.645 1.00 81.81 314 ALA A CA 1
ATOM 2266 C C . ALA A 1 314 ? 25.129 14.164 17.676 1.00 81.81 314 ALA A C 1
ATOM 2268 O O . ALA A 1 314 ? 24.398 14.754 16.880 1.00 81.81 314 ALA A O 1
ATOM 2269 N N . ASP A 1 315 ? 26.450 14.343 17.719 1.00 77.56 315 ASP A N 1
ATOM 2270 C CA . ASP A 1 315 ? 27.163 15.353 16.919 1.00 77.56 315 ASP A CA 1
ATOM 2271 C C . ASP A 1 315 ? 26.990 15.146 15.401 1.00 77.56 315 ASP A C 1
ATOM 2273 O O . ASP A 1 315 ? 26.938 16.101 14.628 1.00 77.56 315 ASP A O 1
ATOM 2277 N N . ASP A 1 316 ? 26.841 13.891 14.969 1.00 76.12 316 ASP A N 1
ATOM 2278 C CA . ASP A 1 316 ? 26.556 13.478 13.590 1.00 76.12 316 ASP A CA 1
ATOM 2279 C C . ASP A 1 316 ? 25.048 13.310 13.302 1.00 76.12 316 ASP A C 1
ATOM 2281 O O . ASP A 1 316 ? 24.652 12.937 12.192 1.00 76.12 316 ASP A O 1
ATOM 2285 N N . GLY A 1 317 ? 24.191 13.591 14.284 1.00 76.62 317 GLY A N 1
ATOM 2286 C CA . GLY A 1 317 ? 22.745 13.420 14.226 1.00 76.62 317 GLY A CA 1
ATOM 2287 C C . GLY A 1 317 ? 22.037 14.470 13.368 1.00 76.62 317 GLY A C 1
ATOM 2288 O O . GLY A 1 317 ? 22.484 15.608 13.225 1.00 76.62 317 GLY A O 1
ATOM 2289 N N . ALA A 1 318 ? 20.878 14.108 12.812 1.00 80.19 318 ALA A N 1
ATOM 2290 C CA . ALA A 1 318 ? 20.101 15.000 11.946 1.00 80.19 318 ALA A CA 1
ATOM 2291 C C . ALA A 1 318 ? 19.715 16.328 12.622 1.00 80.19 318 ALA A C 1
ATOM 2293 O O . ALA A 1 318 ? 19.840 17.383 12.008 1.00 80.19 318 ALA A O 1
ATOM 2294 N N . ALA A 1 319 ? 19.298 16.283 13.887 1.00 87.38 319 ALA A N 1
ATOM 2295 C CA . ALA A 1 319 ? 18.954 17.469 14.663 1.00 87.38 319 ALA A CA 1
ATOM 2296 C C . ALA A 1 319 ? 20.168 18.363 14.959 1.00 87.38 319 ALA A C 1
ATOM 2298 O O . ALA A 1 319 ? 20.034 19.582 14.923 1.00 87.38 319 ALA A O 1
ATOM 2299 N N . ALA A 1 320 ? 21.343 17.778 15.219 1.00 79.69 320 ALA A N 1
ATOM 2300 C CA . ALA A 1 320 ? 22.567 18.545 15.452 1.00 79.69 320 ALA A CA 1
ATOM 2301 C C . ALA A 1 320 ? 23.046 19.248 14.175 1.00 79.69 320 ALA A C 1
ATOM 2303 O O . ALA A 1 320 ? 23.413 20.418 14.226 1.00 79.69 320 ALA A O 1
ATOM 2304 N N . ARG A 1 321 ? 22.976 18.567 13.019 1.00 79.19 321 ARG A N 1
ATOM 2305 C CA . ARG A 1 321 ? 23.305 19.161 11.711 1.00 79.19 321 ARG A CA 1
ATOM 2306 C C . ARG A 1 321 ? 22.365 20.296 11.313 1.00 79.19 321 ARG A C 1
ATOM 2308 O O . ARG A 1 321 ? 22.811 21.246 10.682 1.00 79.19 321 ARG A O 1
ATOM 2315 N N . ASP A 1 322 ? 21.083 20.176 11.648 1.00 86.38 322 ASP A N 1
ATOM 2316 C CA . ASP A 1 322 ? 20.087 21.222 11.397 1.00 86.38 322 ASP A CA 1
ATOM 2317 C C . ASP A 1 322 ? 20.250 22.424 12.346 1.00 86.38 322 ASP A C 1
ATOM 2319 O O . ASP A 1 322 ? 20.073 23.570 11.941 1.00 86.38 322 ASP A O 1
ATOM 2323 N N . GLY A 1 323 ? 20.616 22.177 13.607 1.00 84.31 323 GLY A N 1
ATOM 2324 C CA . GLY A 1 323 ? 20.965 23.209 14.587 1.00 84.31 323 GLY A CA 1
ATOM 2325 C C . GLY A 1 323 ? 19.785 23.960 15.218 1.00 84.31 323 GLY A C 1
ATOM 2326 O O . GLY A 1 323 ? 19.993 24.707 16.176 1.00 84.31 323 GLY A O 1
ATOM 2327 N N . ASN A 1 324 ? 18.544 23.763 14.751 1.00 86.38 324 ASN A N 1
ATOM 2328 C CA . ASN A 1 324 ? 17.372 24.461 15.303 1.00 86.38 324 ASN A CA 1
ATOM 2329 C C . ASN A 1 324 ? 16.781 23.793 16.555 1.00 86.38 324 ASN A C 1
ATOM 2331 O O . ASN A 1 324 ? 15.984 24.414 17.272 1.00 86.38 324 ASN A O 1
ATOM 2335 N N . LEU A 1 325 ? 17.148 22.536 16.818 1.00 89.31 325 LEU A N 1
ATOM 2336 C CA . LEU A 1 325 ? 16.795 21.796 18.028 1.00 89.31 325 LEU A CA 1
ATOM 2337 C C . LEU A 1 325 ? 17.994 21.793 18.977 1.00 89.31 325 LEU A C 1
ATOM 2339 O O . LEU A 1 325 ? 19.104 21.479 18.558 1.00 89.31 325 LEU A O 1
ATOM 2343 N N . GLN A 1 326 ? 17.779 22.117 20.249 1.00 89.31 326 GLN A N 1
ATOM 2344 C CA . GLN A 1 326 ? 18.841 22.212 21.248 1.00 89.31 326 GLN A CA 1
ATOM 2345 C C . GLN A 1 326 ? 18.556 21.308 22.455 1.00 89.31 326 GLN A C 1
ATOM 2347 O O . GLN A 1 326 ? 17.393 21.094 22.813 1.00 89.31 326 GLN A O 1
ATOM 2352 N N . PRO A 1 327 ? 19.597 20.781 23.129 1.00 91.50 327 PRO A N 1
ATOM 2353 C CA . PRO A 1 327 ? 19.427 20.169 24.441 1.00 91.50 327 PRO A CA 1
ATOM 2354 C C . PRO A 1 327 ? 18.732 21.135 25.414 1.00 91.50 327 PRO A C 1
ATOM 2356 O O . PRO A 1 327 ? 19.113 22.297 25.529 1.00 91.50 327 PRO A O 1
ATOM 2359 N N . GLY A 1 328 ? 17.708 20.651 26.113 1.00 89.25 328 GLY A N 1
ATOM 2360 C CA . GLY A 1 328 ? 16.839 21.436 26.990 1.00 89.25 328 GLY A CA 1
ATOM 2361 C C . GLY A 1 328 ? 15.514 21.868 26.356 1.00 89.25 328 GLY A C 1
ATOM 2362 O O . GLY A 1 328 ? 14.606 22.249 27.095 1.00 89.25 328 GLY A O 1
ATOM 2363 N N . ASP A 1 329 ? 15.351 21.768 25.032 1.00 92.62 329 ASP A N 1
ATOM 2364 C CA . ASP A 1 329 ? 14.058 22.025 24.393 1.00 92.62 329 ASP A CA 1
ATOM 2365 C C . ASP A 1 329 ? 13.022 20.969 24.807 1.00 92.62 329 ASP A C 1
ATOM 2367 O O . ASP A 1 329 ? 13.279 19.761 24.794 1.00 92.62 329 ASP A O 1
ATOM 2371 N N . ARG A 1 330 ? 11.813 21.431 25.129 1.00 94.25 330 ARG A N 1
ATOM 2372 C CA . ARG A 1 330 ? 10.626 20.608 25.359 1.00 94.25 330 ARG A CA 1
ATOM 2373 C C . ARG A 1 330 ? 9.926 20.322 24.043 1.00 94.25 330 ARG A C 1
ATOM 2375 O O . ARG A 1 330 ? 9.503 21.233 23.336 1.00 94.25 330 ARG A O 1
ATOM 2382 N N . LEU A 1 331 ? 9.733 19.047 23.755 1.00 93.88 331 LEU A N 1
ATOM 2383 C CA . LEU A 1 331 ? 8.960 18.550 22.633 1.00 93.88 331 LEU A CA 1
ATOM 2384 C C . LEU A 1 331 ? 7.475 18.528 23.005 1.00 93.88 331 LEU A C 1
ATOM 2386 O O . LEU A 1 331 ? 7.074 17.743 23.861 1.00 93.88 331 LEU A O 1
ATOM 2390 N N . LEU A 1 332 ? 6.674 19.378 22.357 1.00 93.31 332 LEU A N 1
ATOM 2391 C CA . LEU A 1 332 ? 5.234 19.538 22.598 1.00 93.31 332 LEU A CA 1
ATOM 2392 C C . LEU A 1 332 ? 4.390 18.624 21.703 1.00 93.31 332 LEU A C 1
ATOM 2394 O O . LEU A 1 332 ? 3.407 18.046 22.152 1.00 93.31 332 LEU A O 1
ATOM 2398 N N . ALA A 1 333 ? 4.749 18.502 20.423 1.00 92.69 333 ALA A N 1
ATOM 2399 C CA . ALA A 1 333 ? 4.041 17.628 19.494 1.00 92.69 333 ALA A CA 1
ATOM 2400 C C . ALA A 1 333 ? 4.948 17.139 18.362 1.00 92.69 333 ALA A C 1
ATOM 2402 O O . ALA A 1 333 ? 5.871 17.840 17.945 1.00 92.69 333 ALA A O 1
ATOM 2403 N N . VAL A 1 334 ? 4.643 15.960 17.820 1.00 94.62 334 VAL A N 1
ATOM 2404 C CA . VAL A 1 334 ? 5.357 15.360 16.685 1.00 94.62 334 VAL A CA 1
ATOM 2405 C C . VAL A 1 334 ? 4.376 15.054 15.565 1.00 94.62 334 VAL A C 1
ATOM 2407 O O . VAL A 1 334 ? 3.368 14.384 15.775 1.00 94.62 334 VAL A O 1
ATOM 2410 N N . ARG A 1 335 ? 4.699 15.499 14.355 1.00 92.75 335 ARG A N 1
ATOM 2411 C CA . ARG A 1 335 ? 4.071 15.057 13.113 1.00 92.75 335 ARG A CA 1
ATOM 2412 C C . ARG A 1 335 ? 5.087 14.195 12.343 1.00 92.75 335 ARG A C 1
ATOM 2414 O O . ARG A 1 335 ? 5.963 14.739 11.668 1.00 92.75 335 ARG A O 1
ATOM 2421 N N . PRO A 1 336 ? 5.011 12.856 12.439 1.00 86.81 336 PRO A N 1
ATOM 2422 C CA . PRO A 1 336 ? 5.986 11.939 11.845 1.00 86.81 336 PRO A CA 1
ATOM 2423 C C . PRO A 1 336 ? 6.019 11.894 10.311 1.00 86.81 336 PRO A C 1
ATOM 2425 O O . PRO A 1 336 ? 6.970 11.320 9.775 1.00 86.81 336 PRO A O 1
ATOM 2428 N N . ARG A 1 337 ? 4.999 12.420 9.615 1.00 81.31 337 ARG A N 1
ATOM 2429 C CA . ARG A 1 337 ? 4.854 12.383 8.147 1.00 81.31 337 ARG A CA 1
ATOM 2430 C C . ARG A 1 337 ? 4.229 13.677 7.627 1.00 81.31 337 ARG A C 1
ATOM 2432 O O . ARG A 1 337 ? 3.389 14.253 8.311 1.00 81.31 337 ARG A O 1
ATOM 2439 N N . GLU A 1 338 ? 4.570 14.099 6.409 1.00 74.88 338 GLU A N 1
ATOM 2440 C CA . GLU A 1 338 ? 4.067 15.358 5.829 1.00 74.88 338 GLU A CA 1
ATOM 2441 C C . GLU A 1 338 ? 2.528 15.409 5.744 1.00 74.88 338 GLU A C 1
ATOM 2443 O O . GLU A 1 338 ? 1.941 16.416 6.135 1.00 74.88 338 GLU A O 1
ATOM 2448 N N . GLN A 1 339 ? 1.868 14.317 5.333 1.00 64.75 339 GLN A N 1
ATOM 2449 C CA . GLN A 1 339 ? 0.398 14.235 5.250 1.00 64.75 339 GLN A CA 1
ATOM 2450 C C . GLN A 1 339 ? -0.301 13.883 6.586 1.00 64.75 339 GLN A C 1
ATOM 2452 O O . GLN A 1 339 ? -1.503 13.628 6.603 1.00 64.75 339 GLN A O 1
ATOM 2457 N N . GLY A 1 340 ? 0.428 13.812 7.706 1.00 68.25 340 GLY A N 1
ATOM 2458 C CA . GLY A 1 340 ? -0.114 13.431 9.017 1.00 68.25 340 GLY A CA 1
ATOM 2459 C C . GLY A 1 340 ? -0.587 14.611 9.875 1.00 68.25 340 GLY A C 1
ATOM 2460 O O . GLY A 1 340 ? -0.335 15.775 9.567 1.00 68.25 340 GLY A O 1
ATOM 2461 N N . VAL A 1 341 ? -1.234 14.311 11.004 1.00 79.88 341 VAL A N 1
ATOM 2462 C CA . VAL A 1 341 ? -1.553 15.306 12.049 1.00 79.88 341 VAL A CA 1
ATOM 2463 C C . VAL A 1 341 ? -0.467 15.366 13.122 1.00 79.88 341 VAL A C 1
ATOM 2465 O O . VAL A 1 341 ? 0.281 14.413 13.326 1.00 79.88 341 VAL A O 1
ATOM 2468 N N . TYR A 1 342 ? -0.390 16.493 13.830 1.00 86.50 342 TYR A N 1
ATOM 2469 C CA . TYR A 1 342 ? 0.445 16.609 15.025 1.00 86.50 342 TYR A CA 1
ATOM 2470 C C . TYR A 1 342 ? -0.118 15.758 16.165 1.00 86.50 342 TYR A C 1
ATOM 2472 O O . TYR A 1 342 ? -1.297 15.868 16.500 1.00 86.50 342 TYR A O 1
ATOM 2480 N N . VAL A 1 343 ? 0.749 14.958 16.780 1.00 85.81 343 VAL A N 1
ATOM 2481 C CA . VAL A 1 343 ? 0.456 14.162 17.975 1.00 85.81 343 VAL A CA 1
ATOM 2482 C C . VAL A 1 343 ? 1.075 14.857 19.181 1.00 85.81 343 VAL A C 1
ATOM 2484 O O . VAL A 1 343 ? 2.291 15.046 19.202 1.00 85.81 343 VAL A O 1
ATOM 2487 N N . ASP A 1 344 ? 0.256 15.241 20.162 1.00 89.25 344 ASP A N 1
ATOM 2488 C CA . ASP A 1 344 ? 0.741 15.773 21.443 1.00 89.25 344 ASP A CA 1
ATOM 2489 C C . ASP A 1 344 ? 1.561 14.693 22.162 1.00 89.25 344 ASP A C 1
ATOM 2491 O O . ASP A 1 344 ? 1.133 13.543 22.276 1.00 89.25 344 ASP A O 1
ATOM 2495 N N . THR A 1 345 ? 2.770 15.043 22.591 1.00 89.62 345 THR A N 1
ATOM 2496 C CA . THR A 1 345 ? 3.683 14.110 23.265 1.00 89.62 345 THR A CA 1
ATOM 2497 C C . THR A 1 345 ? 3.378 13.967 24.751 1.00 89.62 345 THR A C 1
ATOM 2499 O O . THR A 1 345 ? 3.791 12.982 25.370 1.00 89.62 345 THR A O 1
ATOM 2502 N N . LYS A 1 346 ? 2.668 14.926 25.354 1.00 84.62 346 LYS A N 1
ATOM 2503 C CA . LYS A 1 346 ? 2.407 14.936 26.789 1.00 84.62 346 LYS A CA 1
ATOM 2504 C C . LYS A 1 346 ? 1.506 13.765 27.174 1.00 84.62 346 LYS A C 1
ATOM 2506 O O . LYS A 1 346 ? 0.411 13.581 26.653 1.00 84.62 346 LYS A O 1
ATOM 2511 N N . GLY A 1 347 ? 1.965 12.979 28.145 1.00 76.44 347 GLY A N 1
ATOM 2512 C CA . GLY A 1 347 ? 1.237 11.819 28.658 1.00 76.44 347 GLY A CA 1
ATOM 2513 C C . GLY A 1 347 ? 1.423 10.531 27.853 1.00 76.44 347 GLY A C 1
ATOM 2514 O O . GLY A 1 347 ? 0.978 9.487 28.327 1.00 76.44 347 GLY A O 1
ATOM 2515 N N . LEU A 1 348 ? 2.101 10.567 26.700 1.00 83.00 348 LEU A N 1
ATOM 2516 C CA . LEU A 1 348 ? 2.518 9.359 25.985 1.00 83.00 348 LEU A CA 1
ATOM 2517 C C . LEU A 1 348 ? 3.697 8.674 26.691 1.00 83.00 348 LEU A C 1
ATOM 2519 O O . LEU A 1 348 ? 4.465 9.307 27.415 1.00 83.00 348 LEU A O 1
ATOM 2523 N N . ASP A 1 349 ? 3.842 7.366 26.480 1.00 83.62 349 ASP A N 1
ATOM 2524 C CA . ASP A 1 349 ? 5.018 6.614 26.918 1.00 83.62 349 ASP A CA 1
ATOM 2525 C C . ASP A 1 349 ? 6.244 6.914 26.035 1.00 83.62 349 ASP A C 1
ATOM 2527 O O . ASP A 1 349 ? 6.121 7.335 24.879 1.00 83.62 349 ASP A O 1
ATOM 2531 N N . ALA A 1 350 ? 7.440 6.691 26.589 1.00 85.38 350 ALA A N 1
ATOM 2532 C CA . ALA A 1 350 ? 8.698 7.015 25.921 1.00 85.38 350 ALA A CA 1
ATOM 2533 C C . ALA A 1 350 ? 8.876 6.266 24.592 1.00 85.38 350 ALA A C 1
ATOM 2535 O O . ALA A 1 350 ? 9.286 6.874 23.604 1.00 85.38 350 ALA A O 1
ATOM 2536 N N . ASP A 1 351 ? 8.508 4.984 24.532 1.00 85.62 351 ASP A N 1
ATOM 2537 C CA . ASP A 1 351 ? 8.630 4.179 23.312 1.00 85.62 351 ASP A CA 1
ATOM 2538 C C . ASP A 1 351 ? 7.761 4.734 22.181 1.00 85.62 351 ASP A C 1
ATOM 2540 O O . ASP A 1 351 ? 8.218 4.848 21.041 1.00 85.62 351 ASP A O 1
ATOM 2544 N N . THR A 1 352 ? 6.529 5.142 22.491 1.00 85.25 352 THR A N 1
ATOM 2545 C CA . THR A 1 352 ? 5.626 5.782 21.532 1.00 85.25 352 THR A CA 1
ATOM 2546 C C . THR A 1 352 ? 6.219 7.081 20.983 1.00 85.25 352 THR A C 1
ATOM 2548 O O . THR A 1 352 ? 6.235 7.270 19.765 1.00 85.25 352 THR A O 1
ATOM 2551 N N . VAL A 1 353 ? 6.747 7.964 21.839 1.00 90.50 353 VAL A N 1
ATOM 2552 C CA . VAL A 1 353 ? 7.367 9.224 21.387 1.00 90.50 353 VAL A CA 1
ATOM 2553 C C . VAL A 1 353 ? 8.604 8.953 20.532 1.00 90.50 353 VAL A C 1
ATOM 2555 O O . VAL A 1 353 ? 8.744 9.531 19.454 1.00 90.50 353 VAL A O 1
ATOM 2558 N N . MET A 1 354 ? 9.456 8.008 20.934 1.00 90.69 354 MET A N 1
ATOM 2559 C CA . MET A 1 354 ? 10.610 7.600 20.131 1.00 90.69 354 MET A CA 1
ATOM 2560 C C . MET A 1 354 ? 10.191 7.036 18.769 1.00 90.69 354 MET A C 1
ATOM 2562 O O . MET A 1 354 ? 10.812 7.348 17.756 1.00 90.69 354 MET A O 1
ATOM 2566 N N . ASN A 1 355 ? 9.116 6.252 18.712 1.00 90.25 355 ASN A N 1
ATOM 2567 C CA . ASN A 1 355 ? 8.574 5.718 17.465 1.00 90.25 355 ASN A CA 1
ATOM 2568 C C . ASN A 1 355 ? 8.002 6.809 16.548 1.00 90.25 355 ASN A C 1
ATOM 2570 O O . ASN A 1 355 ? 8.160 6.707 15.334 1.00 90.25 355 ASN A O 1
ATOM 2574 N N . LEU A 1 356 ? 7.408 7.879 17.090 1.00 92.06 356 LEU A N 1
ATOM 2575 C CA . LEU A 1 356 ? 7.004 9.054 16.304 1.00 92.06 356 LEU A CA 1
ATOM 2576 C C . LEU A 1 356 ? 8.224 9.792 15.715 1.00 92.06 356 LEU A C 1
ATOM 2578 O O . LEU A 1 356 ? 8.199 10.239 14.566 1.00 92.06 356 LEU A O 1
ATOM 2582 N N . LEU A 1 357 ? 9.322 9.881 16.466 1.00 94.12 357 LEU A N 1
ATOM 2583 C CA . LEU A 1 357 ? 10.567 10.503 15.999 1.00 94.12 357 LEU A CA 1
ATOM 2584 C C . LEU A 1 357 ? 11.316 9.637 14.968 1.00 94.12 357 LEU A C 1
ATOM 2586 O O . LEU A 1 357 ? 11.985 10.172 14.081 1.00 94.12 357 LEU A O 1
ATOM 2590 N N . ARG A 1 358 ? 11.181 8.309 15.043 1.00 92.69 358 ARG A N 1
ATOM 2591 C CA . ARG A 1 358 ? 11.780 7.336 14.111 1.00 92.69 358 ARG A CA 1
ATOM 2592 C C . ARG A 1 358 ? 10.977 7.193 12.816 1.00 92.69 358 ARG A C 1
ATOM 2594 O O . ARG A 1 358 ? 9.805 7.546 12.755 1.00 92.69 358 ARG A O 1
ATOM 2601 N N . GLY A 1 359 ? 11.606 6.675 11.767 1.00 86.31 359 GLY A N 1
ATOM 2602 C CA . GLY A 1 359 ? 10.994 6.445 10.458 1.00 86.31 359 GLY A CA 1
ATOM 2603 C C . GLY A 1 359 ? 12.007 5.906 9.452 1.00 86.31 359 GLY A C 1
ATOM 2604 O O . GLY A 1 359 ? 13.058 5.407 9.840 1.00 86.31 359 GLY A O 1
ATOM 2605 N N . ARG A 1 360 ? 11.714 6.007 8.153 1.00 83.12 360 ARG A N 1
ATOM 2606 C CA . ARG A 1 360 ? 12.708 5.688 7.116 1.00 83.12 360 ARG A CA 1
ATOM 2607 C C . ARG A 1 360 ? 13.745 6.814 7.030 1.00 83.12 360 ARG A C 1
ATOM 2609 O O . ARG A 1 360 ? 13.382 7.983 7.186 1.00 83.12 360 ARG A O 1
ATOM 2616 N N . VAL A 1 361 ? 15.005 6.478 6.770 1.00 80.94 361 VAL A N 1
ATOM 2617 C CA . VAL A 1 361 ? 16.053 7.471 6.474 1.00 80.94 361 VAL A CA 1
ATOM 2618 C C . VAL A 1 361 ? 15.620 8.336 5.280 1.00 80.94 361 VAL A C 1
ATOM 2620 O O . VAL A 1 361 ? 14.972 7.838 4.360 1.00 80.94 361 VAL A O 1
ATOM 2623 N N . GLY A 1 362 ? 15.895 9.639 5.337 1.00 77.12 362 GLY A N 1
ATOM 2624 C CA . GLY A 1 362 ? 15.522 10.622 4.312 1.00 77.12 362 GLY A CA 1
ATOM 2625 C C . GLY A 1 362 ? 14.072 11.119 4.380 1.00 77.12 362 GLY A C 1
ATOM 2626 O O . GLY A 1 362 ? 13.683 12.023 3.646 1.00 77.12 362 GLY A O 1
ATOM 2627 N N . THR A 1 363 ? 13.232 10.561 5.259 1.00 83.88 363 THR A N 1
ATOM 2628 C CA . THR A 1 363 ? 11.860 11.070 5.446 1.00 83.88 363 THR A CA 1
ATOM 2629 C C . THR A 1 363 ? 11.829 12.245 6.412 1.00 83.88 363 THR A C 1
ATOM 2631 O O . THR A 1 363 ? 12.586 12.276 7.381 1.00 83.88 363 THR A O 1
ATOM 2634 N N . LYS A 1 364 ? 10.909 13.191 6.199 1.00 88.19 364 LYS A N 1
ATOM 2635 C CA . LYS A 1 364 ? 10.761 14.348 7.086 1.00 88.19 364 LYS A CA 1
ATOM 2636 C C . LYS A 1 364 ? 9.906 14.046 8.316 1.00 88.19 364 LYS A C 1
ATOM 2638 O O . LYS A 1 364 ? 8.934 13.291 8.248 1.00 88.19 364 LYS A O 1
ATOM 2643 N N . VAL A 1 365 ? 10.253 14.684 9.427 1.00 94.25 365 VAL A N 1
ATOM 2644 C CA . VAL A 1 365 ? 9.475 14.759 10.666 1.00 94.25 365 VAL A CA 1
ATOM 2645 C C . VAL A 1 365 ? 9.348 16.219 11.072 1.00 94.25 365 VAL A C 1
ATOM 2647 O O . VAL A 1 365 ? 10.332 16.951 11.047 1.00 94.25 365 VAL A O 1
ATOM 2650 N N . ALA A 1 366 ? 8.146 16.648 11.443 1.00 95.00 366 ALA A N 1
ATOM 2651 C CA . ALA A 1 366 ? 7.926 17.991 11.958 1.00 95.00 366 ALA A CA 1
ATOM 2652 C C . ALA A 1 366 ? 7.685 17.951 13.471 1.00 95.00 366 ALA A C 1
ATOM 2654 O O . ALA A 1 366 ? 6.937 17.110 13.974 1.00 95.00 366 ALA A O 1
ATOM 26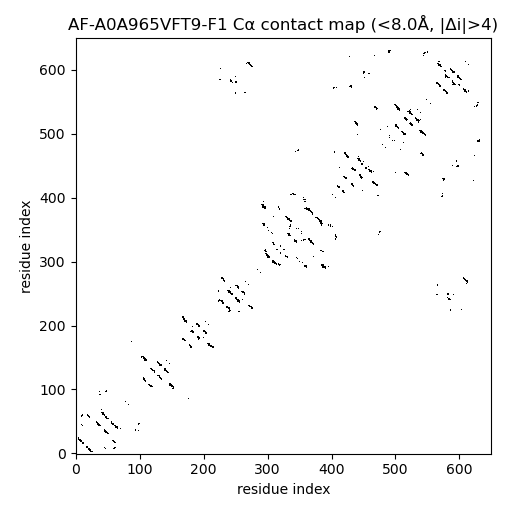55 N N . LEU A 1 367 ? 8.335 18.849 14.198 1.00 96.25 367 LEU A N 1
ATOM 2656 C CA . LEU A 1 367 ? 8.341 18.940 15.651 1.00 96.25 367 LEU A CA 1
ATOM 2657 C C . LEU A 1 367 ? 7.805 20.308 16.056 1.00 96.25 367 LEU A C 1
ATOM 2659 O O . LEU A 1 367 ? 8.247 21.325 15.529 1.00 96.25 367 LEU A O 1
ATOM 2663 N N . ARG A 1 368 ? 6.898 20.344 17.030 1.00 95.50 368 ARG A N 1
ATOM 2664 C CA . ARG A 1 368 ? 6.594 21.565 17.781 1.00 95.50 368 ARG A CA 1
ATOM 2665 C C . ARG A 1 368 ? 7.348 21.500 19.088 1.00 95.50 368 ARG A C 1
ATOM 2667 O O . ARG A 1 368 ? 7.138 20.567 19.864 1.00 95.50 368 ARG A O 1
ATOM 2674 N N . VAL A 1 369 ? 8.219 22.470 19.315 1.00 94.75 369 VAL A N 1
ATOM 2675 C CA . VAL A 1 369 ? 9.081 22.529 20.495 1.00 94.75 369 VAL A CA 1
ATOM 2676 C C . VAL A 1 369 ? 8.972 23.884 21.169 1.00 94.75 369 VAL A C 1
ATOM 2678 O O . VAL A 1 369 ? 8.529 24.849 20.557 1.00 94.75 369 VAL A O 1
ATOM 2681 N N . THR A 1 370 ? 9.391 23.961 22.421 1.00 93.19 370 THR A N 1
ATOM 2682 C CA . THR A 1 370 ? 9.617 25.217 23.137 1.00 93.19 370 THR A CA 1
ATOM 2683 C C . THR A 1 370 ? 10.894 25.104 23.953 1.00 93.19 370 THR A C 1
ATOM 2685 O O . THR A 1 370 ? 11.320 24.002 24.286 1.00 93.19 370 THR A O 1
ATOM 2688 N N . ASP A 1 371 ? 11.490 26.234 24.305 1.00 87.75 371 ASP A N 1
ATOM 2689 C CA . ASP A 1 371 ? 12.568 26.277 25.293 1.00 87.75 371 ASP A CA 1
ATOM 2690 C C . ASP A 1 371 ? 12.136 25.702 26.662 1.00 87.75 371 ASP A C 1
ATOM 2692 O O . ASP A 1 371 ? 10.949 25.536 26.959 1.00 87.75 371 ASP A O 1
ATOM 2696 N N . ASN A 1 372 ? 13.105 25.420 27.537 1.00 73.31 372 ASN A N 1
ATOM 2697 C CA . ASN A 1 372 ? 12.862 24.854 28.872 1.00 73.31 372 ASN A CA 1
ATOM 2698 C C . ASN A 1 372 ? 11.883 25.707 29.725 1.00 73.31 372 ASN A C 1
ATOM 2700 O O . ASN A 1 372 ? 11.189 25.190 30.602 1.00 73.31 372 ASN A O 1
ATOM 2704 N N . GLY A 1 373 ? 11.779 27.012 29.437 1.00 68.31 373 GLY A N 1
ATOM 2705 C CA . GLY A 1 373 ? 10.851 27.947 30.083 1.00 68.31 373 GLY A CA 1
ATOM 2706 C C . GLY A 1 373 ? 9.419 27.945 29.530 1.00 68.31 373 GLY A C 1
ATOM 2707 O O . GLY A 1 373 ? 8.529 28.485 30.183 1.00 68.31 373 GLY A O 1
ATOM 2708 N N . GLY A 1 374 ? 9.169 27.335 28.367 1.00 72.50 374 GLY A N 1
ATOM 2709 C CA . GLY A 1 374 ? 7.857 27.351 27.708 1.00 72.50 374 GLY A CA 1
ATOM 2710 C C . GLY A 1 374 ? 7.504 28.675 27.013 1.00 72.50 374 GLY A C 1
ATOM 2711 O O . GLY A 1 374 ? 6.346 28.877 26.654 1.00 72.50 374 GLY A O 1
ATOM 2712 N N . GLY A 1 375 ? 8.468 29.588 26.869 1.00 75.19 375 GLY A N 1
ATOM 2713 C CA . GLY A 1 375 ? 8.262 30.960 26.407 1.00 75.19 375 GLY A CA 1
ATOM 2714 C C . GLY A 1 375 ? 8.437 31.162 24.903 1.00 75.19 375 GLY A C 1
ATOM 2715 O O . GLY A 1 375 ? 8.043 32.209 24.394 1.00 75.19 375 GLY A O 1
ATOM 2716 N N . ASN A 1 376 ? 9.004 30.185 24.186 1.00 85.44 376 ASN A N 1
ATOM 2717 C CA . ASN A 1 376 ? 9.322 30.328 22.764 1.00 85.44 376 ASN A CA 1
ATOM 2718 C C . ASN A 1 376 ? 8.922 29.095 21.926 1.00 85.44 376 ASN A C 1
ATOM 2720 O O . ASN A 1 376 ? 9.790 28.294 21.552 1.00 85.44 376 ASN A O 1
ATOM 2724 N N . PRO A 1 377 ? 7.618 28.913 21.632 1.00 88.94 377 PRO A N 1
ATOM 2725 C CA . PRO A 1 377 ? 7.146 27.817 20.799 1.00 88.94 377 PRO A CA 1
ATOM 2726 C C . PRO A 1 377 ? 7.561 28.008 19.334 1.00 88.94 377 PRO A C 1
ATOM 2728 O O . PRO A 1 377 ? 7.303 29.050 18.733 1.00 88.94 377 PRO A O 1
ATOM 2731 N N . ARG A 1 378 ? 8.152 26.973 18.732 1.00 92.75 378 ARG A N 1
ATOM 2732 C CA . ARG A 1 378 ? 8.573 26.959 17.324 1.00 92.75 378 ARG A CA 1
ATOM 2733 C C . ARG A 1 378 ? 8.320 25.614 16.651 1.00 92.75 378 ARG A C 1
ATOM 2735 O O . ARG A 1 378 ? 8.282 24.570 17.303 1.00 92.75 378 ARG A O 1
ATOM 2742 N N . GLU A 1 379 ? 8.137 25.655 15.335 1.00 94.25 379 GLU A N 1
ATOM 2743 C CA . GLU A 1 379 ? 8.003 24.474 14.480 1.00 94.25 379 GLU A CA 1
ATOM 2744 C C . GLU A 1 379 ? 9.326 24.211 13.751 1.00 94.25 379 GLU A C 1
ATOM 2746 O O . GLU A 1 379 ? 9.905 25.125 13.168 1.00 94.25 379 GLU A O 1
ATOM 2751 N N . ILE A 1 380 ? 9.802 22.968 13.799 1.00 92.88 380 ILE A N 1
ATOM 2752 C CA . ILE A 1 380 ? 11.060 22.527 13.186 1.00 92.88 380 ILE A CA 1
ATOM 2753 C C . ILE A 1 380 ? 10.757 21.327 12.295 1.00 92.88 380 ILE A C 1
ATOM 2755 O O . ILE A 1 380 ? 10.091 20.391 12.733 1.00 92.88 380 ILE A O 1
ATOM 2759 N N . ILE A 1 381 ? 11.254 21.325 11.060 1.00 93.44 381 ILE A N 1
ATOM 2760 C CA . ILE A 1 381 ? 11.133 20.186 10.146 1.00 93.44 381 ILE A CA 1
ATOM 2761 C C . ILE A 1 381 ? 12.523 19.598 9.941 1.00 93.44 381 ILE A C 1
ATOM 2763 O O . ILE A 1 381 ? 13.401 20.270 9.418 1.00 93.44 381 ILE A O 1
ATOM 2767 N N . LEU A 1 382 ? 12.702 18.339 10.330 1.00 91.88 382 LEU A N 1
ATOM 2768 C CA . LEU A 1 382 ? 13.967 17.619 10.221 1.00 91.88 382 LEU A CA 1
ATOM 2769 C C . LEU A 1 382 ? 13.847 16.491 9.202 1.00 91.88 382 LEU A C 1
ATOM 2771 O O . LEU A 1 382 ? 12.851 15.767 9.179 1.00 91.88 382 LEU A O 1
ATOM 2775 N N . GLU A 1 383 ? 14.886 16.292 8.401 1.00 87.12 383 GLU A N 1
ATOM 2776 C CA . GLU A 1 383 ? 15.054 15.081 7.601 1.00 87.12 383 GLU A CA 1
ATOM 2777 C C . GLU A 1 383 ? 15.733 13.997 8.448 1.00 87.12 383 GLU A C 1
ATOM 2779 O O . GLU A 1 383 ? 16.785 14.227 9.042 1.00 87.12 383 GLU A O 1
ATOM 2784 N N . ARG A 1 384 ? 15.130 12.808 8.547 1.00 89.69 384 ARG A N 1
ATOM 2785 C CA . ARG A 1 384 ? 15.650 11.724 9.388 1.00 89.69 384 ARG A CA 1
ATOM 2786 C C . ARG A 1 384 ? 16.972 11.185 8.841 1.00 89.69 384 ARG A C 1
ATOM 2788 O O . ARG A 1 384 ? 17.007 10.620 7.750 1.00 89.69 384 ARG A O 1
ATOM 2795 N N . GLY A 1 385 ? 18.031 11.275 9.639 1.00 81.56 385 GLY A N 1
ATOM 2796 C CA . GLY A 1 385 ? 19.314 10.621 9.371 1.00 81.56 385 GLY A CA 1
ATOM 2797 C C . GLY A 1 385 ? 19.337 9.192 9.909 1.00 81.56 385 GLY A C 1
ATOM 2798 O O . GLY A 1 385 ? 18.520 8.847 10.764 1.00 81.56 385 GLY A O 1
ATOM 2799 N N . ALA A 1 386 ? 20.268 8.367 9.429 1.00 81.38 386 ALA A N 1
ATOM 2800 C CA . ALA A 1 386 ? 20.514 7.044 10.000 1.00 81.38 386 ALA A CA 1
ATOM 2801 C C . ALA A 1 386 ? 20.852 7.153 11.499 1.00 81.38 386 ALA A C 1
ATOM 2803 O O . ALA A 1 386 ? 21.566 8.065 11.916 1.00 81.38 386 ALA A O 1
ATOM 2804 N N . ILE A 1 387 ? 20.312 6.242 12.311 1.00 81.00 387 ILE A N 1
ATOM 2805 C CA . ILE A 1 387 ? 20.604 6.152 13.748 1.00 81.00 387 ILE A CA 1
ATOM 2806 C C . ILE A 1 387 ? 21.155 4.768 14.100 1.00 81.00 387 ILE A C 1
ATOM 2808 O O . ILE A 1 387 ? 20.807 3.775 13.466 1.00 81.00 387 ILE A O 1
ATOM 2812 N N . TYR A 1 388 ? 21.944 4.683 15.176 1.00 72.00 388 TYR A N 1
ATOM 2813 C CA . TYR A 1 388 ? 22.550 3.443 15.699 1.00 72.00 388 TYR A CA 1
ATOM 2814 C C . TYR A 1 388 ? 21.543 2.456 16.334 1.00 72.00 388 TYR A C 1
ATOM 2816 O O . TYR A 1 388 ? 21.896 1.647 17.188 1.00 72.00 388 TYR A O 1
ATOM 2824 N N . VAL A 1 389 ? 20.268 2.525 15.946 1.00 68.62 389 VAL A N 1
ATOM 2825 C CA . VAL A 1 389 ? 19.220 1.578 16.335 1.00 68.62 389 VAL A CA 1
ATOM 2826 C C . VAL A 1 389 ? 18.783 0.866 15.062 1.00 68.62 389 VAL A C 1
ATOM 2828 O O . VAL A 1 389 ? 18.005 1.407 14.286 1.00 68.62 389 VAL A O 1
ATOM 2831 N N . GLY A 1 390 ? 19.320 -0.328 14.825 1.00 62.94 390 GLY A N 1
ATOM 2832 C CA . GLY A 1 390 ? 19.009 -1.135 13.647 1.00 62.94 390 GLY A CA 1
ATOM 2833 C C . GLY A 1 390 ? 17.937 -2.183 13.930 1.00 62.94 390 GLY A C 1
ATOM 2834 O O . GLY A 1 390 ? 17.788 -2.649 15.059 1.00 62.94 390 GLY A O 1
ATOM 2835 N N . GLY A 1 391 ? 17.205 -2.581 12.892 1.00 68.06 391 GLY A N 1
ATOM 2836 C CA . GLY A 1 391 ? 16.283 -3.712 12.965 1.00 68.06 391 GLY A CA 1
ATOM 2837 C C . GLY A 1 391 ? 14.953 -3.435 12.282 1.00 68.06 391 GLY A C 1
ATOM 2838 O O . GLY A 1 391 ? 14.301 -2.417 12.520 1.00 68.06 391 GLY A O 1
ATOM 2839 N N . ARG A 1 392 ? 14.525 -4.394 11.459 1.00 67.69 392 ARG A N 1
ATOM 2840 C CA . ARG A 1 392 ? 13.257 -4.342 10.725 1.00 67.69 392 ARG A CA 1
ATOM 2841 C C . ARG A 1 392 ? 12.063 -4.083 11.650 1.00 67.69 392 ARG A C 1
ATOM 2843 O O . ARG A 1 392 ? 11.240 -3.222 11.357 1.00 67.69 392 ARG A O 1
ATOM 2850 N N . GLU A 1 393 ? 12.027 -4.766 12.790 1.00 72.00 393 GLU A N 1
ATOM 2851 C CA . GLU A 1 393 ? 10.946 -4.660 13.776 1.00 72.00 393 GLU A CA 1
ATOM 2852 C C . GLU A 1 393 ? 10.805 -3.245 14.356 1.00 72.00 393 GLU A C 1
ATOM 2854 O O . GLU A 1 393 ? 9.694 -2.778 14.600 1.00 72.00 393 GLU A O 1
ATOM 2859 N N . VAL A 1 394 ? 11.918 -2.530 14.563 1.00 77.81 394 VAL A N 1
ATOM 2860 C CA . VAL A 1 394 ? 11.896 -1.159 15.101 1.00 77.81 394 VAL A CA 1
ATOM 2861 C C . VAL A 1 394 ? 11.274 -0.203 14.088 1.00 77.81 394 VAL A C 1
ATOM 2863 O O . VAL A 1 394 ? 10.433 0.621 14.453 1.00 77.81 394 VAL A O 1
ATOM 2866 N N . LEU A 1 395 ? 11.650 -0.330 12.811 1.00 76.44 395 LEU A N 1
ATOM 2867 C CA . LEU A 1 395 ? 11.060 0.464 11.737 1.00 76.44 395 LEU A CA 1
ATOM 2868 C C . LEU A 1 395 ? 9.569 0.150 11.569 1.00 76.44 395 LEU A C 1
ATOM 2870 O O . LEU A 1 395 ? 8.764 1.071 11.464 1.00 76.44 395 LEU A O 1
ATOM 2874 N N . GLU A 1 396 ? 9.186 -1.127 11.581 1.00 68.12 396 GLU A N 1
ATOM 2875 C CA . GLU A 1 396 ? 7.782 -1.539 11.476 1.00 68.12 396 GLU A CA 1
ATOM 2876 C C . GLU A 1 396 ? 6.941 -0.978 12.630 1.00 68.12 396 GLU A C 1
ATOM 2878 O O . GLU A 1 396 ? 5.908 -0.353 12.382 1.00 68.12 396 GLU A O 1
ATOM 2883 N N . ARG A 1 397 ? 7.416 -1.077 13.879 1.00 75.69 397 ARG A N 1
ATOM 2884 C CA . ARG A 1 397 ? 6.739 -0.482 15.047 1.00 75.69 397 ARG A CA 1
ATOM 2885 C C . ARG A 1 397 ? 6.619 1.037 14.947 1.00 75.69 397 ARG A C 1
ATOM 2887 O O . ARG A 1 397 ? 5.583 1.593 15.320 1.00 75.69 397 ARG A O 1
ATOM 2894 N N . ALA A 1 398 ? 7.644 1.718 14.433 1.00 82.00 398 ALA A N 1
ATOM 2895 C CA . ALA A 1 398 ? 7.589 3.158 14.191 1.00 82.00 398 ALA A CA 1
ATOM 2896 C C . ALA A 1 398 ? 6.489 3.506 13.179 1.00 82.00 398 ALA A C 1
ATOM 2898 O O . ALA A 1 398 ? 5.615 4.321 13.470 1.00 82.00 398 ALA A O 1
ATOM 2899 N N . LEU A 1 399 ? 6.463 2.822 12.034 1.00 76.75 399 LEU A N 1
ATOM 2900 C CA . LEU A 1 399 ? 5.470 3.056 10.986 1.00 76.75 399 LEU A CA 1
ATOM 2901 C C . LEU A 1 399 ? 4.042 2.726 11.447 1.00 76.75 399 LEU A C 1
ATOM 2903 O O . LEU A 1 399 ? 3.135 3.504 11.158 1.00 76.75 399 LEU A O 1
ATOM 2907 N N . GLN A 1 400 ? 3.849 1.650 12.214 1.00 69.12 400 GLN A N 1
ATOM 2908 C CA . GLN A 1 400 ? 2.565 1.318 12.844 1.00 69.12 400 GLN A CA 1
ATOM 2909 C C . GLN A 1 400 ? 2.138 2.371 13.880 1.00 69.12 400 GLN A C 1
ATOM 2911 O O . GLN A 1 400 ? 0.960 2.703 13.995 1.00 69.12 400 GLN A O 1
ATOM 2916 N N . THR A 1 401 ? 3.085 2.944 14.627 1.00 77.88 401 THR A N 1
ATOM 2917 C CA . THR A 1 401 ? 2.798 4.034 15.575 1.00 77.88 401 THR A CA 1
ATOM 2918 C C . THR A 1 401 ? 2.357 5.296 14.837 1.00 77.88 401 THR A C 1
ATOM 2920 O O . THR A 1 401 ? 1.387 5.938 15.245 1.00 77.88 401 THR A O 1
ATOM 2923 N N . HIS A 1 402 ? 3.019 5.633 13.723 1.00 80.25 402 HIS A N 1
ATOM 2924 C CA . HIS A 1 402 ? 2.600 6.746 12.863 1.00 80.25 402 HIS A CA 1
ATOM 2925 C C . HIS A 1 402 ? 1.186 6.519 12.348 1.00 80.25 402 HIS A C 1
ATOM 2927 O O . HIS A 1 402 ? 0.375 7.437 12.392 1.00 80.25 402 HIS A O 1
ATOM 2933 N N . ALA A 1 403 ? 0.899 5.293 11.910 1.00 67.06 403 ALA A N 1
ATOM 2934 C CA . ALA A 1 403 ? -0.407 4.892 11.422 1.00 67.06 403 ALA A CA 1
ATOM 2935 C C . ALA A 1 403 ? -1.503 5.072 12.468 1.00 67.06 403 ALA A C 1
ATOM 2937 O O . ALA A 1 403 ? -2.546 5.658 12.202 1.00 67.06 403 ALA A O 1
ATOM 2938 N N . ARG A 1 404 ? -1.239 4.620 13.693 1.00 72.75 404 ARG A N 1
ATOM 2939 C CA . ARG A 1 404 ? -2.210 4.677 14.784 1.00 72.75 404 ARG A CA 1
ATOM 2940 C C . ARG A 1 404 ? -2.472 6.099 15.276 1.00 72.75 404 ARG A C 1
ATOM 2942 O O . ARG A 1 404 ? -3.611 6.440 15.569 1.00 72.75 404 ARG A O 1
ATOM 2949 N N . LEU A 1 405 ? -1.418 6.904 15.433 1.00 74.94 405 LEU A N 1
ATOM 2950 C CA . LEU A 1 405 ? -1.495 8.172 16.173 1.00 74.94 405 LEU A CA 1
ATOM 2951 C C . LEU A 1 405 ? -1.488 9.412 15.285 1.00 74.94 405 LEU A C 1
ATOM 2953 O O . LEU A 1 405 ? -2.084 10.421 15.643 1.00 74.94 405 LEU A O 1
ATOM 2957 N N . SER A 1 406 ? -0.798 9.344 14.149 1.00 69.69 406 SER A N 1
ATOM 2958 C CA . SER A 1 406 ? -0.568 10.478 13.251 1.00 69.69 406 SER A CA 1
ATOM 2959 C C . SER A 1 406 ? -1.283 10.331 11.909 1.00 69.69 406 SER A C 1
ATOM 2961 O O . SER A 1 406 ? -1.121 11.211 11.053 1.00 69.69 406 SER A O 1
ATOM 2963 N N . ALA A 1 407 ? -2.066 9.268 11.694 1.00 62.16 407 ALA A N 1
ATOM 2964 C CA . ALA A 1 407 ? -2.982 9.236 10.565 1.00 62.16 407 ALA A CA 1
ATOM 2965 C C . ALA A 1 407 ? -3.803 10.519 10.580 1.00 62.16 407 ALA A C 1
ATOM 2967 O O . ALA A 1 407 ? -4.319 10.916 11.629 1.00 62.16 407 ALA A O 1
ATOM 2968 N N . ALA A 1 408 ? -3.894 11.186 9.428 1.00 53.94 408 ALA A N 1
ATOM 2969 C CA . ALA A 1 408 ? -4.844 12.268 9.288 1.00 53.94 408 ALA A CA 1
ATOM 2970 C C . ALA A 1 408 ? -6.185 11.748 9.812 1.00 53.94 408 ALA A C 1
ATOM 2972 O O . ALA A 1 408 ? -6.664 10.717 9.333 1.00 53.94 408 ALA A O 1
ATOM 2973 N N . ARG A 1 409 ? -6.774 12.414 10.822 1.00 53.88 409 ARG A N 1
ATOM 2974 C CA . ARG A 1 409 ? -8.216 12.268 11.045 1.00 53.88 409 ARG A CA 1
ATOM 2975 C C . ARG A 1 409 ? -8.797 12.525 9.671 1.00 53.88 409 ARG A C 1
ATOM 2977 O O . ARG A 1 409 ? -8.607 13.633 9.176 1.00 53.88 409 ARG A O 1
ATOM 2984 N N . VAL A 1 410 ? -9.335 11.490 9.028 1.00 49.41 410 VAL A N 1
ATOM 2985 C CA . VAL A 1 410 ? -9.749 11.577 7.628 1.00 49.41 410 VAL A CA 1
ATOM 2986 C C . VAL A 1 410 ? -10.884 12.591 7.598 1.00 49.41 410 VAL A C 1
ATOM 2988 O O . VAL A 1 410 ? -12.026 12.268 7.899 1.00 49.41 410 VAL A O 1
ATOM 2991 N N . ALA A 1 411 ? -10.537 13.850 7.361 1.00 45.16 411 ALA A N 1
ATOM 2992 C CA . ALA A 1 411 ? -11.478 14.895 7.059 1.00 45.16 411 ALA A CA 1
ATOM 2993 C C . ALA A 1 411 ? -11.777 14.694 5.584 1.00 45.16 411 ALA A C 1
ATOM 2995 O O . ALA A 1 411 ? -10.873 14.755 4.749 1.00 45.16 411 ALA A O 1
ATOM 2996 N N . LEU A 1 412 ? -13.029 14.371 5.277 1.00 46.62 412 LEU A N 1
ATOM 2997 C CA . LEU A 1 412 ? -13.463 14.384 3.890 1.00 46.62 412 LEU A CA 1
ATOM 2998 C C . LEU A 1 412 ? -13.249 15.808 3.338 1.00 46.62 412 LEU A C 1
ATOM 3000 O O . LEU A 1 412 ? -13.455 16.767 4.091 1.00 46.62 412 LEU A O 1
ATOM 3004 N N . PRO A 1 413 ? -12.859 15.955 2.057 1.00 41.91 413 PRO A N 1
ATOM 3005 C CA . PRO A 1 413 ? -12.747 17.257 1.394 1.00 41.91 413 PRO A CA 1
ATOM 3006 C C . PRO A 1 413 ? -14.018 18.113 1.531 1.00 41.91 413 PRO A C 1
ATOM 3008 O O . PRO A 1 413 ? -13.936 19.339 1.550 1.00 41.91 413 PRO A O 1
ATOM 3011 N N . ASP A 1 414 ? -15.170 17.472 1.752 1.00 42.53 414 ASP A N 1
ATOM 3012 C CA . ASP A 1 414 ? -16.457 18.117 1.982 1.00 42.53 414 ASP A CA 1
ATOM 3013 C C . ASP A 1 414 ? -16.806 18.198 3.482 1.00 42.53 414 ASP A C 1
ATOM 3015 O O . ASP A 1 414 ? -17.449 17.322 4.064 1.00 42.53 414 ASP A O 1
ATOM 3019 N N . GLY A 1 415 ? -16.386 19.290 4.128 1.00 44.97 415 GLY A N 1
ATOM 3020 C CA . GLY A 1 415 ? -17.108 19.869 5.268 1.00 44.97 415 GLY A CA 1
ATOM 3021 C C . GLY A 1 415 ? -17.228 19.025 6.549 1.00 44.97 415 GLY A C 1
ATOM 3022 O O . GLY A 1 415 ? -18.327 18.701 6.992 1.00 44.97 415 GLY A O 1
ATOM 3023 N N . GLY A 1 416 ? -16.111 18.765 7.236 1.00 49.44 416 GLY A N 1
ATOM 3024 C CA . GLY A 1 416 ? -16.112 18.665 8.707 1.00 49.44 416 GLY A CA 1
ATOM 3025 C C . GLY A 1 416 ? -16.452 17.315 9.355 1.00 49.44 416 GLY A C 1
ATOM 3026 O O . GLY A 1 416 ? -16.501 17.240 10.585 1.00 49.44 416 GLY A O 1
ATOM 3027 N N . ARG A 1 417 ? -16.642 16.227 8.598 1.00 60.47 417 ARG A N 1
ATOM 3028 C CA . ARG A 1 417 ? -16.824 14.889 9.199 1.00 60.47 417 ARG A CA 1
ATOM 3029 C C . ARG A 1 417 ? -15.490 14.328 9.696 1.00 60.47 417 ARG A C 1
ATOM 3031 O O . ARG A 1 417 ? -14.546 14.196 8.926 1.00 60.47 417 ARG A O 1
ATOM 3038 N N . GLN A 1 418 ? -15.425 13.986 10.984 1.00 72.12 418 GLN A N 1
ATOM 3039 C CA . GLN A 1 418 ? -14.272 13.326 11.603 1.00 72.12 418 GLN A CA 1
ATOM 3040 C C . GLN A 1 418 ? -14.589 11.854 11.877 1.00 72.12 418 GLN A C 1
ATOM 3042 O O . GLN A 1 418 ? -15.685 11.518 12.326 1.00 72.12 418 GLN A O 1
ATOM 3047 N N . PHE A 1 419 ? -13.596 10.993 11.669 1.00 84.06 419 PHE A N 1
ATOM 3048 C CA . PHE A 1 419 ? -13.621 9.582 12.051 1.00 84.06 419 PHE A CA 1
ATOM 3049 C C . PHE A 1 419 ? -12.615 9.372 13.193 1.00 84.06 419 PHE A C 1
ATOM 3051 O O . PHE A 1 419 ? -11.455 9.053 12.935 1.00 84.06 419 PHE A O 1
ATOM 3058 N N . PRO A 1 420 ? -13.002 9.671 14.448 1.00 83.88 420 PRO A N 1
ATOM 3059 C CA . PRO A 1 420 ? -12.066 9.761 15.569 1.00 83.88 420 PRO A CA 1
ATOM 3060 C C . PRO A 1 420 ? -11.609 8.399 16.105 1.00 83.88 420 PRO A C 1
ATOM 3062 O O . PRO A 1 420 ? -10.701 8.357 16.929 1.00 83.88 420 PRO A O 1
ATOM 3065 N N . SER A 1 421 ? -12.245 7.307 15.684 1.00 89.25 421 SER A N 1
ATOM 3066 C CA . SER A 1 421 ? -12.004 5.959 16.193 1.00 89.25 421 SER A CA 1
ATOM 3067 C C . SER A 1 421 ? -11.395 5.061 15.117 1.00 89.25 421 SER A C 1
ATOM 3069 O O . SER A 1 421 ? -11.535 5.319 13.922 1.00 89.25 421 SER A O 1
ATOM 3071 N N . LEU A 1 422 ? -10.751 3.972 15.533 1.00 89.62 422 LEU A N 1
ATOM 3072 C CA . LEU A 1 422 ? -10.245 2.928 14.638 1.00 89.62 422 LEU A CA 1
ATOM 3073 C C . LEU A 1 422 ? -10.966 1.612 14.929 1.00 89.62 422 LEU A C 1
ATOM 3075 O O . LEU A 1 422 ? -11.015 1.176 16.079 1.00 89.62 422 LEU A O 1
ATOM 3079 N N . ALA A 1 423 ? -11.495 0.968 13.893 1.00 91.94 423 ALA A N 1
ATOM 3080 C CA . ALA A 1 423 ? -11.963 -0.410 13.946 1.00 91.94 423 ALA A CA 1
ATOM 3081 C C . ALA A 1 423 ? -10.850 -1.334 13.440 1.00 91.94 423 ALA A C 1
ATOM 3083 O O . ALA A 1 423 ? -10.335 -1.144 12.341 1.00 91.94 423 ALA A O 1
ATOM 3084 N N . ILE A 1 424 ? -10.484 -2.327 14.247 1.00 91.62 424 ILE A N 1
ATOM 3085 C CA . ILE A 1 424 ? -9.484 -3.342 13.922 1.00 91.62 424 ILE A CA 1
ATOM 3086 C C . ILE A 1 424 ? -10.220 -4.660 13.706 1.00 91.62 424 ILE A C 1
ATOM 3088 O O . ILE A 1 424 ? -10.902 -5.148 14.613 1.00 91.62 424 ILE A O 1
ATOM 3092 N N . LEU A 1 425 ? -10.083 -5.238 12.516 1.00 90.62 425 LEU A N 1
ATOM 3093 C CA . LEU A 1 425 ? -10.738 -6.482 12.122 1.00 90.62 425 LEU A CA 1
ATOM 3094 C C . LEU A 1 425 ? -9.855 -7.703 12.406 1.00 90.62 425 LEU A C 1
ATOM 3096 O O . LEU A 1 425 ? -8.632 -7.605 12.485 1.00 90.62 425 LEU A O 1
ATOM 3100 N N . ARG A 1 426 ? -10.465 -8.889 12.515 1.00 88.00 426 ARG A N 1
ATOM 3101 C CA . ARG A 1 426 ? -9.734 -10.165 12.652 1.00 88.00 426 ARG A CA 1
ATOM 3102 C C . ARG A 1 426 ? -8.903 -10.506 11.413 1.00 88.00 426 ARG A C 1
ATOM 3104 O O . ARG A 1 426 ? -7.888 -11.175 11.556 1.00 88.00 426 ARG A O 1
ATOM 3111 N N . SER A 1 427 ? -9.295 -10.013 10.234 1.00 82.50 427 SER A N 1
ATOM 3112 C CA . SER A 1 427 ? -8.479 -10.078 9.010 1.00 82.50 427 SER A CA 1
ATOM 3113 C C . SER A 1 427 ? -7.197 -9.245 9.111 1.00 82.50 427 SER A C 1
ATOM 3115 O O . SER A 1 427 ? -6.283 -9.410 8.309 1.00 82.50 427 SER A O 1
ATOM 3117 N N . GLY A 1 428 ? -7.128 -8.337 10.089 1.00 82.81 428 GLY A N 1
ATOM 3118 C CA . GLY A 1 428 ? -6.047 -7.385 10.263 1.00 82.81 428 GLY A CA 1
ATOM 3119 C C . GLY A 1 428 ? -6.310 -6.015 9.645 1.00 82.81 428 GLY A C 1
ATOM 3120 O O . GLY A 1 428 ? -5.533 -5.102 9.898 1.00 82.81 428 GLY A O 1
ATOM 3121 N N . ASP A 1 429 ? -7.383 -5.847 8.873 1.00 87.44 429 ASP A N 1
ATOM 3122 C CA . ASP A 1 429 ? -7.780 -4.532 8.369 1.00 87.44 429 ASP A CA 1
ATOM 3123 C C . ASP A 1 429 ? -7.968 -3.532 9.520 1.00 87.44 429 ASP A C 1
ATOM 3125 O O . ASP A 1 429 ? -8.512 -3.862 10.579 1.00 87.44 429 ASP A O 1
ATOM 3129 N N . VAL A 1 430 ? -7.510 -2.302 9.296 1.00 88.81 430 VAL A N 1
ATOM 3130 C CA . VAL A 1 430 ? -7.585 -1.195 10.255 1.00 88.81 430 VAL A CA 1
ATOM 3131 C C . VAL A 1 430 ? -8.256 -0.031 9.558 1.00 88.81 430 VAL A C 1
ATOM 3133 O O . VAL A 1 430 ? -7.736 0.497 8.577 1.00 88.81 430 VAL A O 1
ATOM 3136 N N . VAL A 1 431 ? -9.425 0.348 10.064 1.00 88.00 431 VAL A N 1
ATOM 3137 C CA . VAL A 1 431 ? -10.338 1.247 9.368 1.00 88.00 431 VAL A CA 1
ATOM 3138 C C . VAL A 1 431 ? -10.723 2.427 10.259 1.00 88.00 431 VAL A C 1
ATOM 3140 O O . VAL A 1 431 ? -11.248 2.212 11.356 1.00 88.00 431 VAL A O 1
ATOM 3143 N N . PRO A 1 432 ? -10.526 3.681 9.808 1.00 88.00 432 PRO A N 1
ATOM 3144 C CA . PRO A 1 432 ? -11.039 4.844 10.518 1.00 88.00 432 PRO A CA 1
ATOM 3145 C C . PRO A 1 432 ? -12.566 4.846 10.508 1.00 88.00 432 PRO A C 1
ATOM 3147 O O . PRO A 1 432 ? -13.204 4.568 9.491 1.00 88.00 432 PRO A O 1
ATOM 3150 N N . CYS A 1 433 ? -13.176 5.159 11.644 1.00 90.75 433 CYS A N 1
ATOM 3151 C CA . CYS A 1 433 ? -14.623 5.194 11.774 1.00 90.75 433 CYS A CA 1
ATOM 3152 C C . CYS A 1 433 ? -15.110 6.177 12.848 1.00 90.75 433 CYS A C 1
ATOM 3154 O O . CYS A 1 433 ? -14.358 6.666 13.692 1.00 90.75 433 CYS A O 1
ATOM 3156 N N . ALA A 1 434 ? -16.405 6.469 12.803 1.00 91.56 434 ALA A N 1
ATOM 3157 C CA . ALA A 1 434 ? -17.157 7.097 13.876 1.00 91.56 434 ALA A CA 1
ATOM 3158 C C . ALA A 1 434 ? -18.173 6.074 14.388 1.00 91.56 434 ALA A C 1
ATOM 3160 O O . ALA A 1 434 ? -19.033 5.625 13.628 1.00 91.56 434 ALA A O 1
ATOM 3161 N N . VAL A 1 435 ? -18.048 5.688 15.657 1.00 94.19 435 VAL A N 1
ATOM 3162 C CA . VAL A 1 435 ? -18.935 4.708 16.292 1.00 94.19 435 VAL A CA 1
ATOM 3163 C C . VAL A 1 435 ? -20.215 5.394 16.747 1.00 94.19 435 VAL A C 1
ATOM 3165 O O . VAL A 1 435 ? -20.151 6.340 17.527 1.00 94.19 435 VAL A O 1
ATOM 3168 N N . GLU A 1 436 ? -21.362 4.921 16.261 1.00 94.62 436 GLU A N 1
ATOM 3169 C CA . GLU A 1 436 ? -22.679 5.388 16.710 1.00 94.62 436 GLU A CA 1
ATOM 3170 C C . GLU A 1 436 ? -23.133 4.591 17.929 1.00 94.62 436 GLU A C 1
ATOM 3172 O O . GLU A 1 436 ? -23.426 5.158 18.977 1.00 94.62 436 GLU A O 1
ATOM 3177 N N . VAL A 1 437 ? -23.152 3.265 17.785 1.00 95.94 437 VAL A N 1
ATOM 3178 C CA . VAL A 1 437 ? -23.515 2.325 18.845 1.00 95.94 437 VAL A CA 1
ATOM 3179 C C . VAL A 1 437 ? -22.708 1.039 18.722 1.00 95.94 437 VAL A C 1
ATOM 3181 O O . VAL A 1 437 ? -22.243 0.666 17.642 1.00 95.94 437 VAL A O 1
ATOM 3184 N N . MET A 1 438 ? -22.565 0.346 19.840 1.00 96.25 438 MET A N 1
ATOM 3185 C CA . MET A 1 438 ? -21.898 -0.943 19.950 1.00 96.25 438 MET A CA 1
ATOM 3186 C C . MET A 1 438 ? -22.636 -1.805 20.969 1.00 96.25 438 MET A C 1
ATOM 3188 O O . MET A 1 438 ? -23.062 -1.316 22.012 1.00 96.25 438 MET A O 1
ATOM 3192 N N . ASP A 1 439 ? -22.775 -3.089 20.673 1.00 92.88 439 ASP A N 1
ATOM 3193 C CA . ASP A 1 439 ? -23.347 -4.080 21.579 1.00 92.88 439 ASP A CA 1
ATOM 3194 C C . ASP A 1 439 ? -22.599 -5.416 21.437 1.00 92.88 439 ASP A C 1
ATOM 3196 O O . ASP A 1 439 ? -21.614 -5.535 20.705 1.00 92.88 439 ASP A O 1
ATOM 3200 N N . GLY A 1 440 ? -23.065 -6.454 22.135 1.00 86.69 440 GLY A N 1
ATOM 3201 C CA . GLY A 1 440 ? -22.457 -7.783 22.049 1.00 86.69 440 GLY A CA 1
ATOM 3202 C C . GLY A 1 440 ? -22.522 -8.442 20.661 1.00 86.69 440 GLY A C 1
ATOM 3203 O O . GLY A 1 440 ? -21.838 -9.443 20.447 1.00 86.69 440 GLY A O 1
ATOM 3204 N N . ARG A 1 441 ? -23.323 -7.918 19.723 1.00 90.88 441 ARG A N 1
ATOM 3205 C CA . ARG A 1 441 ? -23.478 -8.441 18.355 1.00 90.88 441 ARG A CA 1
ATOM 3206 C C . ARG A 1 441 ? -22.574 -7.733 17.351 1.00 90.88 441 ARG A C 1
ATOM 3208 O O . ARG A 1 441 ? -22.316 -8.310 16.295 1.00 90.88 441 ARG A O 1
ATOM 3215 N N . GLY A 1 442 ? -22.071 -6.536 17.655 1.00 94.25 442 GLY A N 1
ATOM 3216 C CA . GLY A 1 442 ? -21.156 -5.810 16.779 1.00 94.25 442 GLY A CA 1
ATOM 3217 C C . GLY A 1 442 ? -21.153 -4.300 16.995 1.00 94.25 442 GLY A C 1
ATOM 3218 O O . GLY A 1 442 ? -21.400 -3.805 18.094 1.00 94.25 442 GLY A O 1
ATOM 3219 N N . ILE A 1 443 ? -20.851 -3.564 15.926 1.00 97.06 443 ILE A N 1
ATOM 3220 C CA . ILE A 1 443 ? -20.814 -2.096 15.918 1.00 97.06 443 ILE A CA 1
ATOM 3221 C C . ILE A 1 443 ? -21.621 -1.535 14.758 1.00 97.06 443 ILE A C 1
ATOM 3223 O O . ILE A 1 443 ? -21.646 -2.111 13.673 1.00 97.06 443 ILE A O 1
ATOM 3227 N N . ARG A 1 444 ? -22.217 -0.364 14.969 1.00 96.94 444 ARG A N 1
ATOM 3228 C CA . ARG A 1 444 ? -22.759 0.488 13.912 1.00 96.94 444 ARG A CA 1
ATOM 3229 C C . ARG A 1 444 ? -21.867 1.712 13.770 1.00 96.94 444 ARG A C 1
ATOM 3231 O O . ARG A 1 444 ? -21.667 2.453 14.735 1.00 96.94 444 ARG A O 1
ATOM 3238 N N . VAL A 1 445 ? -21.306 1.903 12.581 1.00 94.88 445 VAL A N 1
ATOM 3239 C CA . VAL A 1 445 ? -20.268 2.907 12.339 1.00 94.88 445 VAL A CA 1
ATOM 3240 C C . VAL A 1 445 ? -20.462 3.637 11.023 1.00 94.88 445 VAL A C 1
ATOM 3242 O O . VAL A 1 445 ? -20.931 3.059 10.049 1.00 94.88 445 VAL A O 1
ATOM 3245 N N . ARG A 1 446 ? -20.015 4.889 10.959 1.00 93.12 446 ARG A N 1
ATOM 3246 C CA . ARG A 1 446 ? -19.744 5.578 9.691 1.00 93.12 446 ARG A CA 1
ATOM 3247 C C . ARG A 1 446 ? -18.253 5.501 9.399 1.00 93.12 446 ARG A C 1
ATOM 3249 O O . ARG A 1 446 ? -17.445 5.670 10.310 1.00 93.12 446 ARG A O 1
ATOM 3256 N N . THR A 1 447 ? -17.873 5.251 8.153 1.00 90.44 447 THR A N 1
ATOM 3257 C CA . THR A 1 447 ? -16.465 5.089 7.766 1.00 90.44 447 THR A CA 1
ATOM 3258 C C . THR A 1 447 ? -16.232 5.550 6.327 1.00 90.44 447 THR A C 1
ATOM 3260 O O . THR A 1 447 ? -17.099 5.311 5.485 1.00 90.44 447 THR A O 1
ATOM 3263 N N . PRO A 1 448 ? -15.086 6.184 6.008 1.00 87.19 448 PRO A N 1
ATOM 3264 C CA . PRO A 1 448 ? -14.805 6.650 4.653 1.00 87.19 448 PRO A CA 1
ATOM 3265 C C . PRO A 1 448 ? -14.548 5.506 3.662 1.00 87.19 448 PRO A C 1
ATOM 3267 O O . PRO A 1 448 ? -14.534 5.762 2.458 1.00 87.19 448 PRO A O 1
ATOM 3270 N N . VAL A 1 449 ? -14.352 4.273 4.151 1.00 89.31 449 VAL A N 1
ATOM 3271 C CA . VAL A 1 449 ? -14.082 3.083 3.322 1.00 89.31 449 VAL A CA 1
ATOM 3272 C C . VAL A 1 449 ? -15.355 2.370 2.867 1.00 89.31 449 VAL A C 1
ATOM 3274 O O . VAL A 1 449 ? -15.288 1.517 1.989 1.00 89.31 449 VAL A O 1
ATOM 3277 N N . ALA A 1 450 ? -16.511 2.691 3.455 1.00 91.88 450 ALA A N 1
ATOM 3278 C CA . ALA A 1 450 ? -17.799 2.228 2.947 1.00 91.88 450 ALA A CA 1
ATOM 3279 C C . ALA A 1 450 ? -18.134 2.966 1.643 1.00 91.88 450 ALA A C 1
ATOM 3281 O O . ALA A 1 450 ? -17.670 4.088 1.428 1.00 91.88 450 ALA A O 1
ATOM 3282 N N . ASP A 1 451 ? -18.961 2.362 0.793 1.00 88.50 451 ASP A N 1
ATOM 3283 C CA . ASP A 1 451 ? -19.286 2.891 -0.539 1.00 88.50 451 ASP A CA 1
ATOM 3284 C C . ASP A 1 451 ? -19.816 4.339 -0.508 1.00 88.50 451 ASP A C 1
ATOM 3286 O O . ASP A 1 451 ? -19.339 5.203 -1.248 1.00 88.50 451 ASP A O 1
ATOM 3290 N N . ALA A 1 452 ? -20.700 4.629 0.454 1.00 86.81 452 ALA A N 1
ATOM 3291 C CA . ALA A 1 452 ? -21.269 5.955 0.713 1.00 86.81 452 ALA A CA 1
ATOM 3292 C C . ALA A 1 452 ? -20.290 6.942 1.388 1.00 86.81 452 ALA A C 1
ATOM 3294 O O . ALA A 1 452 ? -20.695 7.989 1.889 1.00 86.81 452 ALA A O 1
ATOM 3295 N N . GLY A 1 453 ? -19.007 6.594 1.516 1.00 83.62 453 GLY A N 1
ATOM 3296 C CA . GLY A 1 453 ? -17.974 7.484 2.044 1.00 83.62 453 GLY A CA 1
ATOM 3297 C C . GLY A 1 453 ? -18.192 7.980 3.471 1.00 83.62 453 GLY A C 1
ATOM 3298 O O . GLY A 1 453 ? -17.652 9.015 3.851 1.00 83.62 453 GLY A O 1
ATOM 3299 N N . GLY A 1 454 ? -18.980 7.258 4.266 1.00 85.50 454 GLY A N 1
ATOM 3300 C CA . GLY A 1 454 ? -19.321 7.628 5.636 1.00 85.50 454 GLY A CA 1
ATOM 3301 C C . GLY A 1 454 ? -20.544 8.538 5.766 1.00 85.50 454 GLY A C 1
ATOM 3302 O O . GLY A 1 454 ? -20.774 9.059 6.856 1.00 85.50 454 GLY A O 1
ATOM 3303 N N . GLU A 1 455 ? -21.332 8.724 4.704 1.00 86.00 455 GLU A N 1
ATOM 3304 C CA . GLU A 1 455 ? -22.659 9.356 4.773 1.00 86.00 455 GLU A CA 1
ATOM 3305 C C . GLU A 1 455 ? -23.658 8.507 5.554 1.00 86.00 455 GLU A C 1
ATOM 3307 O O . GLU A 1 455 ? -24.387 9.014 6.406 1.00 86.00 455 GLU A O 1
ATOM 3312 N N . THR A 1 456 ? -23.650 7.201 5.301 1.00 89.56 456 THR A N 1
ATOM 3313 C CA . THR A 1 456 ? -24.541 6.239 5.942 1.00 89.56 456 THR A CA 1
ATOM 3314 C C . THR A 1 456 ? -23.771 5.340 6.895 1.00 89.56 456 THR A C 1
ATOM 3316 O O . THR A 1 456 ? -22.626 4.958 6.640 1.00 89.56 456 THR A O 1
ATOM 3319 N N . ALA A 1 457 ? -24.412 4.975 8.002 1.00 92.88 457 ALA A N 1
ATOM 3320 C CA . ALA A 1 457 ? -23.849 4.007 8.928 1.00 92.88 457 ALA A CA 1
ATOM 3321 C C . ALA A 1 457 ? -23.989 2.579 8.390 1.00 92.88 457 ALA A C 1
ATOM 3323 O O . ALA A 1 457 ? -25.029 2.207 7.848 1.00 92.88 457 ALA A O 1
ATOM 3324 N N . VAL A 1 458 ? -22.955 1.773 8.601 1.00 94.69 458 VAL A N 1
ATOM 3325 C CA . VAL A 1 458 ? -22.903 0.344 8.289 1.00 94.69 458 VAL A CA 1
ATOM 3326 C C . VAL A 1 458 ? -22.756 -0.458 9.578 1.00 94.69 458 VAL A C 1
ATOM 3328 O O . VAL A 1 458 ? -22.225 0.037 10.575 1.00 94.69 458 VAL A O 1
ATOM 3331 N N . THR A 1 459 ? -23.252 -1.694 9.576 1.00 95.62 459 THR A N 1
ATOM 3332 C CA . THR A 1 459 ? -23.142 -2.598 10.728 1.00 95.62 459 THR A CA 1
ATOM 3333 C C . THR A 1 459 ? -22.041 -3.615 10.475 1.00 95.62 459 THR A C 1
ATOM 3335 O O . THR A 1 459 ? -22.079 -4.314 9.469 1.00 95.62 459 THR A O 1
ATOM 3338 N N . VAL A 1 460 ? -21.095 -3.724 11.406 1.00 95.31 460 VAL A N 1
ATOM 3339 C CA . VAL A 1 460 ? -20.019 -4.718 11.372 1.00 95.31 460 VAL A CA 1
ATOM 3340 C C . VAL A 1 460 ? -20.272 -5.747 12.466 1.00 95.31 460 VAL A C 1
ATOM 3342 O O . VAL A 1 460 ? -20.401 -5.396 13.641 1.00 95.31 460 VAL A O 1
ATOM 3345 N N . ALA A 1 461 ? -20.340 -7.021 12.086 1.00 94.81 461 ALA A N 1
ATOM 3346 C CA . ALA A 1 461 ? -20.601 -8.115 13.014 1.00 94.81 461 ALA A CA 1
ATOM 3347 C C . ALA A 1 461 ? -19.429 -8.343 13.986 1.00 94.81 461 ALA A C 1
ATOM 3349 O O . ALA A 1 461 ? -18.263 -8.302 13.592 1.00 94.81 461 ALA A O 1
ATOM 3350 N N . ALA A 1 462 ? -19.739 -8.687 15.240 1.00 92.81 462 ALA A N 1
ATOM 3351 C CA . ALA A 1 462 ? -18.756 -8.981 16.287 1.00 92.81 462 ALA A CA 1
ATOM 3352 C C . ALA A 1 462 ? -17.735 -10.048 15.867 1.00 92.81 462 ALA A C 1
ATOM 3354 O O . ALA A 1 462 ? -16.557 -9.924 16.186 1.00 92.81 462 ALA A O 1
ATOM 3355 N N . ALA A 1 463 ? -18.160 -11.054 15.096 1.00 90.44 463 ALA A N 1
ATOM 3356 C CA . ALA A 1 463 ? -17.294 -12.131 14.611 1.00 90.44 463 ALA A CA 1
ATOM 3357 C C . ALA A 1 463 ? -16.132 -11.650 13.724 1.00 90.44 463 ALA A C 1
ATOM 3359 O O . ALA A 1 463 ? -15.139 -12.362 13.589 1.00 90.44 463 ALA A O 1
ATOM 3360 N N . LEU A 1 464 ? -16.246 -10.459 13.125 1.00 91.38 464 LEU A N 1
ATOM 3361 C CA . LEU A 1 464 ? -15.219 -9.853 12.274 1.00 91.38 464 LEU A CA 1
ATOM 3362 C C . LEU A 1 464 ? -14.341 -8.852 13.034 1.00 91.38 464 LEU A C 1
ATOM 3364 O O . LEU A 1 464 ? -13.265 -8.502 12.552 1.00 91.38 464 LEU A O 1
ATOM 3368 N N . LEU A 1 465 ? -14.771 -8.398 14.212 1.00 93.25 465 LEU A N 1
ATOM 3369 C CA . LEU A 1 465 ? -14.080 -7.384 15.005 1.00 93.25 465 LEU A CA 1
ATOM 3370 C C . LEU A 1 465 ? -13.024 -8.015 15.904 1.00 93.25 465 LEU A C 1
ATOM 3372 O O . LEU A 1 465 ? -13.246 -9.045 16.536 1.00 93.25 465 LEU A O 1
ATOM 3376 N N . ARG A 1 466 ? -11.874 -7.355 16.012 1.00 93.19 466 ARG A N 1
ATOM 3377 C CA . ARG A 1 466 ? -10.851 -7.662 17.012 1.00 93.19 466 ARG A CA 1
ATOM 3378 C C . ARG A 1 466 ? -10.860 -6.638 18.139 1.00 93.19 466 ARG A C 1
ATOM 3380 O O . ARG A 1 466 ? -10.857 -7.005 19.314 1.00 93.19 466 ARG A O 1
ATOM 3387 N N . ALA A 1 467 ? -10.862 -5.361 17.782 1.00 94.19 467 ALA A N 1
ATOM 3388 C CA . ALA A 1 467 ? -10.897 -4.264 18.731 1.00 94.19 467 ALA A CA 1
ATOM 3389 C C . ALA A 1 467 ? -11.462 -2.999 18.082 1.00 94.19 467 ALA A C 1
ATOM 3391 O O . ALA A 1 467 ? -11.450 -2.845 16.862 1.00 94.19 467 ALA A O 1
ATOM 3392 N N . VAL A 1 468 ? -11.909 -2.074 18.921 1.00 94.81 468 VAL A N 1
ATOM 3393 C CA . VAL A 1 468 ? -12.202 -0.695 18.548 1.00 94.81 468 VAL A CA 1
ATOM 3394 C C . VAL A 1 468 ? -11.425 0.226 19.478 1.00 94.81 468 VAL A C 1
ATOM 3396 O O . VAL A 1 468 ? -11.603 0.193 20.699 1.00 94.81 468 VAL A O 1
ATOM 3399 N N . GLU A 1 469 ? -10.560 1.056 18.904 1.00 92.19 469 GLU A N 1
ATOM 3400 C CA . GLU A 1 469 ? -9.927 2.166 19.611 1.00 92.19 469 GLU A CA 1
ATOM 3401 C C . GLU A 1 469 ? -10.838 3.384 19.496 1.00 92.19 469 GLU A C 1
ATOM 3403 O O . GLU A 1 469 ? -10.922 4.020 18.448 1.00 92.19 469 GLU A O 1
ATOM 3408 N N . LEU A 1 470 ? -11.558 3.685 20.575 1.00 91.69 470 LEU A N 1
ATOM 3409 C CA . LEU A 1 470 ? -12.492 4.808 20.634 1.00 91.69 470 LEU A CA 1
ATOM 3410 C C . LEU A 1 470 ? -11.753 6.144 20.751 1.00 91.69 470 LEU A C 1
ATOM 3412 O O . LEU A 1 470 ? -12.247 7.153 20.253 1.00 91.69 470 LEU A O 1
ATOM 3416 N N . ASP A 1 471 ? -10.579 6.119 21.382 1.00 86.25 471 ASP A N 1
ATOM 3417 C CA . ASP A 1 471 ? -9.610 7.210 21.435 1.00 86.25 471 ASP A CA 1
ATOM 3418 C C . ASP A 1 471 ? -8.202 6.643 21.153 1.00 86.25 471 ASP A C 1
ATOM 3420 O O . ASP A 1 471 ? -7.526 6.174 22.076 1.00 86.25 471 ASP A O 1
ATOM 3424 N N . PRO A 1 472 ? -7.759 6.631 19.881 1.00 79.06 472 PRO A N 1
ATOM 3425 C CA . PRO A 1 472 ? -6.440 6.123 19.497 1.00 79.06 472 PRO A CA 1
ATOM 3426 C C . PRO A 1 472 ? -5.280 6.901 20.131 1.00 79.06 472 PRO A C 1
ATOM 3428 O O . PRO A 1 472 ? -4.217 6.330 20.377 1.00 79.06 472 PRO A O 1
ATOM 3431 N N . ALA A 1 473 ? -5.489 8.189 20.436 1.00 72.69 473 ALA A N 1
ATOM 3432 C CA . ALA A 1 473 ? -4.488 9.065 21.041 1.00 72.69 473 ALA A CA 1
ATOM 3433 C C . ALA A 1 473 ? -4.309 8.819 22.547 1.00 72.69 473 ALA A C 1
ATOM 3435 O O . ALA A 1 473 ? -3.314 9.256 23.127 1.00 72.69 473 ALA A O 1
ATOM 3436 N N . ALA A 1 474 ? -5.235 8.100 23.192 1.00 73.12 474 ALA A N 1
ATOM 3437 C CA . ALA A 1 474 ? -5.111 7.760 24.599 1.00 73.12 474 ALA A CA 1
ATOM 3438 C C . ALA A 1 474 ? -3.831 6.943 24.850 1.00 73.12 474 ALA A C 1
ATOM 3440 O O . ALA A 1 474 ? -3.674 5.819 24.353 1.00 73.12 474 ALA A O 1
ATOM 3441 N N . ALA A 1 475 ? -2.937 7.509 25.668 1.00 62.66 475 ALA A N 1
ATOM 3442 C CA . ALA A 1 475 ? -1.647 6.936 26.039 1.00 62.66 475 ALA A CA 1
ATOM 3443 C C . ALA A 1 475 ? -1.755 5.446 26.364 1.00 62.66 475 ALA A C 1
ATOM 3445 O O . ALA A 1 475 ? -2.689 5.032 27.052 1.00 62.66 475 ALA A O 1
ATOM 3446 N N . SER A 1 476 ? -0.822 4.618 25.890 1.00 60.91 476 SER A N 1
ATOM 3447 C CA . SER A 1 476 ? -0.801 3.187 26.211 1.00 60.91 476 SER A CA 1
ATOM 3448 C C . SER A 1 476 ? 0.060 2.955 27.444 1.00 60.91 476 SER A C 1
ATOM 3450 O O . SER A 1 476 ? 1.275 2.876 27.348 1.00 60.91 476 SER A O 1
ATOM 3452 N N . ARG A 1 477 ? -0.556 2.810 28.621 1.00 63.72 477 ARG A N 1
ATOM 3453 C CA . ARG A 1 477 ? 0.172 2.284 29.781 1.00 63.72 477 ARG A CA 1
ATOM 3454 C C . ARG A 1 477 ? 0.368 0.786 29.572 1.00 63.72 477 ARG A C 1
ATOM 3456 O O . ARG A 1 477 ? -0.615 0.066 29.370 1.00 63.72 477 ARG A O 1
ATOM 3463 N N . GLY A 1 478 ? 1.622 0.338 29.584 1.00 60.47 478 GLY A N 1
ATOM 3464 C CA . GLY A 1 478 ? 1.956 -1.082 29.550 1.00 60.47 478 GLY A CA 1
ATOM 3465 C C . GLY A 1 478 ? 1.250 -1.818 30.688 1.00 60.47 478 GLY A C 1
ATOM 3466 O O . GLY A 1 478 ? 1.185 -1.323 31.813 1.00 60.47 478 GLY A O 1
ATOM 3467 N N . ILE A 1 479 ? 0.675 -2.978 30.384 1.00 76.69 479 ILE A N 1
ATOM 3468 C CA . ILE A 1 479 ? 0.110 -3.866 31.397 1.00 76.69 479 ILE A CA 1
ATOM 3469 C C . ILE A 1 479 ? 1.188 -4.867 31.809 1.00 76.69 479 ILE A C 1
ATOM 3471 O O . ILE A 1 479 ? 1.816 -5.484 30.953 1.00 76.69 479 ILE A O 1
ATOM 3475 N N . ASP A 1 480 ? 1.406 -5.025 33.113 1.00 79.81 480 ASP A N 1
ATOM 3476 C CA . ASP A 1 480 ? 2.302 -6.067 33.613 1.00 79.81 480 ASP A CA 1
ATOM 3477 C C . ASP A 1 480 ? 1.814 -7.461 33.177 1.00 79.81 480 ASP A C 1
ATOM 3479 O O . ASP A 1 480 ? 0.607 -7.739 33.156 1.00 79.81 480 ASP A O 1
ATOM 3483 N N . ARG A 1 481 ? 2.759 -8.351 32.858 1.00 80.81 481 ARG A N 1
ATOM 3484 C CA . ARG A 1 481 ? 2.481 -9.687 32.320 1.00 80.81 481 ARG A CA 1
ATOM 3485 C C . ARG A 1 481 ? 1.576 -10.511 33.237 1.00 80.81 481 ARG A C 1
ATOM 3487 O O . ARG A 1 481 ? 0.659 -11.166 32.748 1.00 80.81 481 ARG A O 1
ATOM 3494 N N . VAL A 1 482 ? 1.759 -10.433 34.556 1.00 84.06 482 VAL A N 1
ATOM 3495 C CA . VAL A 1 482 ? 0.928 -11.161 35.528 1.00 84.06 482 VAL A CA 1
ATOM 3496 C C . VAL A 1 482 ? -0.507 -10.640 35.498 1.00 84.06 482 VAL A C 1
ATOM 3498 O O . VAL A 1 482 ? -1.465 -11.417 35.541 1.00 84.06 482 VAL A O 1
ATOM 3501 N N . ARG A 1 483 ? -0.688 -9.317 35.399 1.00 83.75 483 ARG A N 1
ATOM 3502 C CA . ARG A 1 483 ? -2.021 -8.706 35.289 1.00 83.75 483 ARG A CA 1
ATOM 3503 C C . ARG A 1 483 ? -2.692 -9.104 33.970 1.00 83.75 483 ARG A C 1
ATOM 3505 O O . ARG A 1 483 ? -3.871 -9.453 33.981 1.00 83.75 483 ARG A O 1
ATOM 3512 N N . GLN A 1 484 ? -1.950 -9.116 32.865 1.00 85.50 484 GLN A N 1
ATOM 3513 C CA . GLN A 1 484 ? -2.451 -9.553 31.561 1.00 85.50 484 GLN A CA 1
ATOM 3514 C C . GLN A 1 484 ? -2.880 -11.026 31.574 1.00 85.50 484 GLN A C 1
ATOM 3516 O O . GLN A 1 484 ? -3.997 -11.342 31.167 1.00 85.50 484 GLN A O 1
ATOM 3521 N N . GLU A 1 485 ? -2.044 -11.923 32.098 1.00 83.94 485 GLU A N 1
ATOM 3522 C CA . GLU A 1 485 ? -2.358 -13.352 32.209 1.00 83.94 485 GLU A CA 1
ATOM 3523 C C . GLU A 1 485 ? -3.635 -13.582 33.034 1.00 83.94 485 GLU A C 1
ATOM 3525 O O . GLU A 1 485 ? -4.501 -14.367 32.638 1.00 83.94 485 GLU A O 1
ATOM 3530 N N . ARG A 1 486 ? -3.832 -12.833 34.129 1.00 85.44 486 ARG A N 1
ATOM 3531 C CA . ARG A 1 486 ? -5.070 -12.884 34.931 1.00 85.44 486 ARG A CA 1
ATOM 3532 C C . ARG A 1 486 ? -6.309 -12.425 34.155 1.00 85.44 486 ARG A C 1
ATOM 3534 O O . ARG A 1 486 ? -7.367 -13.036 34.301 1.00 85.44 486 ARG A O 1
ATOM 3541 N N . LEU A 1 487 ? -6.195 -11.379 33.331 1.00 87.12 487 LEU A N 1
ATOM 3542 C CA . LEU A 1 487 ? -7.295 -10.897 32.483 1.00 87.12 487 LEU A CA 1
ATOM 3543 C C . LEU A 1 487 ? -7.655 -11.888 31.372 1.00 8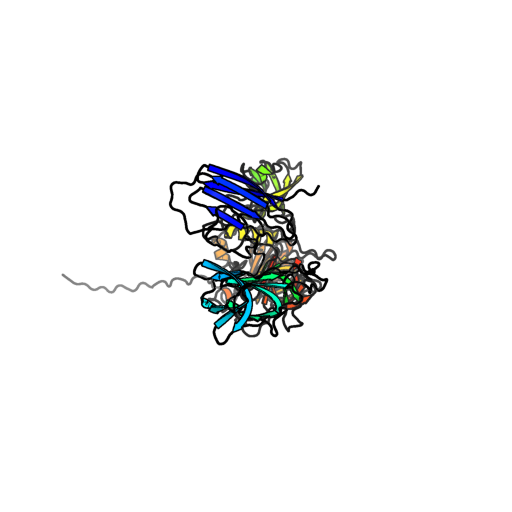7.12 487 LEU A C 1
ATOM 3545 O O . LEU A 1 487 ? -8.824 -11.981 31.002 1.00 87.12 487 LEU A O 1
ATOM 3549 N N . LEU A 1 488 ? -6.687 -12.650 30.867 1.00 86.81 488 LEU A N 1
ATOM 3550 C CA . LEU A 1 488 ? -6.911 -13.636 29.807 1.00 86.81 488 LEU A CA 1
ATOM 3551 C C . LEU A 1 488 ? -7.336 -15.011 30.335 1.00 86.81 488 LEU A C 1
ATOM 3553 O O . LEU A 1 488 ? -7.933 -15.793 29.601 1.00 86.81 488 LEU A O 1
ATOM 3557 N N . THR A 1 489 ? -7.084 -15.305 31.611 1.00 84.00 489 THR A N 1
ATOM 3558 C CA . THR A 1 489 ? -7.456 -16.590 32.210 1.00 84.00 489 THR A CA 1
ATOM 3559 C C . THR A 1 489 ? -8.952 -16.645 32.513 1.00 84.00 489 THR A C 1
ATOM 3561 O O . THR A 1 489 ? -9.455 -15.862 33.325 1.00 84.00 489 THR A O 1
ATOM 3564 N N . VAL A 1 490 ? -9.671 -17.593 31.912 1.00 83.00 490 VAL A N 1
ATOM 3565 C CA . VAL A 1 490 ? -11.089 -17.856 32.195 1.00 83.00 490 VAL A CA 1
ATOM 3566 C C . VAL A 1 490 ? -11.198 -18.702 33.472 1.00 83.00 490 VAL A C 1
ATOM 3568 O O . VAL A 1 490 ? -10.742 -19.852 33.483 1.00 83.00 490 VAL A O 1
ATOM 3571 N N . PRO A 1 491 ? -11.781 -18.169 34.567 1.00 79.12 491 PRO A N 1
ATOM 3572 C CA . PRO A 1 491 ? -12.020 -18.934 35.784 1.00 79.12 491 PRO A CA 1
ATOM 3573 C C . PRO A 1 491 ? -12.972 -20.097 35.515 1.00 79.12 491 PRO A C 1
ATOM 3575 O O . PRO A 1 491 ? -13.875 -19.990 34.689 1.00 79.12 491 PRO A O 1
ATOM 3578 N N . ARG A 1 492 ? -12.819 -21.198 36.258 1.00 79.38 492 ARG A N 1
ATOM 3579 C CA . ARG A 1 492 ? -13.627 -22.413 36.052 1.00 79.38 492 ARG A CA 1
ATOM 3580 C C . ARG A 1 492 ? -15.133 -22.164 36.183 1.00 79.38 492 ARG A C 1
ATOM 3582 O O . ARG A 1 492 ? -15.896 -22.715 35.405 1.00 79.38 492 ARG A O 1
ATOM 3589 N N . SER A 1 493 ? -15.535 -21.275 37.091 1.00 78.69 493 SER A N 1
ATOM 3590 C CA . SER A 1 493 ? -16.930 -20.855 37.282 1.00 78.69 493 SER A CA 1
ATOM 3591 C C . SER A 1 493 ? -17.531 -20.076 36.105 1.00 78.69 493 SER A C 1
ATOM 3593 O O . SER A 1 493 ? -18.726 -19.816 36.107 1.00 78.69 493 SER A O 1
ATOM 3595 N N . GLN A 1 494 ? -16.723 -19.681 35.118 1.00 75.50 494 GLN A N 1
ATOM 3596 C CA . GLN A 1 494 ? -17.149 -18.940 33.927 1.00 75.50 494 GLN A CA 1
ATOM 3597 C C . GLN A 1 494 ? -16.973 -19.757 32.639 1.00 75.50 494 GLN A C 1
ATOM 3599 O O . GLN A 1 494 ? -17.028 -19.179 31.558 1.00 75.50 494 GLN A O 1
ATOM 3604 N N . ARG A 1 495 ? -16.739 -21.079 32.725 1.00 74.94 495 ARG A N 1
ATOM 3605 C CA . ARG A 1 495 ? -16.565 -21.936 31.534 1.00 74.94 495 ARG A CA 1
ATOM 3606 C C . ARG A 1 495 ? -17.802 -21.933 30.632 1.00 74.94 495 ARG A C 1
ATOM 3608 O O . ARG A 1 495 ? -17.642 -21.811 29.425 1.00 74.94 495 ARG A O 1
ATOM 3615 N N . ASP A 1 496 ? -18.998 -21.978 31.217 1.00 74.62 496 ASP A N 1
ATOM 3616 C CA . ASP A 1 496 ? -20.259 -22.055 30.461 1.00 74.62 496 ASP A CA 1
ATOM 3617 C C . ASP A 1 496 ? -20.736 -20.687 29.940 1.00 74.62 496 ASP A C 1
ATOM 3619 O O . ASP A 1 496 ? -21.545 -20.603 29.020 1.00 74.62 496 ASP A O 1
ATOM 3623 N N . ALA A 1 497 ? -20.216 -19.596 30.509 1.00 79.56 497 ALA A N 1
ATOM 3624 C CA . ALA A 1 497 ? -20.545 -18.227 30.123 1.00 79.56 497 ALA A CA 1
ATOM 3625 C C . ALA A 1 497 ? -19.296 -17.325 30.204 1.00 79.56 497 ALA A C 1
ATOM 3627 O O . ALA A 1 497 ? -19.202 -16.469 31.093 1.00 79.56 497 ALA A O 1
ATOM 3628 N N . PRO A 1 498 ? -18.315 -17.505 29.298 1.00 84.19 498 PRO A N 1
ATOM 3629 C CA . PRO A 1 498 ? -17.068 -16.757 29.350 1.00 84.19 498 PRO A CA 1
ATOM 3630 C C . PRO A 1 498 ? -17.295 -15.262 29.064 1.00 84.19 498 PRO A C 1
ATOM 3632 O O . PRO A 1 498 ? -18.238 -14.893 28.350 1.00 84.19 498 PRO A O 1
ATOM 3635 N N . PRO A 1 499 ? -16.438 -14.377 29.610 1.00 89.12 499 PRO A N 1
ATOM 3636 C CA . PRO A 1 499 ? -16.457 -12.961 29.263 1.00 89.12 499 PRO A CA 1
ATOM 3637 C C . PRO A 1 499 ? -16.102 -12.771 27.785 1.00 89.12 499 PRO A C 1
ATOM 3639 O O . PRO A 1 499 ? -15.191 -13.421 27.282 1.00 89.12 499 PRO A O 1
ATOM 3642 N N . THR A 1 500 ? -16.789 -11.851 27.111 1.00 92.12 500 THR A N 1
ATOM 3643 C CA . THR A 1 500 ? -16.636 -11.622 25.663 1.00 92.12 500 THR A CA 1
ATOM 3644 C C . THR A 1 500 ? -15.917 -10.322 25.328 1.00 92.12 500 THR A C 1
ATOM 3646 O O . THR A 1 500 ? -15.526 -10.128 24.183 1.00 92.12 500 THR A O 1
ATOM 3649 N N . HIS A 1 501 ? -15.743 -9.423 26.299 1.00 94.62 501 HIS A N 1
ATOM 3650 C CA . HIS A 1 501 ? -15.141 -8.113 26.084 1.00 94.62 501 HIS A CA 1
ATOM 3651 C C . HIS A 1 501 ? -14.160 -7.747 27.197 1.00 94.62 501 HIS A C 1
ATOM 3653 O O . HIS A 1 501 ? -14.320 -8.111 28.369 1.00 94.62 501 HIS A O 1
ATOM 3659 N N . LEU A 1 502 ? -13.171 -6.949 26.814 1.00 94.69 502 LEU A N 1
ATOM 3660 C CA . LEU A 1 502 ? -12.301 -6.209 27.708 1.00 94.69 502 LEU A CA 1
ATOM 3661 C C . LEU A 1 502 ? -12.398 -4.719 27.360 1.00 94.69 502 LEU A C 1
ATOM 3663 O O . LEU A 1 502 ? -12.083 -4.317 26.240 1.00 94.69 502 LEU A O 1
ATOM 3667 N N . LEU A 1 503 ? -12.831 -3.904 28.317 1.00 95.00 503 LEU A N 1
ATOM 3668 C CA . LEU A 1 503 ? -12.816 -2.449 28.212 1.00 95.00 503 LEU A CA 1
ATOM 3669 C C . LEU A 1 503 ? -11.536 -1.918 28.832 1.00 95.00 503 LEU A C 1
ATOM 3671 O O . LEU A 1 503 ? -11.209 -2.266 29.966 1.00 95.00 503 LEU A O 1
ATOM 3675 N N . ARG A 1 504 ? -10.838 -1.058 28.097 1.00 92.81 504 ARG A N 1
ATOM 3676 C CA . ARG A 1 504 ? -9.742 -0.258 28.634 1.00 92.81 504 ARG A CA 1
ATOM 3677 C C . ARG A 1 504 ? -10.263 1.134 28.956 1.00 92.81 504 ARG A C 1
ATOM 3679 O O . ARG A 1 504 ? -10.804 1.802 28.070 1.00 92.81 504 ARG A O 1
ATOM 3686 N N . LEU A 1 505 ? -10.055 1.559 30.193 1.00 92.81 505 LEU A N 1
ATOM 3687 C CA . LEU A 1 505 ? -10.428 2.879 30.672 1.00 92.81 505 LEU A CA 1
ATOM 3688 C C . LEU A 1 505 ? -9.286 3.889 30.495 1.00 92.81 505 LEU A C 1
ATOM 3690 O O . LEU A 1 505 ? -8.122 3.523 30.302 1.00 92.81 505 LEU A O 1
ATOM 3694 N N . ARG A 1 506 ? -9.633 5.176 30.518 1.00 86.81 506 ARG A N 1
ATOM 3695 C CA . ARG A 1 506 ? -8.722 6.306 30.297 1.00 86.81 506 ARG A CA 1
ATOM 3696 C C . ARG A 1 506 ? -7.647 6.420 31.379 1.00 86.81 506 ARG A C 1
ATOM 3698 O O . ARG A 1 506 ? -6.522 6.810 31.076 1.00 86.81 506 ARG A O 1
ATOM 3705 N N . ASP A 1 507 ? -7.965 6.036 32.611 1.00 84.75 507 ASP A N 1
ATOM 3706 C CA . ASP A 1 507 ? -7.024 5.945 33.738 1.00 84.75 507 ASP A CA 1
ATOM 3707 C C . ASP A 1 507 ? -5.998 4.796 33.592 1.00 84.75 507 ASP A C 1
ATOM 3709 O O . ASP A 1 507 ? -4.943 4.796 34.239 1.00 84.75 507 ASP A O 1
ATOM 3713 N N . GLY A 1 508 ? -6.257 3.860 32.674 1.00 82.31 508 GLY A N 1
ATOM 3714 C CA . GLY A 1 508 ? -5.433 2.694 32.381 1.00 82.31 508 GLY A CA 1
ATOM 3715 C C . GLY A 1 508 ? -5.959 1.381 32.959 1.00 82.31 508 GLY A C 1
ATOM 3716 O O . GLY A 1 508 ? -5.342 0.345 32.697 1.00 82.31 508 GLY A O 1
ATOM 3717 N N . ASP A 1 509 ? -7.072 1.396 33.693 1.00 87.94 509 ASP A N 1
ATOM 3718 C CA . ASP A 1 509 ? -7.683 0.184 34.225 1.00 87.94 509 ASP A CA 1
ATOM 3719 C C . ASP A 1 509 ? -8.424 -0.625 33.154 1.00 87.94 509 ASP A C 1
ATOM 3721 O O . ASP A 1 509 ? -8.745 -0.156 32.057 1.00 87.94 509 ASP A O 1
ATOM 3725 N N . TYR A 1 510 ? -8.653 -1.899 33.477 1.00 91.38 510 TYR A N 1
ATOM 3726 C CA . TYR A 1 510 ? -9.289 -2.863 32.589 1.00 91.38 510 TYR A CA 1
ATOM 3727 C C . TYR A 1 510 ? -10.508 -3.493 33.257 1.00 91.38 510 TYR A C 1
ATOM 3729 O O . TYR A 1 510 ? -10.412 -4.057 34.348 1.00 91.38 510 TYR A O 1
ATOM 3737 N N . LEU A 1 511 ? -11.638 -3.472 32.555 1.00 92.94 511 LEU A N 1
ATOM 3738 C CA . LEU A 1 511 ? -12.871 -4.137 32.964 1.00 92.94 511 LEU A CA 1
ATOM 3739 C C . LEU A 1 511 ? -13.178 -5.286 32.012 1.00 92.94 511 LEU A C 1
ATOM 3741 O O . LEU A 1 511 ? -13.337 -5.092 30.810 1.00 92.94 511 LEU A O 1
ATOM 3745 N N . ARG A 1 512 ? -13.264 -6.500 32.558 1.00 93.00 512 ARG A N 1
ATOM 3746 C CA . ARG A 1 512 ? -13.557 -7.720 31.800 1.00 93.00 512 ARG A CA 1
ATOM 3747 C C . ARG A 1 512 ? -14.984 -8.175 32.064 1.00 93.00 512 ARG A C 1
ATOM 3749 O O . ARG A 1 512 ? -15.342 -8.406 33.219 1.00 93.00 512 ARG A O 1
ATOM 3756 N N . GLY A 1 513 ? -15.759 -8.377 31.006 1.00 93.06 513 GLY A N 1
ATOM 3757 C CA . GLY A 1 513 ? -17.173 -8.718 31.122 1.00 93.06 513 GLY A CA 1
ATOM 3758 C C . GLY A 1 513 ? -17.839 -8.982 29.777 1.00 93.06 513 GLY A C 1
ATOM 3759 O O . GLY A 1 513 ? -17.176 -9.336 28.801 1.00 93.06 513 GLY A O 1
ATOM 3760 N N . ARG A 1 514 ? -19.159 -8.818 29.728 1.00 93.69 514 ARG A N 1
ATOM 3761 C CA . ARG A 1 514 ? -19.966 -8.870 28.506 1.00 93.69 514 ARG A CA 1
ATOM 3762 C C . ARG A 1 514 ? -20.539 -7.484 28.254 1.00 93.69 514 ARG A C 1
ATOM 3764 O O . ARG A 1 514 ? -21.336 -6.997 29.050 1.00 93.69 514 ARG A O 1
ATOM 3771 N N . LEU A 1 515 ? -20.100 -6.834 27.179 1.00 95.81 515 LEU A N 1
ATOM 3772 C CA . LEU A 1 515 ? -20.647 -5.539 26.797 1.00 95.81 515 LEU A CA 1
ATOM 3773 C C . LEU A 1 515 ? -22.116 -5.710 26.395 1.00 95.81 515 LEU A C 1
ATOM 3775 O O . LEU A 1 515 ? -22.430 -6.537 25.538 1.00 95.81 515 LEU A O 1
ATOM 3779 N N . GLU A 1 516 ? -22.998 -4.941 27.023 1.00 95.88 516 GLU A N 1
ATOM 3780 C CA . GLU A 1 516 ? -24.426 -4.930 26.702 1.00 95.88 516 GLU A CA 1
ATOM 3781 C C . GLU A 1 516 ? -24.751 -3.800 25.727 1.00 95.88 516 GLU A C 1
ATOM 3783 O O . GLU A 1 516 ? -25.437 -4.027 24.734 1.00 95.88 516 GLU A O 1
ATOM 3788 N N . SER A 1 517 ? -24.228 -2.600 25.987 1.00 96.94 517 SER A N 1
ATOM 3789 C CA . SER A 1 517 ? -24.385 -1.446 25.107 1.00 96.94 517 SER A CA 1
ATOM 3790 C C . SER A 1 517 ? -23.267 -0.427 25.302 1.00 96.94 517 SER A C 1
ATOM 3792 O O . SER A 1 517 ? -22.687 -0.305 26.382 1.00 96.94 517 SER A O 1
ATOM 3794 N N . LEU A 1 518 ? -22.979 0.336 24.257 1.00 97.56 518 LEU A N 1
ATOM 3795 C CA . LEU A 1 518 ? -22.154 1.533 24.295 1.00 97.56 518 LEU A CA 1
ATOM 3796 C C . LEU A 1 518 ? -22.660 2.502 23.226 1.00 97.56 518 LEU A C 1
ATOM 3798 O O . LEU A 1 518 ? -22.815 2.117 22.068 1.00 97.56 518 LEU A O 1
ATOM 3802 N N . ASP A 1 519 ? -22.917 3.742 23.624 1.00 94.81 519 ASP A N 1
ATOM 3803 C CA . ASP A 1 519 ? -23.405 4.827 22.769 1.00 94.81 519 ASP A CA 1
ATOM 3804 C C . ASP A 1 519 ? -22.530 6.086 22.932 1.00 94.81 519 ASP A C 1
ATOM 3806 O O . ASP A 1 519 ? -21.357 5.993 23.308 1.00 94.81 519 ASP A O 1
ATOM 3810 N N . ALA A 1 520 ? -23.058 7.263 22.592 1.00 91.62 520 ALA A N 1
ATOM 3811 C CA . ALA A 1 520 ? -22.335 8.528 22.686 1.00 91.62 520 ALA A CA 1
ATOM 3812 C C . ALA A 1 520 ? -22.058 8.982 24.133 1.00 91.62 520 ALA A C 1
ATOM 3814 O O . ALA A 1 520 ? -21.114 9.741 24.355 1.00 91.62 520 ALA A O 1
ATOM 3815 N N . GLU A 1 521 ? -22.833 8.517 25.115 1.00 95.00 521 GLU A N 1
ATOM 3816 C CA . GLU A 1 521 ? -22.811 9.027 26.490 1.00 95.00 521 GLU A CA 1
ATOM 3817 C C . GLU A 1 521 ? -22.407 7.968 27.512 1.00 95.00 521 GLU A C 1
ATOM 3819 O O . GLU A 1 521 ? -21.697 8.272 28.475 1.00 95.00 521 GLU A O 1
ATOM 3824 N N . THR A 1 522 ? -22.810 6.714 27.306 1.00 97.06 522 THR A N 1
ATOM 3825 C CA . THR A 1 522 ? -22.645 5.649 28.296 1.00 97.06 522 THR A CA 1
ATOM 3826 C C . THR A 1 522 ? -22.135 4.341 27.701 1.00 97.06 522 THR A C 1
ATOM 3828 O O . THR A 1 522 ? -22.368 4.012 26.540 1.00 97.06 522 THR A O 1
ATOM 3831 N N . ALA A 1 523 ? -21.432 3.570 28.530 1.00 97.00 523 ALA A N 1
ATOM 3832 C CA . ALA A 1 523 ? -21.101 2.173 28.287 1.00 97.00 523 ALA A CA 1
ATOM 3833 C C . ALA A 1 523 ? -21.653 1.313 29.430 1.00 97.00 523 ALA A C 1
ATOM 3835 O O . ALA A 1 523 ? -21.401 1.587 30.606 1.00 97.00 523 ALA A O 1
ATOM 3836 N N . THR A 1 524 ? -22.396 0.265 29.083 1.00 97.62 524 THR A N 1
ATOM 3837 C CA . THR A 1 524 ? -22.970 -0.700 30.023 1.00 97.62 524 THR A CA 1
ATOM 3838 C C . THR A 1 524 ? -22.337 -2.068 29.805 1.00 97.62 524 THR A C 1
ATOM 3840 O O . THR A 1 524 ? -22.399 -2.634 28.712 1.00 97.62 524 THR A O 1
ATOM 3843 N N . ILE A 1 525 ? -21.725 -2.607 30.857 1.00 96.50 525 ILE A N 1
ATOM 3844 C CA . ILE A 1 525 ? -21.045 -3.901 30.837 1.00 96.50 525 ILE A CA 1
ATOM 3845 C C . ILE A 1 525 ? -21.506 -4.765 32.008 1.00 96.50 525 ILE A C 1
ATOM 3847 O O . ILE A 1 525 ? -21.532 -4.318 33.155 1.00 96.50 525 ILE A O 1
ATOM 3851 N N . ASP A 1 526 ? -21.837 -6.018 31.719 1.00 94.38 526 ASP A N 1
ATOM 3852 C CA . ASP A 1 526 ? -22.063 -7.041 32.733 1.00 94.38 526 ASP A CA 1
ATOM 3853 C C . ASP A 1 526 ? -20.713 -7.615 33.189 1.00 94.38 526 ASP A C 1
ATOM 3855 O O . ASP A 1 526 ? -19.971 -8.235 32.416 1.00 94.38 526 ASP A O 1
ATOM 3859 N N . VAL A 1 527 ? -20.395 -7.406 34.465 1.00 92.12 527 VAL A N 1
ATOM 3860 C CA . VAL A 1 527 ? -19.220 -7.955 35.134 1.00 92.12 527 VAL A CA 1
ATOM 3861 C C . VAL A 1 527 ? -19.684 -8.985 36.160 1.00 92.12 527 VAL A C 1
ATOM 3863 O O . VAL A 1 527 ? -19.978 -8.658 37.303 1.00 92.12 527 VAL A O 1
ATOM 3866 N N . ARG A 1 528 ? -19.669 -10.263 35.765 1.00 85.62 528 ARG A N 1
ATOM 3867 C CA . ARG A 1 528 ? -20.013 -11.411 36.631 1.00 85.62 528 ARG A CA 1
ATOM 3868 C C . ARG A 1 528 ? -21.460 -11.393 37.161 1.00 85.62 528 ARG A C 1
ATOM 3870 O O . ARG A 1 528 ? -21.687 -11.785 38.301 1.00 85.62 528 ARG A O 1
ATOM 3877 N N . GLY A 1 529 ? -22.419 -10.974 36.342 1.00 85.44 529 GLY A N 1
ATOM 3878 C CA . GLY A 1 529 ? -23.835 -10.838 36.691 1.00 85.44 529 GLY A CA 1
ATOM 3879 C C . GLY A 1 529 ? -24.197 -9.461 37.257 1.00 85.44 529 GLY A C 1
ATOM 3880 O O . GLY A 1 529 ? -25.373 -9.185 37.481 1.00 85.44 529 GLY A O 1
ATOM 3881 N N . GLU A 1 530 ? -23.211 -8.590 37.493 1.00 91.62 530 GLU A N 1
ATOM 3882 C CA . GLU A 1 530 ? -23.422 -7.227 37.972 1.00 91.62 530 GLU A CA 1
ATOM 3883 C C . GLU A 1 530 ? -23.307 -6.231 36.811 1.00 91.62 530 GLU A C 1
ATOM 3885 O O . GLU A 1 530 ? -22.245 -6.067 36.202 1.00 91.62 530 GLU A O 1
ATOM 3890 N N . ARG A 1 531 ? -24.403 -5.525 36.524 1.00 95.56 531 ARG A N 1
ATOM 3891 C CA . ARG A 1 531 ? -24.448 -4.492 35.487 1.00 95.56 531 ARG A CA 1
ATOM 3892 C C . ARG A 1 531 ? -23.758 -3.217 35.970 1.00 95.56 531 ARG A C 1
ATOM 3894 O O . ARG A 1 531 ? -24.251 -2.546 36.874 1.00 95.56 531 ARG A O 1
ATOM 3901 N N . LYS A 1 532 ? -22.667 -2.833 35.306 1.00 96.06 532 LYS A N 1
ATOM 3902 C CA . LYS A 1 532 ? -21.932 -1.587 35.562 1.00 96.06 532 LYS A CA 1
ATOM 3903 C C . LYS A 1 532 ? -22.152 -0.584 34.439 1.00 96.06 532 LYS A C 1
ATOM 3905 O O . LYS A 1 532 ? -22.035 -0.934 33.266 1.00 96.06 532 LYS A O 1
ATOM 3910 N N . ARG A 1 533 ? -22.444 0.666 34.808 1.00 96.94 533 ARG A N 1
ATOM 3911 C CA . ARG A 1 533 ? -22.547 1.807 33.888 1.00 96.94 533 ARG A CA 1
ATOM 3912 C C . ARG A 1 533 ? -21.348 2.725 34.063 1.00 96.94 533 ARG A C 1
ATOM 3914 O O . ARG A 1 533 ? -20.999 3.069 35.188 1.00 96.94 533 ARG A O 1
ATOM 3921 N N . LEU A 1 534 ? -20.744 3.108 32.948 1.00 96.44 534 LEU A N 1
ATOM 3922 C CA . LEU A 1 534 ? -19.557 3.953 32.878 1.00 96.44 534 LEU A CA 1
ATOM 3923 C C . LEU A 1 534 ? -19.830 5.117 31.917 1.00 96.44 534 LEU A C 1
ATOM 3925 O O . LEU A 1 534 ? -20.500 4.902 30.899 1.00 96.44 534 LEU A O 1
ATOM 3929 N N . PRO A 1 535 ? -19.300 6.321 32.176 1.00 97.06 535 PRO A N 1
ATOM 3930 C CA . PRO A 1 535 ? -19.283 7.386 31.183 1.00 97.06 535 PRO A CA 1
ATOM 3931 C C . PRO A 1 535 ? -18.537 6.942 29.918 1.00 97.06 535 PRO A C 1
ATOM 3933 O O . PRO A 1 535 ? -17.438 6.387 29.981 1.00 97.06 535 PRO A O 1
ATOM 3936 N N . ARG A 1 536 ? -19.098 7.219 28.738 1.00 94.25 536 ARG A N 1
ATOM 3937 C CA . ARG A 1 536 ? -18.488 6.865 27.445 1.00 94.25 536 ARG A CA 1
ATOM 3938 C C . ARG A 1 536 ? -17.098 7.476 27.258 1.00 94.25 536 ARG A C 1
ATOM 3940 O O . ARG A 1 536 ? -16.247 6.859 26.615 1.00 94.25 536 ARG A O 1
ATOM 3947 N N . ALA A 1 537 ? -16.869 8.669 27.804 1.00 91.81 537 ALA A N 1
ATOM 3948 C CA . ALA A 1 537 ? -15.595 9.386 27.723 1.00 91.81 537 ALA A CA 1
ATOM 3949 C C . ALA A 1 537 ? -14.436 8.662 28.439 1.00 91.81 537 ALA A C 1
ATOM 3951 O O . ALA A 1 537 ? -13.269 8.853 28.068 1.00 91.81 537 ALA A O 1
ATOM 3952 N N . ASP A 1 538 ? -14.761 7.806 29.412 1.00 94.19 538 ASP A N 1
ATOM 3953 C CA . ASP A 1 538 ? -13.783 7.036 30.178 1.00 94.19 538 ASP A CA 1
ATOM 3954 C C . ASP A 1 538 ? -13.342 5.775 29.435 1.00 94.19 538 ASP A C 1
ATOM 3956 O O . ASP A 1 538 ? -12.252 5.275 29.688 1.00 94.19 538 ASP A O 1
ATOM 3960 N N . VAL A 1 539 ? -14.133 5.266 28.486 1.00 95.12 539 VAL A N 1
ATOM 3961 C CA . VAL A 1 539 ? -13.784 4.072 27.704 1.00 95.12 539 VAL A CA 1
ATOM 3962 C C . VAL A 1 539 ? -12.969 4.471 26.476 1.00 95.12 539 VAL A C 1
ATOM 3964 O O . VAL A 1 539 ? -13.474 5.117 25.556 1.00 95.12 539 VAL A O 1
ATOM 3967 N N . VAL A 1 540 ? -11.705 4.044 26.431 1.00 92.69 540 VAL A N 1
ATOM 3968 C CA . VAL A 1 540 ? -10.781 4.373 25.330 1.00 92.69 540 VAL A CA 1
ATOM 3969 C C . VAL A 1 540 ? -10.599 3.226 24.341 1.00 92.69 540 VAL A C 1
ATOM 3971 O O . VAL A 1 540 ? -10.313 3.475 23.170 1.00 92.69 540 VAL A O 1
A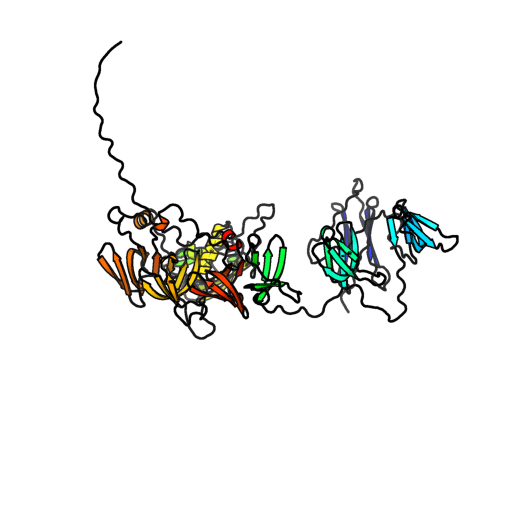TOM 3974 N N . ARG A 1 541 ? -10.781 1.967 24.769 1.00 93.88 541 ARG A N 1
ATOM 3975 C CA . ARG A 1 541 ? -10.723 0.794 23.878 1.00 93.88 541 ARG A CA 1
ATOM 3976 C C . ARG A 1 541 ? -11.725 -0.274 24.279 1.00 93.88 541 ARG A C 1
ATOM 3978 O O . ARG A 1 541 ? -11.938 -0.511 25.467 1.00 93.88 541 ARG A O 1
ATOM 3985 N N . VAL A 1 542 ? -12.249 -0.963 23.275 1.00 96.31 542 VAL A N 1
ATOM 3986 C CA . VAL A 1 542 ? -13.078 -2.160 23.426 1.00 96.31 542 VAL A CA 1
ATOM 3987 C C . VAL A 1 542 ? -12.408 -3.294 22.672 1.00 96.31 542 VAL A C 1
ATOM 3989 O O . VAL A 1 542 ? -12.149 -3.169 21.480 1.00 96.31 542 VAL A O 1
ATOM 3992 N N . ILE A 1 543 ? -12.084 -4.383 23.360 1.00 94.75 543 ILE A N 1
ATOM 3993 C CA . ILE A 1 543 ? -11.376 -5.533 22.790 1.00 94.75 543 ILE A CA 1
ATOM 3994 C C . ILE A 1 543 ? -12.288 -6.752 22.897 1.00 94.75 543 ILE A C 1
ATOM 3996 O O . ILE A 1 543 ? -12.781 -7.051 23.987 1.00 94.75 543 ILE A O 1
ATOM 4000 N N . TRP A 1 544 ? -12.495 -7.457 21.785 1.00 93.88 544 TRP A N 1
ATOM 4001 C CA . TRP A 1 544 ? -13.281 -8.688 21.763 1.00 93.88 544 TRP A CA 1
ATOM 4002 C C . TRP A 1 544 ? -12.427 -9.869 22.225 1.00 93.88 544 TRP A C 1
ATOM 4004 O O . TRP A 1 544 ? -11.294 -10.059 21.782 1.00 93.88 544 TRP A O 1
ATOM 4014 N N . LEU A 1 545 ? -12.997 -10.667 23.124 1.00 91.00 545 LEU A N 1
ATOM 4015 C CA . LEU A 1 545 ? -12.442 -11.910 23.640 1.00 91.00 545 LEU A CA 1
ATOM 4016 C C . LEU A 1 545 ? -13.237 -13.066 23.031 1.00 91.00 545 LEU A C 1
ATOM 4018 O O . LEU A 1 545 ? -14.281 -13.467 23.545 1.00 91.00 545 LEU A O 1
ATOM 4022 N N . HIS A 1 546 ? -12.746 -13.559 21.900 1.00 86.75 546 HIS A N 1
ATOM 4023 C CA . HIS A 1 546 ? -13.385 -14.615 21.120 1.00 86.75 546 HIS A CA 1
ATOM 4024 C C . HIS A 1 546 ? -13.140 -15.993 21.758 1.00 86.75 546 HIS A C 1
ATOM 4026 O O . HIS A 1 546 ? -11.981 -16.345 21.996 1.00 86.75 546 HIS A O 1
ATOM 4032 N N . PRO A 1 547 ? -14.187 -16.777 22.080 1.00 73.62 547 PRO A N 1
ATOM 4033 C CA . PRO A 1 547 ? -14.023 -18.103 22.683 1.00 73.62 547 PRO A CA 1
ATOM 4034 C C . PRO A 1 547 ? -13.337 -19.121 21.759 1.00 73.62 547 PRO A C 1
ATOM 4036 O O . PRO A 1 547 ? -12.594 -19.976 22.234 1.00 73.62 547 PRO A O 1
ATOM 4039 N N . ASP A 1 548 ? -13.558 -19.016 20.447 1.00 68.19 548 ASP A N 1
ATOM 4040 C CA . ASP A 1 548 ? -12.961 -19.849 19.395 1.00 68.19 548 ASP A CA 1
ATOM 4041 C C . ASP A 1 548 ? -11.446 -19.646 19.260 1.00 68.19 548 ASP A C 1
ATOM 4043 O O . ASP A 1 548 ? -10.742 -20.574 18.873 1.00 68.19 548 ASP A O 1
ATOM 4047 N N . ASP A 1 549 ? -10.913 -18.493 19.677 1.00 66.50 549 ASP A N 1
ATOM 4048 C CA . ASP A 1 549 ? -9.465 -18.252 19.699 1.00 66.50 549 ASP A CA 1
ATOM 4049 C C . ASP A 1 549 ? -8.712 -19.129 20.729 1.00 66.50 549 ASP A C 1
ATOM 4051 O O . ASP A 1 549 ? -7.477 -19.149 20.725 1.00 66.50 549 ASP A O 1
ATOM 4055 N N . ALA A 1 550 ? -9.427 -19.810 21.639 1.00 50.81 550 ALA A N 1
ATOM 4056 C CA . ALA A 1 550 ? -8.862 -20.726 22.636 1.00 50.81 550 ALA A CA 1
ATOM 4057 C C . ALA A 1 550 ? -8.709 -22.175 22.127 1.00 50.81 550 ALA A C 1
ATOM 4059 O O . ALA A 1 550 ? -8.087 -22.995 22.807 1.00 50.81 550 ALA A O 1
ATOM 4060 N N . LEU A 1 551 ? -9.269 -22.497 20.957 1.00 38.56 551 LEU A N 1
ATOM 4061 C CA . LEU A 1 551 ? -9.104 -23.782 20.276 1.00 38.56 551 LEU A CA 1
ATOM 4062 C C . LEU A 1 551 ? -7.952 -23.673 19.255 1.00 38.56 551 LEU A C 1
ATOM 4064 O O . LEU A 1 551 ? -7.740 -22.591 18.703 1.00 38.56 551 LEU A O 1
ATOM 4068 N N . PRO A 1 552 ? -7.178 -24.748 18.999 1.00 33.16 552 PRO A N 1
ATOM 4069 C CA . PRO A 1 552 ? -6.169 -24.723 17.948 1.00 33.16 552 PRO A CA 1
ATOM 4070 C C . PRO A 1 552 ? -6.865 -24.462 16.611 1.00 33.16 552 PRO A C 1
ATOM 4072 O O . PRO A 1 552 ? -7.745 -25.225 16.226 1.00 33.16 552 PRO A O 1
ATOM 4075 N N . GLU A 1 553 ? -6.483 -23.344 15.991 1.00 31.61 553 GLU A N 1
ATOM 4076 C CA . GLU A 1 553 ? -6.839 -22.852 14.658 1.00 31.61 553 GLU A CA 1
ATOM 4077 C C . GLU A 1 553 ? -8.146 -23.410 14.077 1.00 31.61 553 GLU A C 1
ATOM 4079 O O . GLU A 1 553 ? -8.181 -24.463 13.436 1.00 31.61 553 GLU A O 1
ATOM 4084 N N . ALA A 1 554 ? -9.226 -22.631 14.201 1.00 29.70 554 ALA A N 1
ATOM 4085 C CA . ALA A 1 554 ? -10.269 -22.688 13.191 1.00 29.70 554 ALA A CA 1
ATOM 4086 C C . ALA A 1 554 ? -9.579 -22.440 11.845 1.00 29.70 554 ALA A C 1
ATOM 4088 O O . ALA A 1 554 ? -9.078 -21.338 11.606 1.00 29.70 554 ALA A O 1
ATOM 4089 N N . LYS A 1 555 ? -9.481 -23.504 11.033 1.00 28.17 555 LYS A N 1
ATOM 4090 C CA . LYS A 1 555 ? -8.946 -23.467 9.673 1.00 28.17 555 LYS A CA 1
ATOM 4091 C C . LYS A 1 555 ? -9.432 -22.186 9.019 1.00 28.17 555 LYS A C 1
ATOM 4093 O O . LYS A 1 555 ? -10.637 -21.910 9.037 1.00 28.17 555 LYS A O 1
ATOM 4098 N N . GLY A 1 556 ? -8.474 -21.403 8.518 1.00 34.09 556 GLY A N 1
ATOM 4099 C CA . GLY A 1 556 ? -8.753 -20.224 7.718 1.00 34.09 556 GLY A CA 1
ATOM 4100 C C . GLY A 1 556 ? -9.873 -20.564 6.752 1.00 34.09 556 GLY A C 1
ATOM 4101 O O . GLY A 1 556 ? -9.925 -21.672 6.225 1.00 34.09 556 GLY A O 1
ATOM 4102 N N . VAL A 1 557 ? -10.832 -19.656 6.627 1.00 32.03 557 VAL A N 1
ATOM 4103 C CA . VAL A 1 55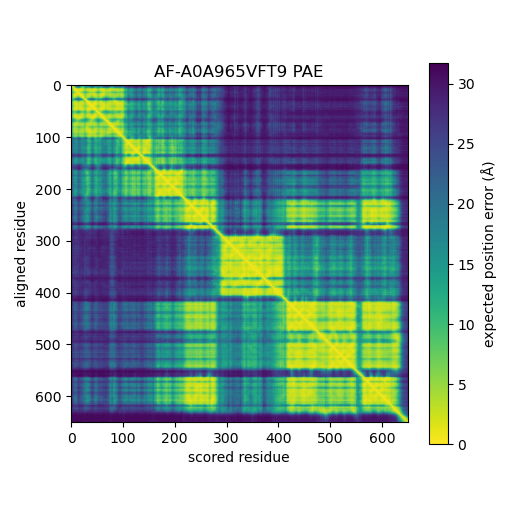7 ? -11.923 -19.810 5.677 1.00 32.03 557 VAL A CA 1
ATOM 4104 C C . VAL A 1 557 ? -11.280 -19.919 4.294 1.00 32.03 557 VAL A C 1
ATOM 4106 O O . VAL A 1 557 ? -10.972 -18.902 3.678 1.00 32.03 557 VAL A O 1
ATOM 4109 N N . ASP A 1 558 ? -11.036 -21.151 3.847 1.00 32.12 558 ASP A N 1
ATOM 4110 C CA . ASP A 1 558 ? -10.640 -21.498 2.492 1.00 32.12 558 ASP A CA 1
ATOM 4111 C C . ASP A 1 558 ? -11.825 -21.125 1.600 1.00 32.12 558 ASP A C 1
ATOM 4113 O O . ASP A 1 558 ? -12.744 -21.901 1.355 1.00 32.12 558 ASP A O 1
ATOM 4117 N N . ARG A 1 559 ? -11.848 -19.859 1.184 1.00 40.22 559 ARG A N 1
ATOM 4118 C CA . ARG A 1 559 ? -12.670 -19.338 0.091 1.00 40.22 559 ARG A CA 1
ATOM 4119 C C . ARG A 1 559 ? -11.764 -19.053 -1.101 1.00 40.22 559 ARG A C 1
ATOM 4121 O O . ARG A 1 559 ? -11.760 -17.959 -1.652 1.00 40.22 559 ARG A O 1
ATOM 4128 N N . HIS A 1 560 ? -10.956 -20.032 -1.476 1.00 40.03 560 HIS A N 1
ATOM 4129 C CA . HIS A 1 560 ? -10.185 -19.980 -2.707 1.00 40.03 560 HIS A CA 1
ATOM 4130 C C . HIS A 1 560 ? -10.764 -21.006 -3.666 1.00 40.03 560 HIS A C 1
ATOM 4132 O O . HIS A 1 560 ? -10.282 -22.124 -3.701 1.00 40.03 560 HIS A O 1
ATOM 4138 N N . GLU A 1 561 ? -11.813 -20.611 -4.394 1.00 37.69 561 GLU A N 1
ATOM 4139 C CA . GLU A 1 561 ? -12.083 -21.150 -5.739 1.00 37.69 561 GLU A CA 1
ATOM 4140 C C . GLU A 1 561 ? -13.125 -20.329 -6.532 1.00 37.69 561 GLU A C 1
ATOM 4142 O O . GLU A 1 561 ? -13.086 -20.363 -7.755 1.00 37.69 561 GLU A O 1
ATOM 4147 N N . GLU A 1 562 ? -13.950 -19.477 -5.894 1.00 46.22 562 GLU A N 1
ATOM 4148 C CA . GLU A 1 562 ? -14.953 -18.641 -6.610 1.00 46.22 562 GLU A CA 1
ATOM 4149 C C . GLU A 1 562 ? -14.900 -17.120 -6.337 1.00 46.22 562 GLU A C 1
ATOM 4151 O O . GLU A 1 562 ? -15.685 -16.357 -6.899 1.00 46.22 562 GLU A O 1
ATOM 4156 N N . ALA A 1 563 ? -14.002 -16.628 -5.478 1.00 60.16 563 ALA A N 1
ATOM 4157 C CA . ALA A 1 563 ? -13.971 -15.208 -5.111 1.00 60.16 563 ALA A CA 1
ATOM 4158 C C . ALA A 1 563 ? -13.159 -14.379 -6.126 1.00 60.16 563 ALA A C 1
ATOM 4160 O O . ALA A 1 563 ? -12.037 -14.752 -6.463 1.00 60.16 563 ALA A O 1
ATOM 4161 N N . GLY A 1 564 ? -13.717 -13.256 -6.598 1.00 76.94 564 GLY A N 1
ATOM 4162 C CA . GLY A 1 564 ? -13.069 -12.318 -7.527 1.00 76.94 564 GLY A CA 1
ATOM 4163 C C . GLY A 1 564 ? -11.725 -11.749 -7.040 1.00 76.94 564 GLY A C 1
ATOM 4164 O O . GLY A 1 564 ? -11.176 -12.154 -6.017 1.00 76.94 564 GLY A O 1
ATOM 4165 N N . LEU A 1 565 ? -11.160 -10.784 -7.770 1.00 89.25 565 LEU A N 1
ATOM 4166 C CA . LEU A 1 565 ? -9.806 -10.287 -7.502 1.00 89.25 565 LEU A CA 1
ATOM 4167 C C . LEU A 1 565 ? -9.699 -9.610 -6.123 1.00 89.25 565 LEU A C 1
ATOM 4169 O O . LEU A 1 565 ? -10.146 -8.480 -5.938 1.00 89.25 565 LEU A O 1
ATOM 4173 N N . LEU A 1 566 ? -9.059 -10.279 -5.164 1.00 91.19 566 LEU A N 1
ATOM 4174 C CA . LEU A 1 566 ? -8.798 -9.709 -3.845 1.00 91.19 566 LEU A CA 1
ATOM 4175 C C . LEU A 1 566 ? -7.666 -8.678 -3.925 1.00 91.19 566 LEU A C 1
ATOM 4177 O O . LEU A 1 566 ? -6.572 -8.979 -4.411 1.00 91.19 566 LEU A O 1
ATOM 4181 N N . VAL A 1 567 ? -7.917 -7.478 -3.410 1.00 93.81 567 VAL A N 1
ATOM 4182 C CA . VAL A 1 567 ? -6.941 -6.392 -3.320 1.00 93.81 567 VAL A CA 1
ATOM 4183 C C . VAL A 1 567 ? -6.915 -5.819 -1.907 1.00 93.81 567 VAL A C 1
ATOM 4185 O O . VAL A 1 567 ? -7.945 -5.734 -1.240 1.00 93.81 567 VAL A O 1
ATOM 4188 N N . GLN A 1 568 ? -5.741 -5.398 -1.446 1.00 93.62 568 GLN A N 1
ATOM 4189 C CA . GLN A 1 568 ? -5.569 -4.717 -0.169 1.00 93.62 568 GLN A CA 1
ATOM 4190 C C . GLN A 1 568 ? -4.823 -3.403 -0.371 1.00 93.62 568 GLN A C 1
ATOM 4192 O O . GLN A 1 568 ? -3.655 -3.382 -0.761 1.00 93.62 568 GLN A O 1
ATOM 4197 N N . GLY A 1 569 ? -5.511 -2.300 -0.092 1.00 92.56 569 GLY A N 1
ATOM 4198 C CA . GLY A 1 569 ? -4.916 -0.974 -0.039 1.00 92.56 569 GLY A CA 1
ATOM 4199 C C . GLY A 1 569 ? -4.200 -0.792 1.290 1.00 92.56 569 GLY A C 1
ATOM 4200 O O . GLY A 1 569 ? -4.824 -0.899 2.345 1.00 92.56 569 GLY A O 1
ATOM 4201 N N . VAL A 1 570 ? -2.899 -0.519 1.242 1.00 87.50 570 VAL A N 1
ATOM 4202 C CA . VAL A 1 570 ? -2.074 -0.258 2.423 1.00 87.50 570 VAL A CA 1
ATOM 4203 C C . VAL A 1 570 ? -1.758 1.228 2.458 1.00 87.50 570 VAL A C 1
ATOM 4205 O O . VAL A 1 570 ? -1.013 1.738 1.619 1.00 87.50 570 VAL A O 1
ATOM 4208 N N . ALA A 1 571 ? -2.335 1.922 3.429 1.00 78.19 571 ALA A N 1
ATOM 4209 C CA . ALA A 1 571 ? -2.124 3.338 3.674 1.00 78.19 571 ALA A CA 1
ATOM 4210 C C . ALA A 1 571 ? -1.400 3.555 5.002 1.00 78.19 571 ALA A C 1
ATOM 4212 O O . ALA A 1 571 ? -1.269 2.660 5.838 1.00 78.19 571 ALA A O 1
ATOM 4213 N N . ALA A 1 572 ? -1.006 4.804 5.235 1.00 62.56 572 ALA A N 1
ATOM 4214 C CA . ALA A 1 572 ? -0.592 5.240 6.556 1.00 62.56 572 ALA A CA 1
ATOM 4215 C C . ALA A 1 572 ? -1.682 4.973 7.600 1.00 62.56 572 ALA A C 1
ATOM 4217 O O . ALA A 1 572 ? -1.359 4.550 8.686 1.00 62.56 572 ALA A O 1
ATOM 4218 N N . SER A 1 573 ? -2.962 5.202 7.306 1.00 60.41 573 SER A N 1
ATOM 4219 C CA . SER A 1 573 ? -4.060 5.094 8.283 1.00 60.41 573 SER A CA 1
ATOM 4220 C C . SER A 1 573 ? -4.472 3.665 8.639 1.00 60.41 573 SER A C 1
ATOM 4222 O O . SER A 1 573 ? -5.288 3.471 9.540 1.00 60.41 573 SER A O 1
ATOM 4224 N N . GLY A 1 574 ? -3.920 2.673 7.947 1.00 74.38 574 GLY A N 1
ATOM 4225 C CA . GLY A 1 574 ? -4.304 1.282 8.088 1.00 74.38 574 GLY A CA 1
ATOM 4226 C C . GLY A 1 574 ? -4.357 0.576 6.744 1.00 74.38 574 GLY A C 1
ATOM 4227 O O . GLY A 1 574 ? -3.862 1.070 5.729 1.00 74.38 574 GLY A O 1
ATOM 4228 N N . ARG A 1 575 ? -4.974 -0.601 6.750 1.00 85.94 575 ARG A N 1
ATOM 4229 C CA . ARG A 1 575 ? -5.158 -1.419 5.555 1.00 85.94 575 ARG A CA 1
ATOM 4230 C C . ARG A 1 575 ? -6.618 -1.794 5.380 1.00 85.94 575 ARG A C 1
ATOM 4232 O O . ARG A 1 575 ? -7.321 -2.018 6.366 1.00 85.94 575 ARG A O 1
ATOM 4239 N N . VAL A 1 576 ? -7.050 -1.823 4.128 1.00 91.06 576 VAL A N 1
ATOM 4240 C CA . VAL A 1 576 ? -8.426 -2.121 3.727 1.00 91.06 576 VAL A CA 1
ATOM 4241 C C . VAL A 1 576 ? -8.380 -3.166 2.632 1.00 91.06 576 VAL A C 1
ATOM 4243 O O . VAL A 1 576 ? -7.717 -2.955 1.616 1.00 91.06 576 VAL A O 1
ATOM 4246 N N . THR A 1 577 ? -9.101 -4.263 2.826 1.00 93.56 577 THR A N 1
ATOM 4247 C CA . THR A 1 577 ? -9.183 -5.361 1.865 1.00 93.56 577 THR A CA 1
ATOM 4248 C C . THR A 1 577 ? -10.561 -5.397 1.207 1.00 93.56 577 THR A C 1
ATOM 4250 O O . THR A 1 577 ? -11.585 -5.372 1.896 1.00 93.56 577 THR A O 1
ATOM 4253 N N . LEU A 1 578 ? -10.588 -5.486 -0.125 1.00 94.06 578 LEU A N 1
ATOM 4254 C CA . LEU A 1 578 ? -11.797 -5.610 -0.942 1.00 94.06 578 LEU A CA 1
ATOM 4255 C C . LEU A 1 578 ? -11.639 -6.727 -1.973 1.00 94.06 578 LEU A C 1
ATOM 4257 O O . LEU A 1 578 ? -10.552 -6.956 -2.497 1.00 94.06 578 LEU A O 1
ATOM 4261 N N . VAL A 1 579 ? -12.746 -7.369 -2.329 1.00 93.81 579 VAL A N 1
ATOM 4262 C CA . VAL A 1 579 ? -12.870 -8.057 -3.618 1.00 93.81 579 VAL A CA 1
ATOM 4263 C C . VAL A 1 579 ? -13.194 -6.986 -4.656 1.00 93.81 579 VAL A C 1
ATOM 4265 O O . VAL A 1 579 ? -14.290 -6.435 -4.621 1.00 93.81 579 VAL A O 1
ATOM 4268 N N . ALA A 1 580 ? -12.232 -6.637 -5.512 1.00 94.19 580 ALA A N 1
ATOM 4269 C CA . ALA A 1 580 ? -12.363 -5.558 -6.487 1.00 94.19 580 ALA A CA 1
ATOM 4270 C C . ALA A 1 580 ? -13.374 -5.911 -7.585 1.00 94.19 580 ALA A C 1
ATOM 4272 O O . ALA A 1 580 ? -13.273 -6.963 -8.215 1.00 94.19 580 ALA A O 1
ATOM 4273 N N . GLU A 1 581 ? -14.308 -4.996 -7.841 1.00 94.25 581 GLU A N 1
ATOM 4274 C CA . GLU A 1 581 ? -15.370 -5.144 -8.844 1.00 94.25 581 GLU A CA 1
ATOM 4275 C C . GLU A 1 581 ? -15.203 -4.174 -10.017 1.00 94.25 581 GLU A C 1
ATOM 4277 O O . GLU A 1 581 ? -15.547 -4.527 -11.142 1.00 94.25 581 GLU A O 1
AT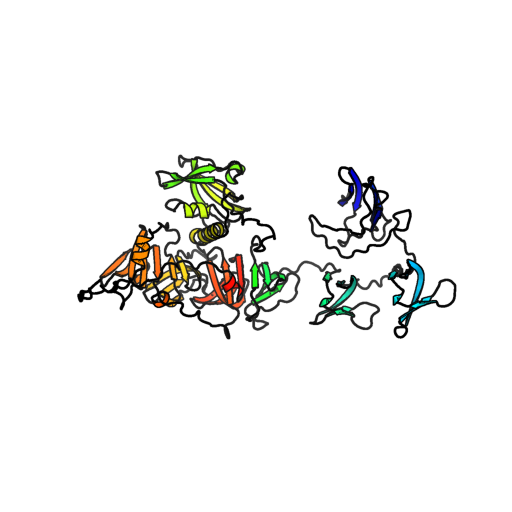OM 4282 N N . ARG A 1 582 ? -14.690 -2.962 -9.763 1.00 94.62 582 ARG A N 1
ATOM 4283 C CA . ARG A 1 582 ? -14.470 -1.904 -10.767 1.00 94.62 582 ARG A CA 1
ATOM 4284 C C . ARG A 1 582 ? -13.575 -0.787 -10.227 1.00 94.62 582 ARG A C 1
ATOM 4286 O O . ARG A 1 582 ? -13.347 -0.707 -9.015 1.00 94.62 582 ARG A O 1
ATOM 4293 N N . MET A 1 583 ? -13.148 0.127 -11.097 1.00 94.62 583 MET A N 1
ATOM 4294 C CA . MET A 1 583 ? -12.458 1.363 -10.706 1.00 94.62 583 MET A CA 1
ATOM 4295 C C . MET A 1 583 ? -13.087 2.604 -11.349 1.00 94.62 583 MET A C 1
ATOM 4297 O O . MET A 1 583 ? -13.417 2.598 -12.528 1.00 94.62 583 MET A O 1
ATOM 4301 N N . GLU A 1 584 ? -13.216 3.686 -10.581 1.00 91.31 584 GLU A N 1
ATOM 4302 C CA . GLU A 1 584 ? -13.718 4.989 -11.046 1.00 91.31 584 GLU A CA 1
ATOM 4303 C C . GLU A 1 584 ? -12.791 6.113 -10.563 1.00 91.31 584 GLU A C 1
ATOM 4305 O O . GLU A 1 584 ? -12.594 6.248 -9.358 1.00 91.31 584 GLU A O 1
ATOM 4310 N N . ASP A 1 585 ? -12.238 6.911 -11.483 1.00 81.62 585 ASP A N 1
ATOM 4311 C CA . ASP A 1 585 ? -11.343 8.075 -11.283 1.00 81.62 585 ASP A CA 1
ATOM 4312 C C . ASP A 1 585 ? -10.017 7.831 -10.536 1.00 81.62 585 ASP A C 1
ATOM 4314 O O . ASP A 1 585 ? -8.967 8.219 -11.026 1.00 81.62 585 ASP A O 1
ATOM 4318 N N . ASN A 1 586 ? -10.047 7.200 -9.366 1.00 89.25 586 ASN A N 1
ATOM 4319 C CA . ASN A 1 586 ? -8.924 6.605 -8.619 1.00 89.25 586 ASN A CA 1
ATOM 4320 C C . ASN A 1 586 ? -9.442 5.743 -7.445 1.00 89.25 586 ASN A C 1
ATOM 4322 O O . ASN A 1 586 ? -8.700 5.376 -6.536 1.00 89.25 586 ASN A O 1
ATOM 4326 N N . LEU A 1 587 ? -10.733 5.414 -7.437 1.00 93.38 587 LEU A N 1
ATOM 4327 C CA . LEU A 1 587 ? -11.396 4.651 -6.395 1.00 93.38 587 LEU A CA 1
ATOM 4328 C C . LEU A 1 587 ? -11.617 3.233 -6.891 1.00 93.38 587 LEU A C 1
ATOM 4330 O O . LEU A 1 587 ? -12.392 3.000 -7.818 1.00 93.38 587 LEU A O 1
ATOM 4334 N N . ILE A 1 588 ? -10.966 2.274 -6.244 1.00 95.69 588 ILE A N 1
ATOM 4335 C CA . ILE A 1 588 ? -11.288 0.863 -6.435 1.00 95.69 588 ILE A CA 1
ATOM 4336 C C . ILE A 1 588 ? -12.540 0.584 -5.614 1.00 95.69 588 ILE A C 1
ATOM 4338 O O . ILE A 1 588 ? -12.521 0.769 -4.397 1.00 95.69 588 ILE A O 1
ATOM 4342 N N . ARG A 1 589 ? -13.613 0.135 -6.263 1.00 95.75 589 ARG A N 1
ATOM 4343 C CA . ARG A 1 589 ? -14.855 -0.274 -5.601 1.00 95.75 589 ARG A CA 1
ATOM 4344 C C . ARG A 1 589 ? -14.972 -1.788 -5.576 1.00 95.75 589 ARG A C 1
ATOM 4346 O O . ARG A 1 589 ? -14.506 -2.475 -6.487 1.00 95.75 589 ARG A O 1
ATOM 4353 N N . GLY A 1 590 ? -15.594 -2.303 -4.528 1.00 94.81 590 GLY A N 1
ATOM 4354 C CA . GLY A 1 590 ? -15.758 -3.737 -4.367 1.00 94.81 590 GLY A CA 1
ATOM 4355 C C . GLY A 1 590 ? -16.458 -4.133 -3.078 1.00 94.81 590 GLY A C 1
ATOM 4356 O O . GLY A 1 590 ? -17.014 -3.290 -2.376 1.00 94.81 590 GLY A O 1
ATOM 4357 N N . GLN A 1 591 ? -16.385 -5.418 -2.737 1.00 94.12 591 GLN A N 1
ATOM 4358 C CA . GLN A 1 591 ? -17.017 -5.961 -1.535 1.00 94.12 591 GLN A CA 1
ATOM 4359 C C . GLN A 1 591 ? -16.006 -6.196 -0.415 1.00 94.12 591 GLN A C 1
ATOM 4361 O O . GLN A 1 591 ? -14.994 -6.878 -0.587 1.00 94.12 591 GLN A O 1
ATOM 4366 N N . SER A 1 592 ? -16.323 -5.679 0.767 1.00 90.81 592 SER A N 1
ATOM 4367 C CA . SER A 1 592 ? -15.681 -6.006 2.034 1.00 90.81 592 SER A CA 1
ATOM 4368 C C . SER A 1 592 ? -16.560 -6.979 2.823 1.00 90.81 592 SER A C 1
ATOM 4370 O O . SER A 1 592 ? -17.744 -6.698 3.025 1.00 90.81 592 SER A O 1
ATOM 4372 N N . PRO A 1 593 ? -15.999 -8.057 3.399 1.00 85.44 593 PRO A N 1
ATOM 4373 C CA . PRO A 1 593 ? -16.736 -8.905 4.334 1.00 85.44 593 PRO A CA 1
ATOM 4374 C C . PRO A 1 593 ? -17.296 -8.150 5.549 1.00 85.44 593 PRO A C 1
ATOM 4376 O O . PRO A 1 593 ? -18.281 -8.589 6.135 1.00 85.44 593 PRO A O 1
ATOM 4379 N N . ALA A 1 594 ? -16.663 -7.040 5.949 1.00 88.00 594 ALA A N 1
ATOM 4380 C CA . ALA A 1 594 ? -17.033 -6.282 7.142 1.00 88.00 594 ALA A CA 1
ATOM 4381 C C . ALA A 1 594 ? -17.989 -5.122 6.869 1.00 88.00 594 ALA A C 1
ATOM 4383 O O . ALA A 1 594 ? -18.850 -4.849 7.702 1.00 88.00 594 ALA A O 1
ATOM 4384 N N . PHE A 1 595 ? -17.838 -4.445 5.731 1.00 87.44 595 PHE A N 1
ATOM 4385 C CA . PHE A 1 595 ? -18.576 -3.213 5.434 1.00 87.44 595 PHE A CA 1
ATOM 4386 C C . PHE A 1 595 ? -19.575 -3.357 4.276 1.00 87.44 595 PHE A C 1
ATOM 4388 O O . PHE A 1 595 ? -20.307 -2.409 4.002 1.00 87.44 595 PHE A O 1
ATOM 4395 N N . GLY A 1 596 ? -19.642 -4.522 3.620 1.00 90.50 596 GLY A N 1
ATOM 4396 C CA . GLY A 1 596 ? -20.391 -4.692 2.374 1.00 90.50 596 GLY A CA 1
ATOM 4397 C C . GLY A 1 596 ? -19.706 -3.939 1.237 1.00 90.50 596 GLY A C 1
ATOM 4398 O O . GLY A 1 596 ? -18.479 -3.984 1.131 1.00 90.50 596 GLY A O 1
ATOM 4399 N N . ALA A 1 597 ? -20.473 -3.215 0.423 1.00 94.00 597 ALA A N 1
ATOM 4400 C CA . ALA A 1 597 ? -19.910 -2.364 -0.619 1.00 94.00 597 ALA A CA 1
ATOM 4401 C C . ALA A 1 597 ? -18.940 -1.329 -0.014 1.00 94.00 597 ALA A C 1
ATOM 4403 O O . ALA A 1 597 ? -19.273 -0.595 0.926 1.00 94.00 597 ALA A O 1
ATOM 4404 N N . GLY A 1 598 ? -17.726 -1.277 -0.551 1.00 93.88 598 GLY A N 1
ATOM 4405 C CA . GLY A 1 598 ? -16.630 -0.466 -0.043 1.00 93.88 598 GLY A CA 1
ATOM 4406 C C . GLY A 1 598 ? -15.738 0.087 -1.145 1.00 93.88 598 GLY A C 1
ATOM 4407 O O . GLY A 1 598 ? -15.877 -0.245 -2.324 1.00 93.88 598 GLY A O 1
ATOM 4408 N N . ARG A 1 599 ? -14.810 0.954 -0.738 1.00 93.50 599 ARG A N 1
ATOM 4409 C CA . ARG A 1 599 ? -13.898 1.661 -1.635 1.00 93.50 599 ARG A CA 1
ATOM 4410 C C . ARG A 1 599 ? -12.493 1.820 -1.057 1.00 93.50 599 ARG A C 1
ATOM 4412 O O . ARG A 1 599 ? -12.326 2.016 0.147 1.00 93.50 599 ARG A O 1
ATOM 4419 N N . ILE A 1 600 ? -11.495 1.782 -1.934 1.00 93.50 600 ILE A N 1
ATOM 4420 C CA . ILE A 1 600 ? -10.098 2.131 -1.656 1.00 93.50 600 ILE A CA 1
ATOM 4421 C C . ILE A 1 600 ? -9.731 3.314 -2.548 1.00 93.50 600 ILE A C 1
ATOM 4423 O O . ILE A 1 600 ? -9.821 3.217 -3.769 1.00 93.50 600 ILE A O 1
ATOM 4427 N N . ASP A 1 601 ? -9.295 4.409 -1.933 1.00 91.19 601 ASP A N 1
ATOM 4428 C CA . ASP A 1 601 ? -8.742 5.564 -2.638 1.00 91.19 601 ASP A CA 1
ATOM 4429 C C . ASP A 1 601 ? -7.265 5.322 -2.960 1.00 91.19 601 ASP A C 1
ATOM 4431 O O . ASP A 1 601 ? -6.416 5.261 -2.064 1.00 91.19 601 ASP A O 1
ATOM 4435 N N . VAL A 1 602 ? -6.966 5.168 -4.250 1.00 91.44 602 VAL A N 1
ATOM 4436 C CA . VAL A 1 602 ? -5.613 4.928 -4.750 1.00 91.44 602 VAL A CA 1
ATOM 4437 C C . VAL A 1 602 ? -4.685 6.105 -4.450 1.00 91.44 602 VAL A C 1
ATOM 4439 O O . VAL A 1 602 ? -3.488 5.886 -4.284 1.00 91.44 602 VAL A O 1
ATOM 4442 N N . ASP A 1 603 ? -5.186 7.332 -4.304 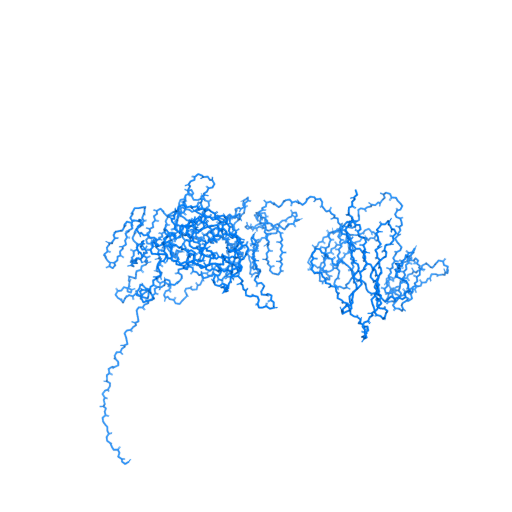1.00 85.62 603 ASP A N 1
ATOM 4443 C CA . ASP A 1 603 ? -4.365 8.493 -3.943 1.00 85.62 603 ASP A CA 1
ATOM 4444 C C . ASP A 1 603 ? -3.948 8.478 -2.463 1.00 85.62 603 ASP A C 1
ATOM 4446 O O . ASP A 1 603 ? -2.891 9.001 -2.100 1.00 85.62 603 ASP A O 1
ATOM 4450 N N . GLY A 1 604 ? -4.722 7.800 -1.610 1.00 79.25 604 GLY A N 1
ATOM 4451 C CA . GLY A 1 604 ? -4.466 7.680 -0.173 1.00 79.25 604 GLY A CA 1
ATOM 4452 C C . GLY A 1 604 ? -3.558 6.516 0.241 1.00 79.25 604 GLY A C 1
ATOM 4453 O O . GLY A 1 604 ? -3.089 6.486 1.382 1.00 79.25 604 GLY A O 1
ATOM 4454 N N . ILE A 1 605 ? -3.300 5.553 -0.649 1.00 86.44 605 ILE A N 1
ATOM 4455 C CA . ILE A 1 605 ? -2.496 4.359 -0.339 1.00 86.44 605 ILE A CA 1
ATOM 4456 C C . ILE A 1 605 ? -1.024 4.534 -0.726 1.00 86.44 605 ILE A C 1
ATOM 4458 O O . ILE A 1 605 ? -0.666 5.247 -1.661 1.00 86.44 605 ILE A O 1
ATOM 4462 N N . GLU A 1 606 ? -0.142 3.856 -0.003 1.00 82.50 606 GLU A N 1
ATOM 4463 C CA . GLU A 1 606 ? 1.277 3.738 -0.349 1.00 82.50 606 GLU A CA 1
ATOM 4464 C C . GLU A 1 606 ? 1.509 2.552 -1.290 1.00 82.50 606 GLU A C 1
ATOM 4466 O O . GLU A 1 606 ? 2.401 2.592 -2.142 1.00 82.50 606 GLU A O 1
ATOM 4471 N N . ARG A 1 607 ? 0.702 1.493 -1.127 1.00 88.75 607 ARG A N 1
ATOM 4472 C CA . ARG A 1 607 ? 0.785 0.253 -1.900 1.00 88.75 607 ARG A CA 1
ATOM 4473 C C . ARG A 1 607 ? -0.584 -0.383 -2.092 1.00 88.75 607 ARG A C 1
ATOM 4475 O O . ARG A 1 607 ? -1.444 -0.279 -1.219 1.00 88.75 607 ARG A O 1
ATOM 4482 N N . LEU A 1 608 ? -0.727 -1.120 -3.186 1.00 94.00 608 LEU A N 1
ATOM 4483 C CA . LEU A 1 608 ? -1.812 -2.076 -3.386 1.00 94.00 608 LEU A CA 1
ATOM 4484 C C . LEU A 1 608 ? -1.226 -3.489 -3.449 1.00 94.00 608 LEU A C 1
ATOM 4486 O O . LEU A 1 608 ? -0.378 -3.766 -4.296 1.00 94.00 608 LEU A O 1
ATOM 4490 N N . LEU A 1 609 ? -1.667 -4.376 -2.562 1.00 92.44 609 LEU A N 1
ATOM 4491 C CA . LEU A 1 609 ? -1.351 -5.804 -2.614 1.00 92.44 609 LEU A CA 1
ATOM 4492 C C . LEU A 1 609 ? -2.474 -6.531 -3.350 1.00 92.44 609 LEU A C 1
ATOM 4494 O O . LEU A 1 609 ? -3.646 -6.251 -3.106 1.00 92.44 609 LEU A O 1
ATOM 4498 N N . ILE A 1 610 ? -2.130 -7.456 -4.241 1.00 91.31 610 ILE A N 1
ATOM 4499 C CA . ILE A 1 610 ? -3.093 -8.142 -5.105 1.00 91.31 610 ILE A CA 1
ATOM 4500 C C . ILE A 1 610 ? -2.940 -9.656 -4.938 1.00 91.31 610 ILE A C 1
ATOM 4502 O O . ILE A 1 610 ? -1.830 -10.198 -4.977 1.00 91.31 610 ILE A O 1
ATOM 4506 N N . GLY A 1 611 ? -4.069 -10.338 -4.750 1.00 88.19 611 GLY A N 1
ATOM 4507 C CA . GLY A 1 611 ? -4.135 -11.790 -4.626 1.00 88.19 611 GLY A CA 1
ATOM 4508 C C . GLY A 1 611 ? -3.304 -12.319 -3.455 1.00 88.19 611 GLY A C 1
ATOM 4509 O O . GLY A 1 611 ? -3.378 -11.823 -2.330 1.00 88.19 611 GLY A O 1
ATOM 4510 N N . THR A 1 612 ? -2.476 -13.329 -3.716 1.00 85.81 612 THR A N 1
ATOM 4511 C CA . THR A 1 612 ? -1.656 -13.999 -2.692 1.00 85.81 612 THR A CA 1
ATOM 4512 C C . THR A 1 612 ? -0.554 -13.110 -2.100 1.00 85.81 612 THR A C 1
ATOM 4514 O O . THR A 1 612 ? -0.017 -13.438 -1.041 1.00 85.81 612 THR A O 1
ATOM 4517 N N . ALA A 1 613 ? -0.265 -11.942 -2.697 1.00 85.81 613 ALA A N 1
ATOM 4518 C CA . ALA A 1 613 ? 0.645 -10.954 -2.110 1.00 85.81 613 ALA A CA 1
ATOM 4519 C C . ALA A 1 613 ? 0.147 -10.422 -0.753 1.00 85.81 613 ALA A C 1
ATOM 4521 O O . ALA A 1 613 ? 0.960 -10.029 0.080 1.00 85.81 613 ALA A O 1
ATOM 4522 N N . ILE A 1 614 ? -1.170 -10.456 -0.512 1.00 86.19 614 ILE A N 1
ATOM 4523 C CA . ILE A 1 614 ? -1.792 -10.035 0.751 1.00 86.19 614 ILE A CA 1
ATOM 4524 C C . ILE A 1 614 ? -1.335 -10.942 1.901 1.00 86.19 614 ILE A C 1
ATOM 4526 O O . ILE A 1 614 ? -0.881 -10.458 2.934 1.00 86.19 614 ILE A O 1
ATOM 4530 N N . ALA A 1 615 ? -1.389 -12.262 1.705 1.00 78.12 615 ALA A N 1
ATOM 4531 C CA . ALA A 1 615 ? -0.943 -13.225 2.711 1.00 78.12 615 ALA A CA 1
ATOM 4532 C C . ALA A 1 615 ? 0.584 -13.182 2.922 1.00 78.12 615 ALA A C 1
ATOM 4534 O O . ALA A 1 615 ? 1.065 -13.374 4.037 1.00 78.12 615 ALA A O 1
ATOM 4535 N N . ALA A 1 616 ? 1.351 -12.894 1.865 1.00 75.31 616 ALA A N 1
ATOM 4536 C CA . ALA A 1 616 ? 2.813 -12.865 1.903 1.00 75.31 616 ALA A CA 1
ATOM 4537 C C . ALA A 1 616 ? 3.422 -11.618 2.584 1.00 75.31 616 ALA A C 1
ATOM 4539 O O . ALA A 1 616 ? 4.615 -11.632 2.903 1.00 75.31 616 ALA A O 1
ATOM 4540 N N . ASP A 1 617 ? 2.659 -10.536 2.797 1.00 71.69 617 ASP A N 1
ATOM 4541 C CA . ASP A 1 617 ? 3.177 -9.318 3.451 1.00 71.69 617 ASP A CA 1
ATOM 4542 C C . ASP A 1 617 ? 3.463 -9.550 4.952 1.00 71.69 617 ASP A C 1
ATOM 4544 O O . ASP A 1 617 ? 4.353 -8.903 5.502 1.00 71.69 617 ASP A O 1
ATOM 4548 N N . GLY A 1 618 ? 2.832 -10.563 5.573 1.00 57.97 618 GLY A N 1
ATOM 4549 C CA . GLY A 1 618 ? 3.275 -11.171 6.837 1.00 57.97 618 GLY A CA 1
ATOM 4550 C C . GLY A 1 618 ? 3.232 -10.265 8.074 1.00 57.97 618 GLY A C 1
ATOM 4551 O O . GLY A 1 618 ? 3.981 -10.506 9.020 1.00 57.97 618 GLY A O 1
ATOM 4552 N N . GLU A 1 619 ? 2.404 -9.215 8.078 1.00 62.44 619 GLU A N 1
ATOM 4553 C CA . GLU A 1 619 ? 2.313 -8.285 9.210 1.00 62.44 619 GLU A CA 1
ATOM 4554 C C . GLU A 1 619 ? 1.636 -8.912 10.441 1.00 62.44 619 GLU A C 1
ATOM 4556 O O . GLU A 1 619 ? 0.597 -9.569 10.344 1.00 62.44 619 GLU A O 1
ATOM 4561 N N . GLU A 1 620 ? 2.192 -8.645 11.628 1.00 62.88 620 GLU A N 1
AT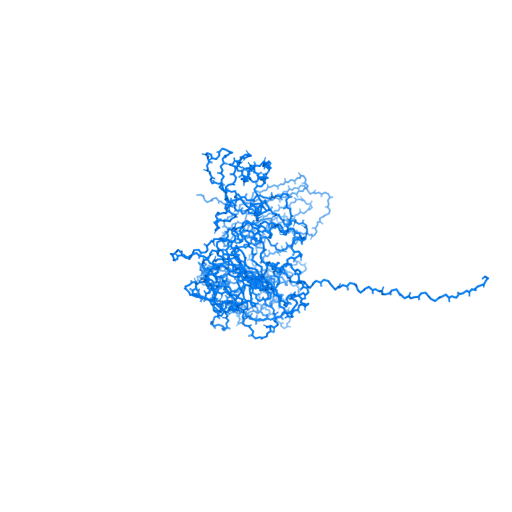OM 4562 C CA . GLU A 1 620 ? 1.610 -9.079 12.899 1.00 62.88 620 GLU A CA 1
ATOM 4563 C C . GLU A 1 620 ? 0.207 -8.474 13.090 1.00 62.88 620 GLU A C 1
ATOM 4565 O O . GLU A 1 620 ? -0.018 -7.266 12.953 1.00 62.88 620 GLU A O 1
ATOM 4570 N N . LEU A 1 621 ? -0.772 -9.327 13.399 1.00 74.12 621 LEU A N 1
ATOM 4571 C CA . LEU A 1 621 ? -2.150 -8.895 13.611 1.00 74.12 621 LEU A CA 1
ATOM 4572 C C . LEU A 1 621 ? -2.258 -8.131 14.935 1.00 74.12 621 LEU A C 1
ATOM 4574 O O . LEU A 1 621 ? -1.991 -8.677 16.011 1.00 74.12 621 LEU A O 1
ATOM 4578 N N . LEU A 1 622 ? -2.701 -6.874 14.864 1.00 73.00 622 LEU A N 1
ATOM 4579 C CA . LEU A 1 622 ? -2.918 -6.045 16.046 1.00 73.00 622 LEU A CA 1
ATOM 4580 C C . LEU A 1 622 ? -3.900 -6.720 17.008 1.00 73.00 622 LEU A C 1
ATOM 4582 O O . LEU A 1 622 ? -4.895 -7.320 16.602 1.00 73.00 622 LEU A O 1
ATOM 4586 N N . TYR A 1 623 ? -3.622 -6.591 18.305 1.00 79.25 623 TYR A N 1
ATOM 4587 C CA . TYR A 1 623 ? -4.407 -7.178 19.391 1.00 79.25 623 TYR A CA 1
ATOM 4588 C C . TYR A 1 623 ? -4.451 -8.712 19.416 1.00 79.25 623 TYR A C 1
ATOM 4590 O O . TYR A 1 623 ? -5.185 -9.266 20.239 1.00 79.25 623 TYR A O 1
ATOM 4598 N N . SER A 1 624 ? -3.684 -9.419 18.580 1.00 77.50 624 SER A N 1
ATOM 4599 C CA . SER A 1 624 ? -3.666 -10.888 18.516 1.00 77.50 624 SER A CA 1
ATOM 4600 C C . SER A 1 624 ? -3.294 -11.571 19.837 1.00 77.50 624 SER A C 1
ATOM 4602 O O . SER A 1 624 ? -3.729 -12.697 20.069 1.00 77.50 624 SER A O 1
ATOM 4604 N N . GLN A 1 625 ? -2.588 -10.880 20.739 1.00 80.12 625 GLN A N 1
ATOM 4605 C CA . GLN A 1 625 ? -2.209 -11.368 22.068 1.00 80.12 625 GLN A CA 1
ATOM 4606 C C . GLN A 1 625 ? -3.384 -11.493 23.055 1.00 80.12 625 GLN A C 1
ATOM 4608 O O . GLN A 1 625 ? -3.286 -12.214 24.047 1.00 80.12 625 GLN A O 1
ATOM 4613 N N . TRP A 1 626 ? -4.501 -10.801 22.813 1.00 82.19 626 TRP A N 1
ATOM 4614 C CA . TRP A 1 626 ? -5.664 -10.788 23.709 1.00 82.19 626 TRP A CA 1
ATOM 4615 C C . TRP A 1 626 ? -6.592 -11.989 23.478 1.00 82.19 626 TRP A C 1
ATOM 4617 O O . TRP A 1 626 ? -7.718 -11.834 23.015 1.00 82.19 626 TRP A O 1
ATOM 4627 N N . ARG A 1 627 ? -6.102 -13.204 23.733 1.00 83.19 627 ARG A N 1
ATOM 4628 C CA . ARG A 1 627 ? -6.868 -14.454 23.574 1.00 83.19 627 ARG A CA 1
ATOM 4629 C C . ARG A 1 627 ? -7.118 -15.109 24.923 1.00 83.19 627 ARG A C 1
ATOM 4631 O O . ARG A 1 627 ? -6.216 -15.157 25.761 1.00 83.19 627 ARG A O 1
ATOM 4638 N N . LEU A 1 628 ? -8.334 -15.608 25.125 1.00 82.38 628 LEU A N 1
ATOM 4639 C CA . LEU A 1 628 ? -8.701 -16.309 26.351 1.00 82.38 628 LEU A CA 1
ATOM 4640 C C . LEU A 1 628 ? -7.904 -17.605 26.500 1.00 82.38 628 LEU A C 1
ATOM 4642 O O . LEU A 1 628 ? -7.612 -18.291 25.524 1.00 82.38 628 LEU A O 1
ATOM 4646 N N . ARG A 1 629 ? -7.578 -17.951 27.745 1.00 81.75 629 ARG A N 1
ATOM 4647 C CA . ARG A 1 629 ? -6.950 -19.226 28.102 1.00 81.75 629 ARG A CA 1
ATOM 4648 C C . ARG A 1 629 ? -7.718 -19.872 29.252 1.00 81.75 629 ARG A C 1
ATOM 4650 O O . ARG A 1 629 ? -8.041 -19.178 30.221 1.00 81.75 629 ARG A O 1
ATOM 4657 N N . PRO A 1 630 ? -8.028 -21.174 29.195 1.00 78.50 630 PRO A N 1
ATOM 4658 C CA . PRO A 1 630 ? -8.651 -21.853 30.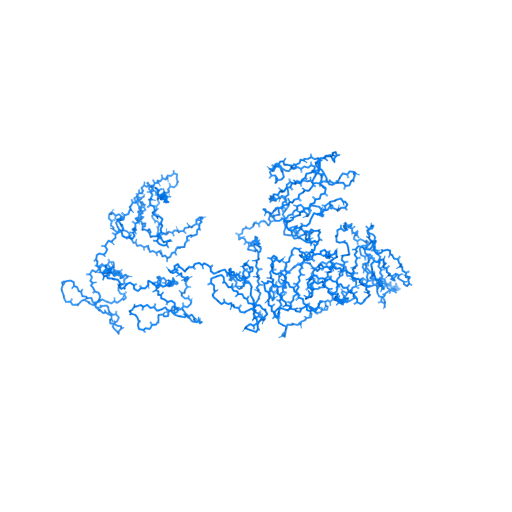322 1.00 78.50 630 PRO A CA 1
ATOM 4659 C C . PRO A 1 630 ? -7.686 -21.908 31.516 1.00 78.50 630 PRO A C 1
ATOM 4661 O O . PRO A 1 630 ? -6.481 -22.093 31.350 1.00 78.50 630 PRO A O 1
ATOM 4664 N N . ALA A 1 631 ? -8.212 -21.753 32.734 1.00 78.31 631 ALA A N 1
ATOM 4665 C CA . ALA A 1 631 ? -7.415 -21.952 33.943 1.00 78.31 631 ALA A CA 1
ATOM 4666 C C . ALA A 1 631 ? -6.878 -23.401 34.016 1.00 78.31 631 ALA A C 1
ATOM 4668 O O . ALA A 1 631 ? -7.667 -24.322 33.770 1.00 78.31 631 ALA A O 1
ATOM 4669 N N . PRO A 1 632 ? -5.602 -23.614 34.413 1.00 75.88 632 PRO A N 1
ATOM 4670 C CA . PRO A 1 632 ? -5.005 -24.945 34.530 1.00 75.88 632 PRO A CA 1
ATOM 4671 C C . PRO A 1 632 ? -5.858 -25.895 35.373 1.00 75.88 632 PRO A C 1
ATOM 4673 O O . PRO A 1 632 ? -6.483 -25.480 36.359 1.00 75.88 632 PRO A O 1
ATOM 4676 N N . GLU A 1 633 ? -5.886 -27.173 35.002 1.00 69.44 633 GLU A N 1
ATOM 4677 C CA . GLU A 1 633 ? -6.565 -28.208 35.783 1.00 69.44 633 GLU A CA 1
ATOM 4678 C C . GLU A 1 633 ? -5.837 -28.449 37.115 1.00 69.44 633 GLU A C 1
ATOM 4680 O O . GLU A 1 633 ? -4.618 -28.268 37.199 1.00 69.44 633 GLU A O 1
ATOM 4685 N N . PRO A 1 634 ? -6.560 -28.770 38.205 1.00 65.19 634 PRO A N 1
ATOM 4686 C CA . PRO A 1 634 ? -5.903 -29.053 39.468 1.00 65.19 634 PRO A CA 1
ATOM 4687 C C . PRO A 1 634 ? -5.112 -30.351 39.302 1.00 65.19 634 PRO A C 1
ATOM 4689 O O . PRO A 1 634 ? -5.643 -31.336 38.794 1.00 65.19 634 PRO A O 1
ATOM 4692 N N . LYS A 1 635 ? -3.845 -30.361 39.730 1.00 55.84 635 LYS A N 1
ATOM 4693 C CA . LYS A 1 635 ? -3.089 -31.612 39.818 1.00 55.84 635 LYS A CA 1
ATOM 4694 C C . LYS A 1 635 ? -3.869 -32.540 40.747 1.00 55.84 635 LYS A C 1
ATOM 4696 O O . LYS A 1 635 ? -4.099 -32.174 41.900 1.00 55.84 635 LYS A O 1
ATOM 4701 N N . ALA A 1 636 ? -4.313 -33.685 40.234 1.00 46.00 636 ALA A N 1
ATOM 4702 C CA . ALA A 1 636 ? -4.902 -34.719 41.067 1.00 46.00 636 ALA A CA 1
ATOM 4703 C C . ALA A 1 636 ? -3.899 -35.033 42.183 1.00 46.00 636 ALA A C 1
ATOM 4705 O O . ALA A 1 636 ? -2.727 -35.293 41.905 1.00 46.00 636 ALA A O 1
ATOM 4706 N N . ALA A 1 637 ? -4.336 -34.940 43.438 1.00 45.16 637 ALA A N 1
ATOM 4707 C CA . ALA A 1 637 ? -3.566 -35.487 44.537 1.00 45.16 637 ALA A CA 1
ATOM 4708 C C . ALA A 1 637 ? -3.490 -36.994 44.279 1.00 45.16 637 ALA A C 1
ATOM 4710 O O . ALA A 1 637 ? -4.507 -37.680 44.382 1.00 45.16 637 ALA A O 1
ATOM 4711 N N . SER A 1 638 ? -2.324 -37.500 43.872 1.00 42.78 638 SER A N 1
ATOM 4712 C CA . SER A 1 638 ? -2.040 -38.925 43.966 1.00 42.78 638 SER A CA 1
ATOM 4713 C C . SER A 1 638 ? -2.208 -39.295 45.433 1.00 42.78 638 SER A C 1
ATOM 4715 O O . SER A 1 638 ? -1.404 -38.917 46.286 1.00 42.78 638 SER A O 1
ATOM 4717 N N . GLY A 1 639 ? -3.328 -39.954 45.726 1.00 39.88 639 GLY A N 1
ATOM 4718 C CA . GLY A 1 639 ? -3.553 -40.607 46.999 1.00 39.88 639 GLY A CA 1
ATOM 4719 C C . GLY A 1 639 ? -2.367 -41.517 47.283 1.00 39.88 639 GLY A C 1
ATOM 4720 O O . GLY A 1 639 ? -1.882 -42.205 46.387 1.00 39.88 639 GLY A O 1
ATOM 4721 N N . GLY A 1 640 ? -1.863 -41.441 48.513 1.00 47.53 640 GLY A N 1
ATOM 4722 C CA . GLY A 1 640 ? -0.817 -42.327 48.985 1.00 47.53 640 GLY A CA 1
ATOM 4723 C C . GLY A 1 640 ? -1.292 -43.765 48.859 1.00 47.53 640 GLY A C 1
ATOM 4724 O O . GLY A 1 640 ? -2.215 -44.170 49.564 1.00 47.53 640 GLY A O 1
ATOM 4725 N N . ASP A 1 641 ? -0.658 -44.512 47.962 1.00 39.56 641 ASP A N 1
ATOM 4726 C CA . ASP A 1 641 ? -0.783 -45.955 47.964 1.00 39.56 641 ASP A CA 1
ATOM 4727 C C . ASP A 1 641 ? 0.005 -46.497 49.148 1.00 39.56 641 ASP A C 1
ATOM 4729 O O . ASP A 1 641 ? 1.181 -46.187 49.371 1.00 39.56 641 ASP A O 1
ATOM 4733 N N . GLY A 1 642 ? -0.731 -47.262 49.946 1.00 39.28 642 GLY A N 1
ATOM 4734 C CA . GLY A 1 642 ? -0.267 -47.910 51.146 1.00 39.28 642 GLY A CA 1
ATOM 4735 C C . GLY A 1 642 ? 0.899 -48.833 50.850 1.00 39.28 642 GLY A C 1
ATOM 4736 O O . GLY A 1 642 ? 0.902 -49.627 49.914 1.00 39.28 642 GLY A O 1
ATOM 4737 N N . GLN A 1 643 ? 1.881 -48.725 51.722 1.00 43.75 643 GLN A N 1
ATOM 4738 C CA . GLN A 1 643 ? 2.979 -49.649 51.879 1.00 43.75 643 GLN A CA 1
ATOM 4739 C C . GLN A 1 643 ? 2.449 -51.057 52.209 1.00 43.75 643 GLN A C 1
ATOM 4741 O O . GLN A 1 643 ? 1.791 -51.218 53.239 1.00 43.75 643 GLN A O 1
ATOM 4746 N N . PRO A 1 644 ? 2.774 -52.102 51.428 1.00 40.44 644 PRO A N 1
ATOM 4747 C CA . PRO A 1 644 ? 2.801 -53.458 51.937 1.00 40.44 644 PRO A CA 1
ATOM 4748 C C . PRO A 1 644 ? 4.246 -53.789 52.315 1.00 40.44 644 PRO A C 1
ATOM 4750 O O . PRO A 1 644 ? 5.170 -53.707 51.504 1.00 40.44 644 PRO A O 1
ATOM 4753 N N . GLY A 1 645 ? 4.455 -54.134 53.581 1.00 43.47 645 GLY A N 1
ATOM 4754 C CA . GLY A 1 645 ? 5.713 -54.721 54.012 1.00 43.47 645 GLY A CA 1
ATOM 4755 C C . GLY A 1 645 ? 5.885 -56.123 53.435 1.00 43.47 645 GLY A C 1
ATOM 4756 O O . GLY A 1 645 ? 4.918 -56.866 53.351 1.00 43.47 645 GLY A O 1
ATOM 4757 N N . THR A 1 646 ? 7.127 -56.501 53.142 1.00 35.00 646 THR A N 1
ATOM 4758 C CA . THR A 1 646 ? 7.631 -57.856 53.395 1.00 35.00 646 THR A CA 1
ATOM 4759 C C . THR A 1 646 ? 9.145 -57.834 53.568 1.00 35.00 646 THR A C 1
ATOM 4761 O O . THR A 1 646 ? 9.887 -57.221 52.808 1.00 35.00 646 THR A O 1
ATOM 4764 N N . SER A 1 647 ? 9.539 -58.530 54.623 1.00 39.19 647 SER A N 1
ATOM 4765 C CA . SER A 1 647 ? 10.852 -58.930 55.112 1.00 39.19 647 SER A CA 1
ATOM 4766 C C . SER A 1 647 ? 11.611 -59.934 54.231 1.00 39.19 647 SER A C 1
ATOM 4768 O O . SER A 1 647 ? 10.984 -60.740 53.549 1.00 39.19 647 SER A O 1
ATOM 4770 N N . GLY A 1 648 ? 12.932 -60.013 54.454 1.00 33.19 648 GLY A N 1
ATOM 4771 C CA . GLY A 1 648 ? 13.815 -61.154 54.141 1.00 33.19 648 GLY A CA 1
ATOM 4772 C C . GLY A 1 648 ? 14.750 -60.868 52.960 1.00 33.19 648 GLY A C 1
ATOM 4773 O O . GLY A 1 648 ? 14.293 -60.401 51.934 1.00 33.19 648 GLY A O 1
ATOM 4774 N N . GLY A 1 649 ? 16.061 -61.093 52.990 1.00 38.69 649 GLY A N 1
ATOM 4775 C CA . GLY A 1 649 ? 16.938 -61.795 53.917 1.00 38.69 649 GLY A CA 1
ATOM 4776 C C . GLY A 1 649 ? 18.181 -62.225 53.122 1.00 38.69 649 GLY A C 1
ATOM 4777 O O . GLY A 1 649 ? 18.019 -62.806 52.053 1.00 38.69 649 GLY A O 1
ATOM 4778 N N . LYS A 1 650 ? 19.363 -61.981 53.707 1.00 36.16 650 LYS A N 1
ATOM 4779 C CA . LYS A 1 650 ? 20.739 -62.195 53.204 1.00 36.16 650 LYS A CA 1
ATOM 4780 C C . LYS A 1 650 ? 21.288 -61.191 52.198 1.00 36.16 650 LYS A C 1
ATOM 4782 O O . LYS A 1 650 ? 20.715 -61.047 51.102 1.00 36.16 650 LYS A O 1
#

Secondary structure (DSSP, 8-state):
----EEEEEEEEETTEEEEEEEEE---TTS---EEEEEETTTTEEEEEE--TTSPPEEEEEE-PPPSSPPPS-------SS-------------SSS------SS-EEEETTS-EEE-EEEEEETTTTEEEEE-SSSSPEEEEGGGEEEEE-------SS--PPPPSEEEEETTS-EEEEEEEEE-SSEEEEE-TT-SSPEEEEGGGEEEEEE-S--SS-PPPSS-EEEEEETTEEEEEEEEE-GGGTSSEEEEETT-SS-EE----TT--EEEESS----S---SS----PEEE-SEEEEE-TTS-EEEEEE-TTSHHHHH-SS-TT-EEEEEE-STTSPPEE-TT--HHHHHHHH-EETT-EEEEEEE-TTS---EEEEEEPEE-S---HHHHHHHHHHHHHHHS-----SSS-----EEEEETT--EEEEEEEEEETTEEEEE-TTBTTTTSS-EEEEGGGEEEEES-TTS--PPPPHHHHHHHHEE-GGGSSS---EEEEETTS-EEEEEEEEE-SSEEEEEETTEEEEEEGGGEEEEEE--GGGGSS--------SS---EEEEEETTEEEEEEEEEEETTEEEEEETTTEEEEEETTTEEEEEETTHHHHT-PPPTTTT---EEPPPPPP----PPPPP-----

Nearest PDB structures (foldseek):
  6gwk-assembly1_B  TM=8.847E-01  e=3.977E-02  Caulobacter vibrioides CB15
  4noy-assembly1_A  TM=7.623E-01  e=4.410E-02  Listeria monocytogenes
  4nl3-assembly1_D  TM=5.949E-01  e=3.234E-02  Listeria monocytogenes
  4a53-assembly1_A  TM=6.208E-01  e=1.240E-01  Schizosaccharomyces pombe
  4a54-assembly1_A  TM=6.508E-01  e=2.305E-01  Schizosaccharomyces pombe

Solvent-accessible surface area (backbone atoms only — not comparable to full-atom values): 37549 Å² total; per-residue (Å²): 135,85,82,61,54,81,42,68,50,74,50,75,50,92,97,42,73,33,75,26,75,35,87,40,68,81,49,85,89,75,63,84,68,75,49,76,44,79,41,63,88,72,18,33,40,33,40,35,34,64,54,89,96,51,80,68,47,76,32,67,38,67,42,81,52,70,100,62,84,78,71,97,70,88,85,87,83,84,92,74,84,93,80,76,89,86,79,88,87,88,73,87,87,84,65,97,61,94,65,81,85,80,61,89,44,26,35,36,29,29,71,88,69,50,74,45,74,38,48,77,74,47,72,42,76,91,80,44,27,36,35,28,45,43,93,78,73,73,78,45,76,43,54,52,88,51,49,68,47,76,45,72,43,80,73,79,83,84,66,96,79,72,70,81,72,52,42,30,34,38,34,34,67,89,56,67,74,50,69,14,34,78,71,55,74,65,97,61,30,41,27,29,35,44,93,98,52,99,61,64,45,77,41,49,51,94,35,54,71,45,78,41,74,64,55,89,74,75,80,82,68,78,72,89,31,69,69,29,37,41,36,41,93,92,45,77,43,51,22,21,62,43,57,5,55,95,69,82,17,18,36,14,43,30,44,67,84,51,95,59,64,46,62,49,71,63,59,101,82,46,45,27,37,35,39,60,51,88,67,87,65,89,66,73,57,96,67,87,73,71,56,62,23,6,17,46,27,59,46,69,44,71,47,99,87,49,40,36,25,29,70,41,59,39,83,88,12,31,36,45,72,68,57,86,59,54,68,48,27,28,46,51,27,43,17,47,39,88,84,36,33,75,29,70,41,62,70,48,44,69,68,60,52,53,22,38,57,29,36,56,52,74,41,51,33,38,37,34,32,19,42,78,84,66,82,53,76,46,78,46,78,44,54,16,28,72,39,101,59,72,40,65,68,60,37,50,52,10,52,52,45,33,17,61,52,19,31,49,64,58,56,51,96,74,78,79,50,67,28,69,19,38,40,31,30,69,90,48,34,29,41,53,18,31,77,57,37,35,39,72,66,24,38,33,29,24,25,64,45,30,63,67,52,36,78,56,71,41,66,33,51,39,92,48,46,35,34,35,29,58,36,55,76,59,54,72,73,85,73,55,68,69,62,50,51,57,72,29,39,44,53,78,96,31,68,94,64,61,60,39,28,38,36,33,35,70,92,64,52,75,50,66,17,37,47,62,38,32,47,85,62,40,32,34,32,33,46,92,88,44,80,43,80,44,59,27,88,42,48,27,30,43,33,46,33,50,76,67,67,58,46,88,71,76,72,72,84,83,69,83,86,83,64,62,34,38,35,32,38,36,31,61,58,32,31,50,61,30,34,34,56,31,42,56,88,52,33,41,30,25,44,21,99,56,56,40,56,18,42,41,53,57,85,66,30,41,32,37,28,25,48,62,31,56,73,68,68,68,72,83,52,79,72,66,84,61,41,43,39,77,56,80,78,79,80,76,78,78,71,83,78,79,85,79,88,83,85,89,83,135

Mean predicted aligned error: 17.84 Å

Radius of gyration: 36.45 Å; Cα contacts (8 Å, |Δi|>4): 1302; chains: 1; bounding box: 80×93×119 Å

Foldseek 3Di:
DDDFDKDWDWDDAPVDIDIWIDTDHPDVVPDFDWDWDDDQQQQKIKIWGDDVPDDIDMDIDHDHHPPDDDDPDDDDDDPDDDDDDPDDDDDDDDDPDPDDPPCQFKWWAFPVRDIDGFDFPDADPVQQWTWTDHPDDDIDIDRVNRTDDIDGHDPPPDDPPCDDFFFKWFAWQVGDIDTAHFDDDDPFFTWGDDPPDPGTDTDGPVGTPDMDTPDDDPDFDDALAQWWWKDFPRDIFIFHKAWQVVVQALIWTDGGPRPDTGGDWFDPRTFMKTFNDDDPDPPPPPDDDFQFKFFQQFDWDADPVQFTFTQDHDCPGQVNVVPPHDGQKTWQWKQLAPQWDTFGNGPADPLLVRLSRIEHQQGKMKTFIDGNVNPRTDIDITGTHGDPDTDPVSNVSSLVSCQLGTHHQPDDPPDDDGQQKWWAWPLQFIFRWDFAKAALQFTWTFGCFAPVRRPHTFTFGPNGTFKMQNHSSQHADDDDPVRLLVLQEFEPVCPVPGFFKWWAFSVGDIATFHWGMDHQFWTWGDRPNDIDIDGNNGTRMMGTADQCLQDPDPDDPPPPDPQAKWKWFAASNGIDIFRFRTDDSQWGWHQDPGGGTTIDRNVRGSMMTIHCNSVVVDDDRPNSSNYHYYDDDDDPPPDDDDDDDDDDDD

pLDDT: mean 79.12, std 16.18, range [28.17, 97.62]